Protein AF-A0A7S1AS88-F1 (afdb_monomer_lite)

Foldseek 3Di:
DDDDPPPDDDDDLPQDDQVLQAQLLVQLLVLLLDQDDPPPCNVVSNVVSCLLVNLLSLLVLLLVVLCQCPPPPPPDDDDDADDVCAFSVLLNVLSNCVQQDLCCLEPVNVVVSCCPSHAAVFRALQQQLDPPRPSNGCRVLSSLLSVQLLCLVVVPSHPDHPVLSLQLSLLSNFCQALSRNGRHPVRSVVVVVVDDGFHSQCLSCPVNRDDPPDPPDDDPDPPDPPDDPDDDPDDDDDDDDDDDDDPDPPPSPRGRRGDSDSVSGDPPVSSSLNHDPDDPPDQRVLNVLLLCQLSGFERADDPVSDQAAPPPRHGDDPVFDWDAARRRNGTHGCVQFVDWAQNNSDDPPPDPPRSPTGTHGPSSRVSRVVVVVVD

InterPro domains:
  IPR000306 FYVE zinc finger [PF01363] (302-365)
  IPR000306 FYVE zinc finger [SM00064] (298-370)
  IPR010569 Myotubularin-like, phosphatase domain [PF06602] (9-187)
  IPR010569 Myotubularin-like, phosphatase domain [PS51339] (1-272)
  IPR011011 Zinc finger, FYVE/PHD-type [SSF57903] (300-366)
  IPR013083 Zinc finger, RING/FYVE/PHD-type [G3DSA:3.30.40.10] (292-371)
  IPR016130 Protein-tyrosine phosphatase, active site [PS00383] (80-90)
  IPR017455 Zinc finger, FYVE-related [PS50178] (303-369)
  IPR029021 Protein-tyrosine phosphatase-like [SSF52799] (8-204)
  IPR030564 Myotubularin [PTHR10807] (9-269)

Radius of gyration: 24.67 Å; chains: 1; bounding box: 74×65×81 Å

pLDDT: mean 72.59, std 21.84, range [27.23, 98.38]

Secondary structure (DSSP, 8-state):
--------------PPPHHHHHHHHHHHHHHHT-S---TT-HHHHHHHT-HHHHHHHHHHHHHHHHHHHHSS-TT-------SSSSSHHHHHHHHHHHHH-GGGGSHHHHHHHHIIIIIITT--HHHHHSTT-TT---HHHHHHHHHHHHHHH-TTS-S--HHHHHHHHHHHH-TTBGGGS-SSHHHHHHHHTT---B-HHHHHHGGGPPPP----S----------S-------------PPP--------TT-------GGG----HHHHTTS----TTS--HHHHHHTTBTTB--PPPPGGG-SB-TTT-PBP-SSS--EE-TTT--EE-TGGG-EEEE--S---TT-TT---EEEE-HHHHHHHHHHHTT-

Sequence (375 aa):
MPGDNVFASVRTLDVPNLHEMRSSWQTLQDLVNRTHVPEGKWLQLVGETNWLDHCQRITEAASTVARVLVSGHSATCVVVHCSDGRDRTSQVCSLVQLLVDKRFRTRQGLCELVDKDWCRFGYKFADRSQPKHTQASPIFLQWLFCVGAVVAQFPNDFEYNSNDLMLLADLSLSKGIGTMMFNSERESREADAASCFVSMWSVWFGSDAPAPVRETANSNQSKSLGHALTSPATNARVTGDAPEEDQSYTENTDLRVPVASSKRFELWEWALRFGEKDLPGEPSWLDLHTQRVGLSPVLMLKNSSFSECMSCHLEFGPVRSRHHCKGCGRLFCHTCVQWRLPFLMISCASDQHTRRKVRVCQRCFLLGQAFVDSK

Structure (mmCIF, N/CA/C/O backbone):
data_AF-A0A7S1AS88-F1
#
_entry.id   AF-A0A7S1AS88-F1
#
loop_
_atom_site.group_PDB
_atom_site.id
_atom_site.type_symbol
_atom_site.label_atom_id
_atom_site.label_alt_id
_atom_site.label_comp_id
_atom_site.label_asym_id
_atom_site.label_entity_id
_atom_site.label_seq_id
_atom_site.pdbx_PDB_ins_code
_atom_site.Cartn_x
_atom_site.Cartn_y
_atom_site.Cartn_z
_atom_site.occupancy
_atom_site.B_iso_or_equiv
_atom_site.auth_seq_id
_atom_site.auth_comp_id
_atom_site.auth_asym_id
_atom_site.auth_atom_id
_atom_site.pdbx_PDB_model_num
ATOM 1 N N . MET A 1 1 ? 45.663 -2.039 -24.224 1.00 39.50 1 MET A N 1
ATOM 2 C CA . MET A 1 1 ? 44.771 -2.376 -23.098 1.00 39.50 1 MET A CA 1
ATOM 3 C C . MET A 1 1 ? 43.359 -2.445 -23.664 1.00 39.50 1 MET A C 1
ATOM 5 O O . MET A 1 1 ? 42.861 -1.394 -24.048 1.00 39.50 1 MET A O 1
ATOM 9 N N . PRO A 1 2 ? 42.776 -3.634 -23.883 1.00 43.41 2 PRO A N 1
ATOM 10 C CA . PRO A 1 2 ? 41.399 -3.732 -24.360 1.00 43.41 2 PRO A CA 1
ATOM 11 C C . PRO A 1 2 ? 40.446 -3.278 -23.245 1.00 43.41 2 PRO A C 1
ATOM 13 O O . PRO A 1 2 ? 40.688 -3.569 -22.076 1.00 43.41 2 PRO A O 1
ATOM 16 N N . GLY A 1 3 ? 39.442 -2.491 -23.635 1.00 47.47 3 GLY A N 1
ATOM 17 C CA . GLY A 1 3 ? 38.568 -1.717 -22.758 1.00 47.47 3 GLY A CA 1
ATOM 18 C C . GLY A 1 3 ? 37.661 -2.541 -21.850 1.00 47.47 3 GLY A C 1
ATOM 19 O O . GLY A 1 3 ? 37.371 -3.708 -22.106 1.00 47.47 3 GLY A O 1
ATOM 20 N N . ASP A 1 4 ? 37.222 -1.882 -20.783 1.00 48.50 4 ASP A N 1
ATOM 21 C CA . ASP A 1 4 ? 36.316 -2.403 -19.770 1.00 48.50 4 ASP A CA 1
ATOM 22 C C . ASP A 1 4 ? 35.006 -2.893 -20.408 1.00 48.50 4 ASP A C 1
ATOM 24 O O . ASP A 1 4 ? 34.116 -2.111 -20.746 1.00 48.50 4 ASP A O 1
ATOM 28 N N . ASN A 1 5 ? 34.877 -4.211 -20.575 1.00 48.59 5 ASN A N 1
ATOM 29 C CA . ASN A 1 5 ? 33.609 -4.856 -20.904 1.00 48.59 5 ASN A CA 1
ATOM 30 C C . ASN A 1 5 ? 32.676 -4.744 -19.692 1.00 48.59 5 ASN A C 1
ATOM 32 O O . ASN A 1 5 ? 32.646 -5.610 -18.816 1.00 48.59 5 ASN A O 1
ATOM 36 N N . VAL A 1 6 ? 31.922 -3.650 -19.619 1.00 58.56 6 VAL A N 1
ATOM 37 C CA . VAL A 1 6 ? 30.894 -3.452 -18.596 1.00 58.56 6 VAL A CA 1
ATOM 38 C C . VAL A 1 6 ? 29.683 -4.322 -18.949 1.00 58.56 6 VAL A C 1
ATOM 40 O O . VAL A 1 6 ? 28.827 -3.931 -19.736 1.00 58.56 6 VAL A O 1
ATOM 43 N N . PHE A 1 7 ? 29.596 -5.516 -18.355 1.00 77.00 7 PHE A N 1
ATOM 44 C CA . PHE A 1 7 ? 28.457 -6.439 -18.514 1.00 77.00 7 PHE A CA 1
ATOM 45 C C . PHE A 1 7 ? 27.192 -6.011 -17.739 1.00 77.00 7 PHE A C 1
ATOM 47 O O . PHE A 1 7 ? 26.195 -6.730 -17.752 1.00 77.00 7 PHE A O 1
ATOM 54 N N . ALA A 1 8 ? 27.212 -4.868 -17.040 1.00 81.38 8 ALA A N 1
ATOM 55 C CA . ALA A 1 8 ? 26.089 -4.396 -16.230 1.00 81.38 8 ALA A CA 1
ATOM 56 C C . ALA A 1 8 ? 25.986 -2.864 -16.209 1.00 81.38 8 ALA A C 1
ATOM 58 O O . ALA A 1 8 ? 26.918 -2.173 -15.806 1.00 81.38 8 ALA A O 1
ATOM 59 N N . SER A 1 9 ? 24.820 -2.324 -16.572 1.00 86.44 9 SER A N 1
ATOM 60 C CA . SER A 1 9 ? 24.505 -0.904 -16.383 1.00 86.44 9 SER A CA 1
ATOM 61 C C . SER A 1 9 ? 23.754 -0.691 -15.068 1.00 86.44 9 SER A C 1
ATOM 63 O O . SER A 1 9 ? 22.718 -1.320 -14.850 1.00 86.44 9 SER A O 1
ATOM 65 N N . VAL A 1 10 ? 24.221 0.231 -14.225 1.00 90.25 10 VAL A N 1
ATOM 66 C CA . VAL A 1 10 ? 23.545 0.593 -12.968 1.00 90.25 10 VAL A CA 1
ATOM 67 C C . VAL A 1 10 ? 22.677 1.831 -13.186 1.00 90.25 10 VAL A C 1
ATOM 69 O O . VAL A 1 10 ? 23.122 2.809 -13.783 1.00 90.25 10 VAL A O 1
ATOM 72 N N . ARG A 1 11 ? 21.433 1.797 -12.693 1.00 92.25 11 ARG A N 1
ATOM 73 C CA . ARG A 1 11 ? 20.509 2.940 -12.703 1.00 92.25 11 ARG A CA 1
ATOM 74 C C . ARG A 1 11 ? 19.909 3.138 -11.318 1.00 92.25 11 ARG A C 1
ATOM 76 O O . ARG A 1 11 ? 19.388 2.192 -10.730 1.00 92.25 11 ARG A O 1
ATOM 83 N N . THR A 1 12 ? 19.948 4.368 -10.824 1.00 93.94 12 THR A N 1
ATOM 84 C CA . THR A 1 12 ? 19.276 4.751 -9.579 1.00 93.94 12 THR A CA 1
ATOM 85 C C . THR A 1 12 ? 17.809 5.059 -9.870 1.00 93.94 12 THR A C 1
ATOM 87 O O . THR A 1 12 ? 17.502 5.724 -10.854 1.00 93.94 12 THR A O 1
ATOM 90 N N . LEU A 1 13 ? 16.903 4.546 -9.034 1.00 92.19 13 LEU A N 1
ATOM 91 C CA . LEU A 1 13 ? 15.448 4.690 -9.204 1.00 92.19 13 LEU A CA 1
ATOM 92 C C . LEU A 1 13 ? 14.826 5.758 -8.283 1.00 92.19 13 LEU A C 1
ATOM 94 O O . LEU A 1 13 ? 13.608 5.890 -8.248 1.00 92.19 13 LEU A O 1
ATOM 98 N N . ASP A 1 14 ? 15.644 6.461 -7.492 1.00 91.62 14 ASP A N 1
ATOM 99 C CA . ASP A 1 14 ? 15.264 7.562 -6.587 1.00 91.62 14 ASP A CA 1
ATOM 100 C C . ASP A 1 14 ? 14.033 7.300 -5.698 1.00 91.62 14 ASP A C 1
ATOM 102 O O . ASP A 1 14 ? 13.280 8.218 -5.348 1.00 91.62 14 ASP A O 1
ATOM 106 N N . VAL A 1 15 ? 13.843 6.033 -5.302 1.00 92.94 15 VAL A N 1
ATOM 107 C CA . VAL A 1 15 ? 12.799 5.623 -4.360 1.00 92.94 15 VAL A CA 1
ATOM 108 C C . VAL A 1 15 ? 13.239 5.987 -2.933 1.00 92.94 15 VAL A C 1
ATOM 110 O O . VAL A 1 15 ? 14.249 5.442 -2.452 1.00 92.94 15 VAL A O 1
ATOM 113 N N . PRO A 1 16 ? 12.500 6.871 -2.235 1.00 90.75 16 PRO A N 1
ATOM 114 C CA . PRO A 1 16 ? 12.947 7.411 -0.957 1.00 90.75 16 PRO A CA 1
ATOM 115 C C . PRO A 1 16 ? 12.900 6.370 0.169 1.00 90.75 16 PRO A C 1
ATOM 117 O O . PRO A 1 16 ? 12.289 5.305 0.052 1.00 90.75 16 PRO A O 1
ATOM 120 N N . ASN A 1 17 ? 13.605 6.641 1.264 1.00 93.44 17 ASN A N 1
ATOM 121 C CA . ASN A 1 17 ? 13.788 5.678 2.347 1.00 93.44 17 ASN A CA 1
ATOM 122 C C . ASN A 1 17 ? 12.576 5.609 3.301 1.00 93.44 17 ASN A C 1
ATOM 124 O O . ASN A 1 17 ? 11.672 6.444 3.284 1.00 93.44 17 ASN A O 1
ATOM 128 N N . LEU A 1 18 ? 12.571 4.613 4.193 1.00 93.44 18 LEU A N 1
ATOM 129 C CA . LEU A 1 18 ? 11.443 4.367 5.098 1.00 93.44 18 LEU A CA 1
ATOM 130 C C . LEU A 1 18 ? 11.157 5.513 6.085 1.00 93.44 18 LEU A C 1
ATOM 132 O O . LEU A 1 18 ? 10.022 5.622 6.557 1.00 93.44 18 LEU A O 1
ATOM 136 N N . HIS A 1 19 ? 12.146 6.346 6.424 1.00 93.31 19 HIS A N 1
ATOM 137 C CA . HIS A 1 19 ? 11.962 7.496 7.313 1.00 93.31 19 HIS A CA 1
ATOM 138 C C . HIS A 1 19 ? 11.226 8.631 6.605 1.00 93.31 19 HIS A C 1
ATOM 140 O O . HIS A 1 19 ? 10.324 9.223 7.197 1.00 93.31 19 HIS A O 1
ATOM 146 N N . GLU A 1 20 ? 11.542 8.875 5.333 1.00 94.44 20 GLU A N 1
ATOM 147 C CA . GLU A 1 20 ? 10.809 9.824 4.489 1.00 94.44 20 GLU A CA 1
ATOM 148 C C . GLU A 1 20 ? 9.347 9.381 4.348 1.00 94.44 20 GLU A C 1
ATOM 150 O O . GLU A 1 20 ? 8.437 10.177 4.577 1.00 94.44 20 GLU A O 1
ATOM 155 N N . MET A 1 21 ? 9.105 8.082 4.116 1.00 93.88 21 MET A N 1
ATOM 156 C CA . MET A 1 21 ? 7.739 7.543 3.999 1.00 93.88 21 MET A CA 1
ATOM 157 C C . MET A 1 21 ? 6.957 7.671 5.305 1.00 93.88 21 MET A C 1
ATOM 159 O O . MET A 1 21 ? 5.771 8.000 5.302 1.00 93.88 21 MET A O 1
ATOM 163 N N . ARG A 1 22 ? 7.623 7.444 6.445 1.00 90.00 22 ARG A N 1
ATOM 164 C CA . ARG A 1 22 ? 7.029 7.654 7.769 1.00 90.00 22 ARG A CA 1
ATOM 165 C C . ARG A 1 22 ? 6.630 9.112 7.958 1.00 90.00 22 ARG A C 1
ATOM 167 O O . ARG A 1 22 ? 5.513 9.357 8.402 1.00 90.00 22 ARG A O 1
ATOM 174 N N . SER A 1 23 ? 7.537 10.043 7.667 1.00 91.25 23 SER A N 1
ATOM 175 C CA . SER A 1 23 ? 7.296 11.476 7.845 1.00 91.25 23 SER A CA 1
ATOM 176 C C . SER A 1 23 ? 6.149 11.944 6.956 1.00 91.25 23 SER A C 1
ATOM 178 O O . SER A 1 23 ? 5.210 12.559 7.448 1.00 91.25 23 SER A O 1
ATOM 180 N N . SER A 1 24 ? 6.182 11.585 5.671 1.00 93.81 24 SER A N 1
ATOM 181 C CA . SER A 1 24 ? 5.136 11.909 4.699 1.00 93.81 24 SER A CA 1
ATOM 182 C C . SER A 1 24 ? 3.758 11.417 5.153 1.00 93.81 24 SER A C 1
ATOM 184 O O . SER A 1 24 ? 2.795 12.184 5.208 1.00 93.81 24 SER A O 1
ATOM 186 N N . TRP A 1 25 ? 3.674 10.155 5.579 1.00 89.06 25 TRP A N 1
ATOM 187 C CA . TRP A 1 25 ? 2.429 9.575 6.072 1.00 89.06 25 TRP A CA 1
ATOM 188 C C . TRP A 1 25 ? 1.942 10.200 7.375 1.00 89.06 25 TRP A C 1
ATOM 190 O O . TRP A 1 25 ? 0.742 10.383 7.545 1.00 89.06 25 TRP A O 1
ATOM 200 N N . GLN A 1 26 ? 2.843 10.541 8.299 1.00 85.19 26 GLN A N 1
ATOM 201 C CA . GLN A 1 26 ? 2.470 11.247 9.527 1.00 85.19 26 GLN A CA 1
ATOM 202 C C . GLN A 1 26 ? 1.876 12.619 9.209 1.00 85.19 26 GLN A C 1
ATOM 204 O O . GLN A 1 26 ? 0.793 12.918 9.699 1.00 85.19 26 GLN A O 1
ATOM 209 N N . THR A 1 27 ? 2.502 13.390 8.318 1.00 88.56 27 THR A N 1
ATOM 210 C CA . THR A 1 27 ? 1.971 14.685 7.873 1.00 88.56 27 THR A CA 1
ATOM 211 C C . THR A 1 27 ? 0.604 14.540 7.203 1.00 88.56 27 THR A C 1
ATOM 213 O O . THR A 1 27 ? -0.299 15.324 7.495 1.00 88.56 27 THR A O 1
ATOM 216 N N . LEU A 1 28 ? 0.415 13.522 6.353 1.00 86.12 28 LEU A N 1
ATOM 217 C CA . LEU A 1 28 ? -0.885 13.246 5.733 1.00 86.12 28 LEU A CA 1
ATOM 218 C C . LEU A 1 28 ? -1.942 12.868 6.774 1.00 86.12 28 LEU A C 1
ATOM 220 O O . LEU A 1 28 ? -3.045 13.406 6.749 1.00 86.12 28 LEU A O 1
ATOM 224 N N . GLN A 1 29 ? -1.608 11.987 7.720 1.00 79.50 29 GLN A N 1
ATOM 225 C CA . GLN A 1 29 ? -2.513 11.638 8.813 1.00 79.50 29 GLN A CA 1
ATOM 226 C C . GLN A 1 29 ? -2.887 12.875 9.628 1.00 79.50 29 GLN A C 1
ATOM 228 O O . GLN A 1 29 ? -4.067 13.087 9.892 1.00 79.50 29 GLN A O 1
ATOM 233 N N . ASP A 1 30 ? -1.918 13.700 10.009 1.00 79.75 30 ASP A N 1
ATOM 234 C CA . ASP A 1 30 ? -2.168 14.898 10.803 1.00 79.75 30 ASP A CA 1
ATOM 235 C C . ASP A 1 30 ? -3.042 15.898 10.045 1.00 79.75 30 ASP A C 1
ATOM 237 O O . ASP A 1 30 ? -3.931 16.482 10.655 1.00 79.75 30 ASP A O 1
ATOM 241 N N . LEU A 1 31 ? -2.845 16.055 8.728 1.00 82.19 31 LEU A N 1
ATOM 242 C CA . LEU A 1 31 ? -3.689 16.876 7.857 1.00 82.19 31 LEU A CA 1
ATOM 243 C C . LEU A 1 31 ? -5.135 16.371 7.810 1.00 82.19 31 LEU A C 1
ATOM 245 O O . LEU A 1 31 ? -6.055 17.157 8.016 1.00 82.19 31 LEU A O 1
ATOM 249 N N . VAL A 1 32 ? -5.334 15.072 7.575 1.00 75.56 32 VAL A N 1
ATOM 250 C CA . VAL A 1 32 ? -6.668 14.452 7.517 1.00 75.56 32 VAL A CA 1
ATOM 251 C C . VAL A 1 32 ? -7.398 14.560 8.861 1.00 75.56 32 VAL A C 1
ATOM 253 O O . VAL A 1 32 ? -8.613 14.706 8.896 1.00 75.56 32 VAL A O 1
ATOM 256 N N . ASN A 1 33 ? -6.667 14.506 9.978 1.00 69.06 33 ASN A N 1
ATOM 257 C CA . ASN A 1 33 ? -7.235 14.642 11.321 1.00 69.06 33 ASN A CA 1
ATOM 258 C C . ASN A 1 33 ? -7.496 16.110 11.731 1.00 69.06 33 ASN A C 1
ATOM 260 O O . ASN A 1 33 ? -7.945 16.349 12.856 1.00 69.06 33 ASN A O 1
ATOM 264 N N . ARG A 1 34 ? -7.206 17.114 10.885 1.00 73.50 34 ARG A N 1
ATOM 265 C CA . ARG A 1 34 ? -7.486 18.519 11.226 1.00 73.50 34 ARG A CA 1
ATOM 266 C C . ARG A 1 34 ? -8.987 18.776 11.199 1.00 73.50 34 ARG A C 1
ATOM 268 O O . ARG A 1 34 ? -9.648 18.555 10.195 1.00 73.50 34 ARG A O 1
ATOM 275 N N . THR A 1 35 ? -9.501 19.355 12.279 1.00 68.25 35 THR A N 1
ATOM 276 C CA . THR A 1 35 ? -10.908 19.772 12.389 1.00 68.25 35 THR A CA 1
ATOM 277 C C . THR A 1 35 ? -11.259 20.964 11.501 1.00 68.25 35 THR A C 1
ATOM 279 O O . THR A 1 35 ? -12.430 21.195 11.219 1.00 68.25 35 THR A O 1
ATOM 282 N N . HIS A 1 36 ? -10.256 21.733 11.072 1.00 74.69 36 HIS A N 1
ATOM 283 C CA . HIS A 1 36 ? -10.423 22.877 10.190 1.00 74.69 36 HIS A CA 1
ATOM 284 C C . HIS A 1 36 ? -9.275 22.930 9.180 1.00 74.69 36 HIS A C 1
ATOM 286 O O . HIS A 1 36 ? -8.106 23.089 9.546 1.00 74.69 36 HIS A O 1
ATOM 292 N N . VAL A 1 37 ? -9.621 22.851 7.898 1.00 77.69 37 VAL A N 1
ATOM 293 C CA . VAL A 1 37 ? -8.711 23.112 6.782 1.00 77.69 37 VAL A CA 1
ATOM 294 C C . VAL A 1 37 ? -9.159 24.416 6.124 1.00 77.69 37 VAL A C 1
ATOM 296 O O . VAL A 1 37 ? -10.337 24.528 5.793 1.00 77.69 37 VAL A O 1
ATOM 299 N N . PRO A 1 38 ? -8.270 25.412 5.942 1.00 84.12 38 PRO A N 1
ATOM 300 C CA . PRO A 1 38 ? -8.634 26.640 5.246 1.00 84.12 38 PRO A CA 1
ATOM 301 C C . PRO A 1 38 ? -9.198 26.340 3.855 1.00 84.12 38 PRO A C 1
ATOM 303 O O . PRO A 1 38 ? -8.641 25.517 3.121 1.00 84.12 38 PRO A O 1
ATOM 306 N N . GLU A 1 39 ? -10.282 27.024 3.498 1.00 84.50 39 GLU A N 1
ATOM 307 C CA . GLU A 1 39 ? -10.950 26.851 2.211 1.00 84.50 39 GLU A CA 1
ATOM 308 C C . GLU A 1 39 ? -9.958 27.006 1.046 1.00 84.50 39 GLU A C 1
ATOM 310 O O . GLU A 1 39 ? -9.055 27.846 1.073 1.00 84.50 39 GLU A O 1
ATOM 315 N N . GLY A 1 40 ? -10.067 26.127 0.049 1.00 84.94 40 GLY A N 1
ATOM 316 C CA . GLY A 1 40 ? -9.180 26.110 -1.118 1.00 84.94 40 GLY A CA 1
ATOM 317 C C . GLY A 1 40 ? -7.745 25.623 -0.866 1.00 84.94 40 GLY A C 1
ATOM 318 O O . GLY A 1 40 ? -7.009 25.429 -1.830 1.00 84.94 40 GLY A O 1
ATOM 319 N N . LYS A 1 41 ? -7.323 25.366 0.384 1.00 89.12 41 LYS A N 1
ATOM 320 C CA . LYS A 1 41 ? -5.947 24.915 0.684 1.00 89.12 41 LYS A CA 1
ATOM 321 C C . LYS A 1 41 ? -5.754 23.401 0.733 1.00 89.12 41 LYS A C 1
ATOM 323 O O . LYS A 1 41 ? -4.616 22.956 0.837 1.00 89.12 41 LYS A O 1
ATOM 328 N N . TRP A 1 42 ? -6.820 22.604 0.649 1.00 85.19 42 TRP A N 1
ATOM 329 C CA . TRP A 1 42 ? -6.743 21.143 0.792 1.00 85.19 42 TRP A CA 1
ATOM 330 C C . TRP A 1 42 ? -5.718 20.498 -0.151 1.00 85.19 42 TRP A C 1
ATOM 332 O O . TRP A 1 42 ? -4.797 19.833 0.312 1.00 85.19 42 TRP A O 1
ATOM 342 N N . LEU A 1 43 ? -5.826 20.749 -1.459 1.00 85.69 43 LEU A N 1
ATOM 343 C CA . LEU A 1 43 ? -4.927 20.153 -2.455 1.00 85.69 43 LEU A CA 1
ATOM 344 C C . LEU A 1 43 ? -3.470 20.593 -2.269 1.00 85.69 43 LEU A C 1
ATOM 346 O O . LEU A 1 43 ? -2.564 19.780 -2.428 1.00 85.69 43 LEU A O 1
ATOM 350 N N . GLN A 1 44 ? -3.246 21.856 -1.892 1.00 89.12 44 GLN A N 1
ATOM 351 C CA . GLN A 1 44 ? -1.910 22.361 -1.578 1.00 89.12 44 GLN A CA 1
ATOM 352 C C . GLN A 1 44 ? -1.319 21.607 -0.380 1.00 89.12 44 GLN A C 1
ATOM 354 O O . GLN A 1 44 ? -0.215 21.081 -0.471 1.00 89.12 44 GLN A O 1
ATOM 359 N N . LEU A 1 45 ? -2.069 21.517 0.720 1.00 88.50 45 LEU A N 1
ATOM 360 C CA . LEU A 1 45 ? -1.625 20.846 1.941 1.00 88.50 45 LEU A CA 1
ATOM 361 C C . LEU A 1 45 ? -1.397 19.348 1.715 1.00 88.50 45 LEU A C 1
ATOM 363 O O . LEU A 1 45 ? -0.456 18.791 2.268 1.00 88.50 45 LEU A O 1
ATOM 367 N N . VAL A 1 46 ? -2.220 18.699 0.883 1.00 89.44 46 VAL A N 1
ATOM 368 C CA . VAL A 1 46 ? -1.994 17.315 0.441 1.00 89.44 46 VAL A CA 1
ATOM 369 C C . VAL A 1 46 ? -0.679 17.208 -0.332 1.00 89.44 46 VAL A C 1
ATOM 371 O O . VAL A 1 46 ? 0.108 16.306 -0.048 1.00 89.44 46 VAL A O 1
ATOM 374 N N . GLY A 1 47 ? -0.406 18.131 -1.257 1.00 89.25 47 GLY A N 1
ATOM 375 C CA . GLY A 1 47 ? 0.869 18.199 -1.977 1.00 89.25 47 GLY A CA 1
ATOM 376 C C . GLY A 1 47 ? 2.070 18.350 -1.038 1.00 89.25 47 GLY A C 1
ATOM 377 O O . GLY A 1 47 ? 3.056 17.636 -1.179 1.00 89.25 47 GLY A O 1
ATOM 378 N N . GLU A 1 48 ? 1.955 19.178 0.002 1.00 94.19 48 GLU A N 1
ATOM 379 C CA . GLU A 1 48 ? 3.007 19.379 1.013 1.00 94.19 48 GLU A CA 1
ATOM 380 C C . GLU A 1 48 ? 3.333 18.108 1.826 1.00 94.19 48 GLU A C 1
ATOM 382 O O . GLU A 1 48 ? 4.416 18.002 2.406 1.00 94.19 48 GLU A O 1
ATOM 387 N N . THR A 1 49 ? 2.448 17.102 1.842 1.00 93.38 49 THR A N 1
ATOM 388 C CA . THR A 1 49 ? 2.750 15.794 2.456 1.00 93.38 49 THR A CA 1
ATOM 389 C C . THR A 1 49 ? 3.752 14.973 1.645 1.00 93.38 49 THR A C 1
ATOM 391 O O . THR A 1 49 ? 4.352 14.051 2.197 1.00 93.38 49 THR A O 1
ATOM 394 N N . ASN A 1 50 ? 3.921 15.260 0.348 1.00 94.44 50 ASN A N 1
ATOM 395 C CA . ASN A 1 50 ? 4.676 14.468 -0.634 1.00 94.44 50 ASN A CA 1
ATOM 396 C C . ASN A 1 50 ? 4.221 12.999 -0.786 1.00 94.44 50 ASN A C 1
ATOM 398 O O . ASN A 1 50 ? 4.879 12.216 -1.471 1.00 94.44 50 ASN A O 1
ATOM 402 N N . TRP A 1 51 ? 3.097 12.588 -0.182 1.00 93.69 51 TRP A N 1
ATOM 403 C CA . TRP A 1 51 ? 2.672 11.181 -0.184 1.00 93.69 51 TRP A CA 1
ATOM 404 C C . TRP A 1 51 ? 2.448 10.648 -1.602 1.00 93.69 51 TRP A C 1
ATOM 406 O O . TRP A 1 51 ? 2.945 9.578 -1.965 1.00 93.69 51 TRP A O 1
ATOM 416 N N . LEU A 1 52 ? 1.741 11.426 -2.424 1.00 92.38 52 LEU A N 1
ATOM 417 C CA . LEU A 1 52 ? 1.445 11.063 -3.809 1.00 92.38 52 LEU A CA 1
ATOM 418 C C . LEU A 1 52 ? 2.698 11.100 -4.688 1.00 92.38 52 LEU A C 1
ATOM 420 O O . LEU A 1 52 ? 2.854 10.237 -5.549 1.00 92.38 52 LEU A O 1
ATOM 424 N N . ASP A 1 53 ? 3.628 12.020 -4.427 1.00 93.50 53 ASP A N 1
ATOM 425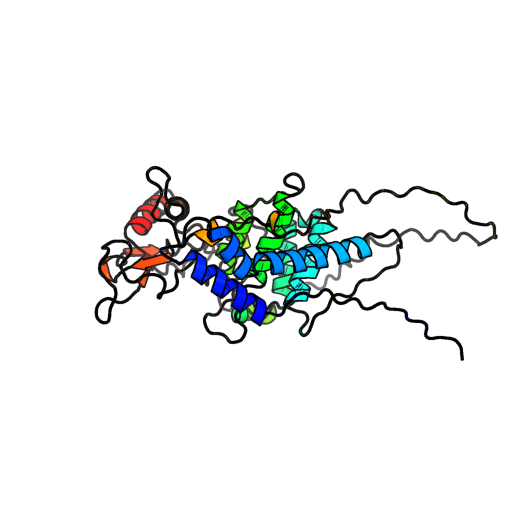 C CA . ASP A 1 53 ? 4.898 12.099 -5.155 1.00 93.50 53 ASP A CA 1
ATOM 426 C C . ASP A 1 53 ? 5.785 10.883 -4.864 1.00 93.50 53 ASP A C 1
ATOM 428 O O . ASP A 1 53 ? 6.449 10.345 -5.752 1.00 93.50 53 ASP A O 1
ATOM 432 N N . HIS A 1 54 ? 5.770 10.385 -3.628 1.00 95.50 54 HIS A N 1
ATOM 433 C CA . HIS A 1 54 ? 6.468 9.153 -3.283 1.00 95.50 54 HIS A CA 1
ATOM 434 C C . HIS A 1 54 ? 5.847 7.921 -3.962 1.00 95.50 54 HIS A C 1
ATOM 436 O O . HIS A 1 54 ? 6.581 7.072 -4.469 1.00 95.50 54 HIS A O 1
ATOM 442 N N . CYS A 1 55 ? 4.513 7.831 -4.026 1.00 95.25 55 CYS A N 1
ATOM 443 C CA . CYS A 1 55 ? 3.830 6.754 -4.755 1.00 95.25 55 CYS A CA 1
ATOM 444 C C . CYS A 1 55 ? 4.102 6.826 -6.271 1.00 95.25 55 CYS A C 1
ATOM 446 O O . CYS A 1 55 ? 4.337 5.800 -6.919 1.00 95.25 55 CYS A O 1
ATOM 448 N N . GLN A 1 56 ? 4.146 8.042 -6.829 1.00 95.19 56 GLN A N 1
ATOM 449 C CA . GLN A 1 56 ? 4.530 8.288 -8.217 1.00 95.19 56 GLN A CA 1
ATOM 450 C C . GLN A 1 56 ? 5.927 7.732 -8.510 1.00 95.19 56 GLN A C 1
ATOM 452 O O . GLN A 1 56 ? 6.073 6.971 -9.465 1.00 95.19 56 GLN A O 1
ATOM 457 N N . ARG A 1 57 ? 6.930 8.040 -7.676 1.00 96.44 57 ARG A N 1
ATOM 458 C CA . ARG A 1 57 ? 8.314 7.560 -7.861 1.00 96.44 57 ARG A CA 1
ATOM 459 C C . ARG A 1 57 ? 8.413 6.034 -7.895 1.00 96.44 57 ARG A C 1
ATOM 461 O O . ARG A 1 57 ? 9.120 5.486 -8.733 1.00 96.44 57 ARG A O 1
ATOM 468 N N . ILE A 1 58 ? 7.679 5.333 -7.029 1.00 97.38 58 ILE A N 1
ATOM 469 C CA . ILE A 1 58 ? 7.642 3.857 -7.024 1.00 97.38 58 ILE A CA 1
ATOM 470 C C . ILE A 1 58 ? 7.031 3.321 -8.322 1.00 97.38 58 ILE A C 1
ATOM 472 O O . ILE A 1 58 ? 7.558 2.385 -8.925 1.00 97.38 58 ILE A O 1
ATOM 476 N N . THR A 1 59 ? 5.933 3.927 -8.770 1.00 97.12 59 THR A N 1
ATOM 477 C CA . THR A 1 59 ? 5.230 3.515 -9.993 1.00 97.12 59 THR A CA 1
ATOM 478 C C . THR A 1 59 ? 6.071 3.781 -11.244 1.00 97.12 59 THR A C 1
ATOM 480 O O . THR A 1 59 ? 6.113 2.957 -12.160 1.00 97.12 59 THR A O 1
ATOM 483 N N . GLU A 1 60 ? 6.800 4.896 -11.271 1.00 96.69 60 GLU A N 1
ATOM 484 C CA . GLU A 1 60 ? 7.746 5.242 -12.332 1.00 96.69 60 GLU A CA 1
ATOM 485 C C . GLU A 1 60 ? 8.949 4.290 -12.365 1.00 96.69 60 GLU A C 1
ATOM 487 O O . GLU A 1 60 ? 9.328 3.802 -13.436 1.00 96.69 60 GLU A O 1
ATOM 492 N N . ALA A 1 61 ? 9.501 3.960 -11.194 1.00 97.50 61 ALA A N 1
ATOM 493 C CA . ALA A 1 61 ? 10.567 2.979 -11.043 1.00 97.50 61 ALA A CA 1
ATOM 494 C C . ALA A 1 61 ? 10.141 1.602 -11.580 1.00 97.50 61 ALA A C 1
ATOM 496 O O . ALA A 1 61 ? 10.839 1.021 -12.414 1.00 97.50 61 ALA A O 1
ATOM 497 N N . ALA A 1 62 ? 8.963 1.113 -11.178 1.00 97.75 62 ALA A N 1
ATOM 498 C CA . ALA A 1 62 ? 8.424 -0.156 -11.660 1.00 97.75 62 ALA A CA 1
ATOM 499 C C . ALA A 1 62 ? 8.152 -0.138 -13.171 1.00 97.75 62 ALA A C 1
ATOM 501 O O . ALA A 1 62 ? 8.539 -1.066 -13.876 1.00 97.75 62 ALA A O 1
ATOM 502 N N . SER A 1 63 ? 7.567 0.940 -13.697 1.00 96.25 63 SER A N 1
ATOM 503 C CA . SER A 1 63 ? 7.323 1.093 -15.138 1.00 96.25 63 SER A CA 1
ATOM 504 C C . SER A 1 63 ? 8.623 1.083 -15.945 1.00 96.25 63 SER A C 1
ATOM 506 O O . SER A 1 63 ? 8.688 0.510 -17.031 1.00 96.25 63 SER A O 1
ATOM 508 N N . THR A 1 64 ? 9.677 1.703 -15.414 1.00 94.94 64 THR A N 1
ATOM 509 C CA . THR A 1 64 ? 11.001 1.724 -16.043 1.00 94.94 64 THR A CA 1
ATOM 510 C C . THR A 1 64 ? 11.621 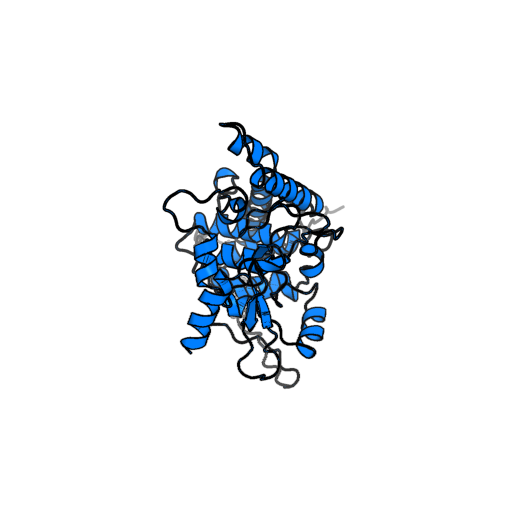0.334 -16.075 1.00 94.94 64 THR A C 1
ATOM 512 O O . THR A 1 64 ? 12.078 -0.096 -17.132 1.00 94.94 64 THR A O 1
ATOM 515 N N . VAL A 1 65 ? 11.579 -0.397 -14.959 1.00 95.19 65 VAL A N 1
ATOM 516 C CA . VAL A 1 65 ? 12.077 -1.777 -14.896 1.00 95.19 65 VAL A CA 1
ATOM 517 C C . VAL A 1 65 ? 11.271 -2.702 -15.816 1.00 95.19 65 VAL A C 1
ATOM 519 O O . VAL A 1 65 ? 11.865 -3.463 -16.575 1.00 95.19 65 VAL A O 1
ATOM 522 N N . ALA A 1 66 ? 9.939 -2.595 -15.826 1.00 94.62 66 ALA A N 1
ATOM 523 C CA . ALA A 1 66 ? 9.068 -3.396 -16.686 1.00 94.62 66 ALA A CA 1
ATOM 524 C C . ALA A 1 66 ? 9.352 -3.168 -18.182 1.00 94.62 66 ALA A C 1
ATOM 526 O O . ALA A 1 66 ? 9.452 -4.128 -18.943 1.00 94.62 66 ALA A O 1
ATOM 527 N N . ARG A 1 67 ? 9.567 -1.911 -18.602 1.00 91.69 67 ARG A N 1
ATOM 528 C CA . ARG A 1 67 ? 9.961 -1.584 -19.984 1.00 91.69 67 ARG A CA 1
ATOM 529 C C . ARG A 1 67 ? 11.305 -2.192 -20.375 1.00 91.69 67 ARG A C 1
ATOM 531 O O . ARG A 1 67 ? 11.440 -2.662 -21.496 1.00 91.69 67 ARG A O 1
ATOM 538 N N . VAL A 1 68 ? 12.290 -2.189 -19.474 1.00 90.75 68 VAL A N 1
ATOM 539 C CA . VAL A 1 68 ? 13.599 -2.810 -19.740 1.00 90.75 68 VAL A CA 1
ATOM 540 C C . VAL A 1 68 ? 13.455 -4.325 -19.893 1.00 90.75 68 VAL A C 1
ATOM 542 O O . VAL A 1 68 ? 13.981 -4.879 -20.854 1.00 90.75 68 VAL A O 1
ATOM 545 N N . LEU A 1 69 ? 12.697 -4.972 -19.004 1.00 89.12 69 LEU A N 1
ATOM 546 C CA . LEU A 1 69 ? 12.460 -6.420 -19.040 1.00 89.12 69 LEU A CA 1
ATOM 547 C C . LEU A 1 69 ? 11.752 -6.887 -20.315 1.00 89.12 69 LEU A C 1
ATOM 549 O O . LEU A 1 69 ? 12.050 -7.964 -20.815 1.00 89.12 69 LEU A O 1
ATOM 553 N N . VAL A 1 70 ? 10.811 -6.089 -20.823 1.00 85.75 70 VAL A N 1
ATOM 554 C CA . VAL A 1 70 ? 10.011 -6.429 -22.012 1.00 85.75 70 VAL A CA 1
ATOM 555 C C . VAL A 1 70 ? 10.627 -5.885 -23.308 1.00 85.75 70 VAL A C 1
ATOM 557 O O . VAL A 1 70 ? 10.169 -6.225 -24.397 1.00 85.75 70 VAL A O 1
ATOM 560 N N . SER A 1 71 ? 11.675 -5.057 -23.230 1.00 80.31 71 SER A N 1
ATOM 561 C CA . SER A 1 71 ? 12.369 -4.587 -24.431 1.00 80.31 71 SER A CA 1
ATOM 562 C C . SER A 1 71 ? 12.882 -5.785 -25.238 1.00 80.31 71 SER A C 1
ATOM 564 O O . SER A 1 71 ? 13.401 -6.736 -24.661 1.00 80.31 71 SER A O 1
ATOM 566 N N . GLY A 1 72 ? 12.730 -5.750 -26.568 1.00 62.34 72 GLY A N 1
ATOM 567 C CA . GLY A 1 72 ? 12.953 -6.886 -27.485 1.00 62.34 72 GLY A CA 1
ATOM 568 C C . GLY A 1 72 ? 14.364 -7.502 -27.505 1.00 62.34 72 GLY A C 1
ATOM 569 O O . GLY A 1 72 ? 14.645 -8.374 -28.321 1.00 62.34 72 GLY A O 1
ATOM 570 N N . HIS A 1 73 ? 15.255 -7.093 -26.604 1.00 64.06 73 HIS A N 1
ATOM 571 C CA . HIS A 1 73 ? 16.527 -7.752 -26.352 1.00 64.06 73 HIS A CA 1
ATOM 572 C C . HIS A 1 73 ? 16.292 -8.937 -25.408 1.00 64.06 73 HIS A C 1
ATOM 574 O O . HIS A 1 73 ? 16.352 -8.786 -24.187 1.00 64.06 73 HIS A O 1
ATOM 580 N N . SER A 1 74 ? 16.074 -10.121 -25.987 1.00 58.06 74 SER A N 1
ATOM 581 C CA . SER A 1 74 ? 15.788 -11.411 -25.323 1.00 58.06 74 SER A CA 1
ATOM 582 C C . SER A 1 74 ? 16.800 -11.868 -24.238 1.00 58.06 74 SER A C 1
ATOM 584 O O . SER A 1 74 ? 16.672 -12.956 -23.688 1.00 58.06 74 SER A O 1
ATOM 586 N N . ALA A 1 75 ? 17.810 -11.057 -23.902 1.00 67.12 75 ALA A N 1
ATOM 587 C CA . ALA A 1 75 ? 18.896 -11.377 -22.974 1.00 67.12 75 ALA A CA 1
ATOM 588 C C . ALA A 1 75 ? 19.074 -10.376 -21.808 1.00 67.12 75 ALA A C 1
ATOM 590 O O . ALA A 1 75 ? 20.068 -10.461 -21.085 1.00 67.12 75 ALA A O 1
ATOM 591 N N . THR A 1 76 ? 18.162 -9.415 -21.601 1.00 79.69 76 THR A N 1
ATOM 592 C CA . THR A 1 76 ? 18.337 -8.417 -20.526 1.00 79.69 76 THR A CA 1
ATOM 593 C C . THR A 1 76 ? 17.809 -8.923 -19.182 1.00 79.69 76 THR A C 1
ATOM 595 O O . THR A 1 76 ? 16.606 -8.929 -18.932 1.00 79.69 76 THR A O 1
ATOM 598 N N . CYS A 1 77 ? 18.717 -9.290 -18.276 1.00 86.50 77 CYS A N 1
ATOM 599 C CA . CYS A 1 77 ? 18.392 -9.576 -16.877 1.00 86.50 77 CYS A CA 1
ATOM 600 C C . CYS A 1 77 ? 18.444 -8.292 -16.039 1.00 86.50 77 CYS A C 1
ATOM 602 O O . CYS A 1 77 ? 19.426 -7.550 -16.095 1.00 86.50 77 CYS A O 1
ATOM 604 N N . VAL A 1 78 ? 17.423 -8.050 -15.212 1.00 91.56 78 VAL A N 1
ATOM 605 C CA . VAL A 1 78 ? 17.403 -6.911 -14.282 1.00 91.56 78 VAL A CA 1
ATOM 606 C C . VAL A 1 78 ? 17.536 -7.403 -12.847 1.00 91.56 78 VAL A C 1
ATOM 608 O O . VAL A 1 78 ? 16.749 -8.226 -12.386 1.00 91.56 78 VAL A O 1
ATOM 611 N N . VAL A 1 79 ? 18.513 -6.856 -12.124 1.00 94.19 79 VAL A N 1
ATOM 612 C CA . VAL A 1 79 ? 18.680 -7.065 -10.683 1.00 94.19 79 VAL A CA 1
ATOM 613 C C . VAL A 1 79 ? 18.211 -5.810 -9.958 1.00 94.19 79 VAL A C 1
ATOM 615 O O . VAL A 1 79 ? 18.780 -4.734 -10.136 1.00 94.19 79 VAL A O 1
ATOM 618 N N . VAL A 1 80 ? 17.176 -5.945 -9.130 1.00 95.69 80 VAL A N 1
ATOM 619 C CA . VAL A 1 80 ? 16.651 -4.852 -8.303 1.00 95.69 80 VAL A CA 1
ATOM 620 C C . VAL A 1 80 ? 17.097 -5.068 -6.863 1.00 95.69 80 VAL A C 1
ATOM 622 O O . VAL A 1 80 ? 16.787 -6.089 -6.253 1.00 95.69 80 VAL A O 1
ATOM 625 N N . HIS A 1 81 ? 17.793 -4.091 -6.287 1.00 94.06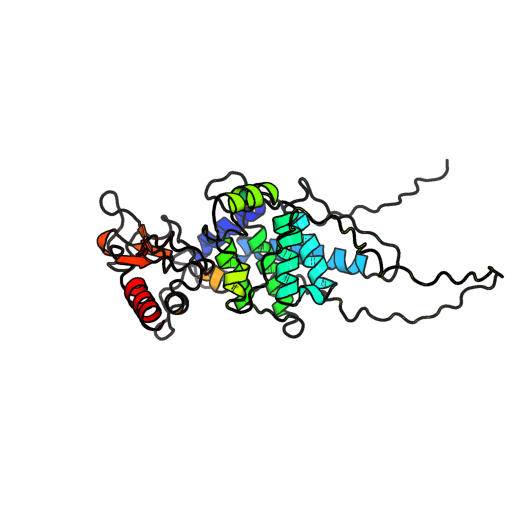 81 HIS A N 1
ATOM 626 C CA . HIS A 1 81 ? 18.150 -4.109 -4.874 1.00 94.06 81 HIS A CA 1
ATOM 627 C C . HIS A 1 81 ? 18.019 -2.714 -4.254 1.00 94.06 81 HIS A C 1
ATOM 629 O O . HIS A 1 81 ? 17.968 -1.697 -4.942 1.00 94.06 81 HIS A O 1
ATOM 635 N N . CYS A 1 82 ? 17.957 -2.677 -2.928 1.00 92.06 82 CYS A N 1
ATOM 636 C CA . CYS A 1 82 ? 18.121 -1.458 -2.143 1.00 92.06 82 CYS A CA 1
ATOM 637 C C . CYS A 1 82 ? 19.189 -1.712 -1.067 1.00 92.06 82 CYS A C 1
ATOM 639 O O . CYS A 1 82 ? 20.085 -2.521 -1.295 1.00 92.06 82 CYS A O 1
ATOM 641 N N . SER A 1 83 ? 19.115 -1.039 0.085 1.00 91.88 83 SER A N 1
ATOM 642 C CA . SER A 1 83 ? 20.063 -1.241 1.192 1.00 91.88 83 SER A CA 1
ATOM 643 C C . SER A 1 83 ? 19.948 -2.648 1.799 1.00 91.88 83 SER A C 1
ATOM 645 O O . SER A 1 83 ? 20.910 -3.402 1.768 1.00 91.88 83 SER A O 1
ATOM 647 N N . ASP A 1 84 ? 18.754 -3.027 2.275 1.00 89.69 84 ASP A N 1
ATOM 648 C CA . ASP A 1 84 ? 18.507 -4.321 2.943 1.00 89.69 84 ASP A CA 1
ATOM 649 C C . ASP A 1 84 ? 17.740 -5.335 2.079 1.00 89.69 84 ASP A C 1
ATOM 651 O O . ASP A 1 84 ? 17.417 -6.431 2.544 1.00 89.69 84 ASP A O 1
ATOM 655 N N . GLY A 1 85 ? 17.372 -4.944 0.854 1.00 90.25 85 GLY A N 1
ATOM 656 C CA . GLY A 1 85 ? 16.666 -5.797 -0.108 1.00 90.25 85 GLY A CA 1
ATOM 657 C C . GLY A 1 85 ? 15.203 -6.121 0.221 1.00 90.25 85 GLY A C 1
ATOM 658 O O . GLY A 1 85 ? 14.637 -6.984 -0.436 1.00 90.25 85 GLY A O 1
ATOM 659 N N . ARG A 1 86 ? 14.591 -5.470 1.223 1.00 91.19 86 ARG A N 1
ATOM 660 C CA . ARG A 1 86 ? 13.296 -5.901 1.800 1.00 91.19 86 ARG A CA 1
ATOM 661 C C . ARG A 1 86 ? 12.143 -4.899 1.721 1.00 91.19 86 ARG A C 1
ATOM 663 O O . ARG A 1 86 ? 10.999 -5.315 1.757 1.00 91.19 86 ARG A O 1
ATOM 670 N N . ASP A 1 87 ? 12.413 -3.593 1.633 1.00 94.88 87 ASP A N 1
ATOM 671 C CA . ASP A 1 87 ? 11.353 -2.568 1.555 1.00 94.88 87 ASP A CA 1
ATOM 672 C C . ASP A 1 87 ? 11.080 -2.169 0.095 1.00 94.88 87 ASP A C 1
ATOM 674 O O . ASP A 1 87 ? 10.165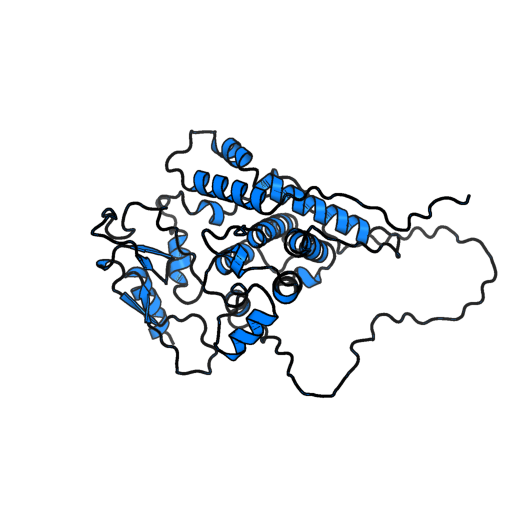 -2.667 -0.554 1.00 94.88 87 ASP A O 1
ATOM 678 N N . ARG A 1 88 ? 11.932 -1.293 -0.449 1.00 96.81 88 ARG A N 1
ATOM 679 C CA . ARG A 1 88 ? 11.816 -0.750 -1.813 1.00 96.81 88 ARG A CA 1
ATOM 680 C C . ARG A 1 88 ? 11.958 -1.826 -2.884 1.00 96.81 88 ARG A C 1
ATOM 682 O O . ARG A 1 88 ? 11.335 -1.733 -3.934 1.00 96.81 88 ARG A O 1
ATOM 689 N N . THR A 1 89 ? 12.756 -2.856 -2.603 1.00 97.44 89 THR A N 1
ATOM 690 C CA . THR A 1 89 ? 12.891 -4.018 -3.484 1.00 97.44 89 THR A CA 1
ATOM 691 C C . THR A 1 89 ? 11.552 -4.730 -3.633 1.00 97.44 89 THR A C 1
ATOM 693 O O . THR A 1 89 ? 11.103 -4.892 -4.759 1.00 97.44 89 THR A O 1
ATOM 696 N N . SER A 1 90 ? 10.867 -5.063 -2.532 1.00 97.44 90 SER A N 1
ATOM 697 C CA . SER A 1 90 ? 9.539 -5.686 -2.581 1.00 97.44 90 SER A CA 1
ATOM 698 C C . SER A 1 90 ? 8.514 -4.789 -3.272 1.00 97.44 90 SER A C 1
ATOM 700 O O . SER A 1 90 ? 7.773 -5.279 -4.120 1.00 97.44 90 SER A O 1
ATOM 702 N N . GLN A 1 91 ? 8.519 -3.475 -3.007 1.00 98.12 91 GLN A N 1
ATOM 703 C CA . GLN A 1 91 ? 7.641 -2.516 -3.696 1.00 98.12 91 GLN A CA 1
ATOM 704 C C . GLN A 1 91 ? 7.818 -2.558 -5.220 1.00 98.12 91 GLN A C 1
ATOM 706 O O . GLN A 1 91 ? 6.841 -2.720 -5.949 1.00 98.12 91 GLN A O 1
ATOM 711 N N . VAL A 1 92 ? 9.058 -2.423 -5.702 1.00 98.19 92 VAL A N 1
ATOM 712 C CA . VAL A 1 92 ? 9.354 -2.351 -7.138 1.00 98.19 92 VAL A CA 1
ATOM 713 C C . VAL A 1 92 ? 9.185 -3.717 -7.802 1.00 98.19 92 VAL A C 1
ATOM 715 O O . VAL A 1 92 ? 8.489 -3.804 -8.807 1.00 98.19 92 VAL A O 1
ATOM 718 N N . CYS A 1 93 ? 9.759 -4.789 -7.248 1.00 98.06 93 CYS A N 1
ATOM 719 C CA . CYS A 1 93 ? 9.706 -6.128 -7.845 1.00 98.06 93 CYS A CA 1
ATOM 720 C C . CYS A 1 93 ? 8.279 -6.659 -7.968 1.00 98.06 93 CYS A C 1
ATOM 722 O O . CYS A 1 93 ? 7.916 -7.202 -9.014 1.00 98.06 93 CYS A O 1
ATOM 724 N N . SER A 1 94 ? 7.457 -6.501 -6.929 1.00 98.38 94 SER A N 1
ATOM 725 C CA . SER A 1 94 ? 6.076 -6.983 -6.983 1.00 98.38 94 SER A CA 1
ATOM 726 C C . SER A 1 94 ? 5.224 -6.144 -7.935 1.00 98.38 94 SER A C 1
ATOM 728 O O . SER A 1 94 ? 4.447 -6.699 -8.710 1.00 98.38 94 SER A O 1
ATOM 730 N N . LEU A 1 95 ? 5.421 -4.820 -7.974 1.00 98.38 95 LEU A N 1
ATOM 731 C CA . LEU A 1 95 ? 4.709 -3.968 -8.925 1.00 98.38 95 LEU A CA 1
ATOM 732 C C . LEU A 1 95 ? 5.113 -4.282 -10.374 1.00 98.38 95 LEU A C 1
ATOM 734 O O . LEU A 1 95 ? 4.238 -4.437 -11.214 1.00 98.38 95 LEU A O 1
ATOM 738 N N . VAL A 1 96 ? 6.405 -4.474 -10.663 1.00 97.94 96 VAL A N 1
ATOM 739 C CA . VAL A 1 96 ? 6.902 -4.902 -11.987 1.00 97.94 96 VAL A CA 1
ATOM 740 C C . VAL A 1 96 ? 6.235 -6.195 -12.447 1.00 97.94 96 VAL A C 1
ATOM 742 O O . VAL A 1 96 ? 5.773 -6.269 -13.582 1.00 97.94 96 VAL A O 1
ATOM 745 N N . GLN A 1 97 ? 6.158 -7.201 -11.575 1.00 97.50 97 GLN A N 1
ATOM 746 C CA . GLN A 1 97 ? 5.519 -8.478 -11.897 1.00 97.50 97 GLN A CA 1
ATOM 747 C C . GLN A 1 97 ? 4.046 -8.293 -12.273 1.00 97.50 97 GLN A C 1
ATOM 749 O O . GLN A 1 97 ? 3.601 -8.838 -13.275 1.00 97.50 97 GLN A O 1
ATOM 754 N N . LEU A 1 98 ? 3.316 -7.454 -11.539 1.00 97.56 98 LEU A N 1
ATOM 755 C CA . LEU A 1 98 ? 1.930 -7.099 -11.844 1.00 97.56 98 LEU A CA 1
ATOM 756 C C . LEU A 1 98 ? 1.790 -6.335 -13.178 1.00 97.56 98 LEU A C 1
ATOM 758 O O . LEU A 1 98 ? 0.838 -6.561 -13.935 1.00 97.56 98 LEU A O 1
ATOM 762 N N . LEU A 1 99 ? 2.751 -5.463 -13.508 1.00 97.44 99 LEU A N 1
ATOM 763 C CA . LEU A 1 99 ? 2.784 -4.744 -14.787 1.00 97.44 99 LEU A CA 1
ATOM 764 C C . LEU A 1 99 ? 3.084 -5.666 -15.977 1.00 97.44 99 LEU A C 1
ATOM 766 O O . LEU A 1 99 ? 2.575 -5.410 -17.064 1.00 97.44 99 LEU A O 1
ATOM 770 N N . VAL A 1 100 ? 3.876 -6.724 -15.799 1.00 94.88 100 VAL A N 1
ATOM 771 C CA . VAL A 1 100 ? 4.352 -7.586 -16.899 1.00 94.88 100 VAL A CA 1
ATOM 772 C C . VAL A 1 100 ? 3.501 -8.845 -17.084 1.00 94.88 100 VAL A C 1
ATOM 774 O O . VAL A 1 100 ? 3.266 -9.244 -18.220 1.00 94.88 100 VAL A O 1
ATOM 777 N N . ASP A 1 101 ? 3.025 -9.465 -16.003 1.00 94.62 101 ASP A N 1
ATOM 778 C CA . ASP A 1 101 ? 2.365 -10.773 -16.034 1.00 94.62 101 ASP A CA 1
ATOM 779 C C . ASP A 1 101 ? 0.909 -10.680 -15.551 1.00 94.62 101 ASP A C 1
ATOM 781 O O . ASP A 1 101 ? 0.617 -10.361 -14.392 1.00 94.62 101 ASP A O 1
ATOM 785 N N . LYS A 1 102 ? -0.026 -11.002 -16.453 1.00 95.56 102 LYS A N 1
ATOM 786 C CA . LYS A 1 102 ? -1.468 -11.006 -16.175 1.00 95.56 102 LYS A CA 1
ATOM 787 C C . LYS A 1 102 ? -1.877 -11.976 -15.066 1.00 95.56 102 LYS A C 1
ATOM 789 O O . LYS A 1 102 ? -2.907 -11.748 -14.436 1.00 95.56 102 LYS A O 1
ATOM 794 N N . ARG A 1 103 ? -1.082 -13.015 -14.769 1.00 96.19 103 ARG A N 1
ATOM 795 C CA . ARG A 1 103 ? -1.344 -13.942 -13.656 1.00 96.19 103 ARG A CA 1
ATOM 796 C C . ARG A 1 103 ? -1.552 -13.177 -12.353 1.00 96.19 103 ARG A C 1
ATOM 798 O O . ARG A 1 103 ? -2.513 -13.453 -11.641 1.00 96.19 103 ARG A O 1
ATOM 805 N N . PHE A 1 104 ? -0.713 -12.178 -12.075 1.00 97.50 104 PHE A N 1
ATOM 806 C CA . PHE A 1 104 ? -0.757 -11.388 -10.838 1.00 97.50 104 PHE A CA 1
ATOM 807 C C . PHE A 1 104 ? -1.887 -10.342 -10.789 1.00 97.50 104 PHE A C 1
ATOM 809 O O . PHE A 1 104 ? -2.055 -9.649 -9.783 1.00 97.50 104 PHE A O 1
ATOM 816 N N . ARG A 1 105 ? -2.692 -10.240 -11.852 1.00 97.62 105 ARG A N 1
ATOM 817 C CA . ARG A 1 105 ? -3.895 -9.393 -11.913 1.00 97.62 105 ARG A CA 1
ATOM 818 C C . ARG A 1 105 ? -5.176 -10.137 -11.527 1.00 97.62 105 ARG A C 1
ATOM 820 O O . ARG A 1 105 ? -6.223 -9.517 -11.366 1.00 97.62 105 ARG A O 1
ATOM 827 N N . THR A 1 106 ? -5.081 -11.448 -11.317 1.00 96.69 106 THR A N 1
ATOM 828 C CA . THR A 1 106 ? -6.134 -12.257 -10.685 1.00 96.69 106 THR A CA 1
ATOM 829 C C . THR A 1 106 ? -6.078 -12.116 -9.162 1.00 96.69 106 THR A C 1
ATOM 831 O O . THR A 1 106 ? -5.024 -11.790 -8.602 1.00 96.69 106 THR A O 1
ATOM 834 N N . ARG A 1 107 ? -7.180 -12.394 -8.454 1.00 92.50 107 ARG A N 1
ATOM 835 C CA . ARG A 1 107 ? -7.194 -12.368 -6.976 1.00 92.50 107 ARG A CA 1
ATOM 836 C C . ARG A 1 107 ? -6.202 -13.372 -6.393 1.00 92.50 107 ARG A C 1
ATOM 838 O O . ARG A 1 107 ? -5.451 -13.044 -5.474 1.00 92.50 107 ARG A O 1
ATOM 845 N N . GLN A 1 108 ? -6.165 -14.579 -6.961 1.00 93.62 108 GLN A N 1
ATOM 846 C CA . GLN A 1 108 ? -5.211 -15.618 -6.574 1.00 93.62 108 GLN A CA 1
ATOM 847 C C . GLN A 1 108 ? -3.769 -15.186 -6.859 1.00 93.62 108 GLN A C 1
ATOM 849 O O . GLN A 1 108 ? -2.899 -15.342 -6.008 1.00 93.62 108 GLN A O 1
ATOM 854 N N . GLY A 1 109 ? -3.511 -14.588 -8.020 1.00 96.94 109 GLY A N 1
ATOM 855 C CA . GLY A 1 109 ? -2.186 -14.086 -8.354 1.00 96.94 109 GLY A CA 1
ATOM 856 C C . GLY A 1 109 ? -1.715 -12.992 -7.401 1.00 96.94 109 GLY A C 1
ATOM 857 O O . GLY A 1 109 ? -0.573 -13.038 -6.956 1.00 96.94 109 GLY A O 1
ATOM 858 N N . LEU A 1 110 ? -2.577 -12.043 -7.022 1.00 97.12 110 LEU A N 1
ATOM 859 C CA . LEU A 1 110 ? -2.211 -11.024 -6.033 1.00 97.12 110 LEU A CA 1
ATOM 860 C C . LEU A 1 110 ? -1.885 -11.646 -4.667 1.00 97.12 110 LEU A C 1
ATOM 862 O O . LEU A 1 110 ? -0.919 -11.235 -4.027 1.00 97.12 110 LEU A O 1
ATOM 866 N N . CYS A 1 111 ? -2.654 -12.655 -4.245 1.00 94.00 111 CYS A N 1
ATOM 867 C CA . CYS A 1 111 ? -2.380 -13.439 -3.037 1.00 94.00 111 CYS A CA 1
ATOM 868 C C . CYS A 1 111 ? -0.981 -14.072 -3.083 1.00 94.00 111 CYS A C 1
ATOM 870 O O . CYS A 1 111 ? -0.163 -13.844 -2.193 1.00 94.00 111 CYS A O 1
ATOM 872 N N . GLU A 1 112 ? -0.677 -14.803 -4.158 1.00 95.00 112 GLU A N 1
ATOM 873 C CA . GLU A 1 112 ? 0.623 -15.451 -4.368 1.00 95.00 112 GLU A CA 1
ATOM 874 C C . GLU A 1 112 ? 1.774 -14.437 -4.431 1.00 95.00 112 GLU A C 1
ATOM 876 O O . GLU A 1 112 ? 2.858 -14.683 -3.898 1.00 95.00 112 GLU A O 1
ATOM 881 N N . LEU A 1 113 ? 1.545 -13.283 -5.062 1.00 97.38 113 LEU A N 1
ATOM 882 C CA . LEU A 1 113 ? 2.531 -12.213 -5.176 1.00 97.38 113 LEU A CA 1
ATOM 883 C C . LEU A 1 113 ? 2.879 -11.616 -3.810 1.00 97.38 113 LEU A C 1
ATOM 885 O O . LEU A 1 113 ? 4.056 -11.410 -3.516 1.00 97.38 113 LEU A O 1
ATOM 889 N N . VAL A 1 114 ? 1.873 -11.353 -2.971 1.00 96.00 114 VAL A N 1
ATOM 890 C CA . VAL A 1 114 ? 2.083 -10.835 -1.614 1.00 96.00 114 VAL A CA 1
ATOM 891 C C . VAL A 1 114 ? 2.770 -11.878 -0.735 1.00 96.00 114 VAL A C 1
ATOM 893 O O . VAL A 1 114 ? 3.772 -11.562 -0.091 1.00 96.00 114 VAL A O 1
ATOM 896 N N . ASP A 1 115 ? 2.308 -13.129 -0.760 1.00 92.06 115 ASP A N 1
ATOM 897 C CA . ASP A 1 115 ? 2.944 -14.208 0.001 1.00 92.06 115 ASP A CA 1
ATOM 898 C C . ASP A 1 115 ? 4.419 -14.382 -0.397 1.00 92.06 115 ASP A C 1
ATOM 900 O O . ASP A 1 115 ? 5.281 -14.571 0.464 1.00 92.06 115 ASP A O 1
ATOM 904 N N . LYS A 1 116 ? 4.745 -14.261 -1.689 1.00 94.81 116 LYS A N 1
ATOM 905 C CA . LYS A 1 116 ? 6.113 -14.390 -2.203 1.00 94.81 116 LYS A CA 1
ATOM 906 C C . LYS A 1 116 ? 6.996 -13.179 -1.887 1.00 94.81 116 LYS A C 1
ATOM 908 O O . LYS A 1 116 ? 7.984 -13.316 -1.166 1.00 94.81 116 LYS A O 1
ATOM 913 N N . ASP A 1 117 ? 6.667 -12.008 -2.435 1.00 96.81 117 ASP A N 1
ATOM 914 C CA . ASP A 1 117 ? 7.553 -10.832 -2.430 1.00 96.81 117 ASP A CA 1
ATOM 915 C C . ASP A 1 117 ? 7.575 -10.092 -1.093 1.00 96.81 117 ASP A C 1
ATOM 917 O O . ASP A 1 117 ? 8.503 -9.320 -0.834 1.00 96.81 117 ASP A O 1
ATOM 921 N N . TRP A 1 118 ? 6.572 -10.324 -0.245 1.00 95.62 118 TRP A N 1
ATOM 922 C CA . TRP A 1 118 ? 6.448 -9.646 1.037 1.00 95.62 118 TRP A CA 1
ATOM 923 C C . TRP A 1 118 ? 6.626 -10.612 2.204 1.00 95.62 118 TRP A C 1
ATOM 925 O O . TRP A 1 118 ? 7.536 -10.421 3.009 1.00 95.62 118 TRP A O 1
ATOM 935 N N . CYS A 1 119 ? 5.827 -11.675 2.298 1.00 91.69 119 CYS A N 1
ATOM 936 C CA . CYS A 1 119 ? 5.900 -12.575 3.453 1.00 91.69 119 CYS A CA 1
ATOM 937 C C . CYS A 1 119 ? 7.168 -13.452 3.425 1.00 91.69 119 CYS A C 1
ATOM 939 O O . CYS A 1 119 ? 7.972 -13.415 4.361 1.00 91.69 119 CYS A O 1
ATOM 941 N N . ARG A 1 120 ? 7.394 -14.213 2.345 1.00 90.75 120 ARG A N 1
ATOM 942 C CA . ARG A 1 120 ? 8.513 -15.172 2.248 1.00 90.75 120 ARG A CA 1
ATOM 943 C C . ARG A 1 120 ? 9.872 -14.508 2.057 1.00 90.75 120 ARG A C 1
ATOM 945 O O . ARG A 1 120 ? 10.845 -14.936 2.670 1.00 90.75 120 ARG A O 1
ATOM 952 N N . PHE A 1 121 ? 9.945 -13.420 1.291 1.00 94.12 121 PHE A N 1
ATOM 953 C CA . PHE A 1 121 ? 11.178 -12.628 1.162 1.00 94.12 121 PHE A CA 1
ATOM 954 C C . PHE A 1 121 ? 11.483 -11.720 2.367 1.00 94.12 121 PHE A C 1
ATOM 956 O O . PHE A 1 121 ? 12.490 -11.011 2.370 1.00 94.12 121 PHE A O 1
ATOM 963 N N . GLY A 1 122 ? 10.694 -11.810 3.444 1.00 93.25 122 GLY A N 1
ATOM 964 C CA . GLY A 1 122 ? 11.076 -11.285 4.754 1.00 93.25 122 GLY A CA 1
ATOM 965 C C . GLY A 1 122 ? 10.897 -9.777 4.898 1.00 93.25 122 GLY A C 1
ATOM 966 O O . GLY A 1 122 ? 11.706 -9.119 5.565 1.00 93.25 122 GLY A O 1
ATOM 967 N N . TYR A 1 123 ? 9.851 -9.217 4.285 1.00 94.88 123 TYR A N 1
ATOM 968 C CA . TYR A 1 123 ? 9.388 -7.891 4.666 1.00 94.88 123 TYR A CA 1
ATOM 969 C C . TYR A 1 123 ? 8.956 -7.911 6.136 1.00 94.88 123 TYR A C 1
ATOM 971 O O . TYR A 1 123 ? 8.243 -8.798 6.607 1.00 94.88 123 TYR A O 1
ATOM 979 N N . LYS A 1 124 ? 9.412 -6.907 6.883 1.00 93.38 124 LYS A N 1
ATOM 980 C CA . LYS A 1 124 ? 9.313 -6.883 8.341 1.00 93.38 124 LYS A CA 1
ATOM 981 C C . LYS A 1 124 ? 7.964 -6.339 8.823 1.00 93.38 124 LYS A C 1
ATOM 983 O O . LYS A 1 124 ? 7.924 -5.255 9.407 1.00 93.38 124 LYS A O 1
ATOM 988 N N . PHE A 1 125 ? 6.855 -7.035 8.549 1.00 89.62 125 PHE A N 1
ATOM 989 C CA . PHE A 1 125 ? 5.506 -6.526 8.852 1.00 89.62 125 PHE A CA 1
ATOM 990 C C . PHE A 1 125 ? 5.340 -6.106 10.318 1.00 89.62 125 PHE A C 1
ATOM 992 O O . PHE A 1 125 ? 4.794 -5.030 10.589 1.00 89.62 125 PHE A O 1
ATOM 999 N N . ALA A 1 126 ? 5.861 -6.892 11.265 1.00 85.06 126 ALA A N 1
ATOM 1000 C CA . ALA A 1 126 ? 5.777 -6.575 12.690 1.00 85.06 126 ALA A CA 1
ATOM 1001 C C . ALA A 1 126 ? 6.517 -5.267 13.024 1.00 85.06 126 ALA A C 1
ATOM 1003 O O . ALA A 1 126 ? 5.944 -4.364 13.635 1.00 85.06 126 ALA A O 1
ATOM 1004 N N . ASP A 1 127 ? 7.767 -5.118 12.582 1.00 88.44 127 ASP A N 1
ATOM 1005 C CA . ASP A 1 127 ? 8.584 -3.925 12.850 1.00 88.44 127 ASP A CA 1
ATOM 1006 C C . ASP A 1 127 ? 8.009 -2.668 12.177 1.00 88.44 127 ASP A C 1
ATOM 1008 O O . ASP A 1 127 ? 8.186 -1.551 12.675 1.00 88.44 127 ASP A O 1
ATOM 1012 N N . ARG A 1 128 ? 7.366 -2.838 11.014 1.00 87.62 128 ARG A N 1
ATOM 1013 C CA . ARG A 1 128 ? 6.825 -1.751 10.183 1.00 87.62 128 ARG A CA 1
ATOM 1014 C C . ARG A 1 128 ? 5.470 -1.250 10.691 1.00 87.62 128 ARG A C 1
ATOM 1016 O O . ARG A 1 128 ? 5.192 -0.057 10.563 1.00 87.62 128 ARG A O 1
ATOM 1023 N N . SER A 1 129 ? 4.670 -2.120 11.311 1.00 76.06 129 SER A N 1
ATOM 1024 C CA . SER A 1 129 ? 3.321 -1.820 11.822 1.00 76.06 129 SER A CA 1
ATOM 1025 C C . SER A 1 129 ? 3.273 -1.427 13.311 1.00 76.06 129 SER A C 1
ATOM 1027 O O . SER A 1 129 ? 2.264 -0.892 13.785 1.00 76.06 129 SER A O 1
ATOM 1029 N N . GLN A 1 130 ? 4.352 -1.646 14.073 1.00 69.44 130 GLN A N 1
ATOM 1030 C CA . GLN A 1 130 ? 4.408 -1.325 15.502 1.00 69.44 130 GLN A CA 1
ATOM 1031 C C . GLN A 1 130 ? 4.448 0.191 15.778 1.00 69.44 130 GLN A C 1
ATOM 1033 O O . GLN A 1 130 ? 5.399 0.879 15.395 1.00 69.44 130 GLN A O 1
ATOM 1038 N N . PRO A 1 131 ? 3.471 0.748 16.525 1.00 62.03 131 PRO A N 1
ATOM 1039 C CA . PRO A 1 131 ? 3.524 2.148 16.926 1.00 62.03 131 PRO A CA 1
ATOM 1040 C C . PRO A 1 131 ? 4.763 2.423 17.782 1.00 62.03 131 PRO A C 1
ATOM 1042 O O . PRO A 1 131 ? 5.015 1.694 18.737 1.00 62.03 131 PRO A O 1
ATOM 1045 N N . LYS A 1 132 ? 5.475 3.517 17.483 1.00 66.69 132 LYS A N 1
ATOM 1046 C CA . LYS A 1 132 ? 6.710 3.968 18.162 1.00 66.69 132 LYS A CA 1
ATOM 1047 C C . LYS A 1 132 ? 7.970 3.138 17.886 1.00 66.69 132 LYS A C 1
ATOM 1049 O O . LYS A 1 132 ? 9.019 3.468 18.431 1.00 66.69 132 LYS A O 1
ATOM 1054 N N . HIS A 1 133 ? 7.910 2.121 17.029 1.00 74.81 133 HIS A N 1
ATOM 1055 C CA . HIS A 1 133 ? 9.118 1.427 16.598 1.00 74.81 133 HIS A CA 1
ATOM 1056 C C . HIS A 1 133 ? 9.966 2.331 15.684 1.00 74.81 133 HIS A C 1
ATOM 1058 O O . HIS A 1 133 ? 9.436 3.054 14.837 1.00 74.81 133 HIS A O 1
ATOM 1064 N N . THR A 1 134 ? 11.294 2.293 15.827 1.00 83.62 134 THR A N 1
ATOM 1065 C CA . THR A 1 134 ? 12.224 3.162 15.073 1.00 83.62 134 THR A CA 1
ATOM 1066 C C . THR A 1 134 ? 12.225 2.881 13.575 1.00 83.62 134 THR A C 1
ATOM 1068 O O . THR A 1 134 ? 12.640 3.739 12.793 1.00 83.62 134 THR A O 1
ATOM 1071 N N . GLN A 1 135 ? 11.725 1.710 13.177 1.00 86.12 135 GLN A N 1
ATOM 1072 C CA . GLN A 1 135 ? 11.576 1.254 11.797 1.00 86.12 135 GLN A CA 1
ATOM 1073 C C . GLN A 1 135 ? 10.108 1.219 11.331 1.00 86.12 135 GLN A C 1
ATOM 1075 O O . GLN A 1 135 ? 9.840 0.754 10.230 1.00 86.12 135 GLN A O 1
ATOM 1080 N N . ALA A 1 136 ? 9.154 1.728 12.123 1.00 83.88 136 ALA A N 1
ATOM 1081 C CA . ALA A 1 136 ? 7.743 1.783 11.728 1.00 83.88 136 ALA A CA 1
ATOM 1082 C C . ALA A 1 136 ? 7.569 2.615 10.449 1.00 83.88 136 ALA A C 1
ATOM 1084 O O . ALA A 1 136 ? 8.057 3.741 10.393 1.00 83.88 136 ALA A O 1
ATOM 1085 N N . SER A 1 137 ? 6.921 2.105 9.408 1.00 89.38 137 SER A N 1
ATOM 1086 C CA . SER A 1 137 ? 6.763 2.844 8.147 1.00 89.38 137 SER A CA 1
ATOM 1087 C C . SER A 1 137 ? 5.706 2.181 7.257 1.00 89.38 137 SER A C 1
ATOM 1089 O O . SER A 1 137 ? 5.666 0.951 7.203 1.00 89.38 137 SER A O 1
ATOM 1091 N N . PRO A 1 138 ? 4.855 2.944 6.547 1.00 90.94 138 PRO A N 1
ATOM 1092 C CA . PRO A 1 138 ? 3.713 2.413 5.796 1.00 90.94 138 PRO A CA 1
ATOM 1093 C C . PRO A 1 138 ? 4.102 1.860 4.409 1.00 90.94 138 PRO A C 1
ATOM 1095 O O . PRO A 1 138 ? 3.436 2.145 3.421 1.00 90.94 138 PRO A O 1
ATOM 1098 N N . ILE A 1 139 ? 5.178 1.075 4.311 1.00 94.88 139 ILE A N 1
ATOM 1099 C CA . ILE A 1 139 ? 5.749 0.630 3.021 1.00 94.88 139 ILE A CA 1
ATOM 1100 C C . ILE A 1 139 ? 4.785 -0.281 2.243 1.00 94.88 139 ILE A C 1
ATOM 1102 O O . ILE A 1 139 ? 4.583 -0.073 1.046 1.00 94.88 139 ILE A O 1
ATOM 1106 N N . PHE A 1 140 ? 4.158 -1.258 2.912 1.00 94.56 140 PHE A N 1
ATOM 1107 C CA . PHE A 1 140 ? 3.157 -2.128 2.279 1.00 94.56 140 PHE A CA 1
ATOM 1108 C C . PHE A 1 140 ? 1.893 -1.357 1.883 1.00 94.56 140 PHE A C 1
ATOM 1110 O O . PHE A 1 140 ? 1.384 -1.511 0.777 1.00 94.56 140 PHE A O 1
ATOM 1117 N N . LEU A 1 141 ? 1.425 -0.456 2.754 1.00 91.25 141 LEU A N 1
ATOM 1118 C CA . LEU A 1 141 ? 0.289 0.414 2.453 1.00 91.25 141 LEU A CA 1
ATOM 1119 C C . LEU A 1 141 ? 0.568 1.276 1.216 1.00 91.25 141 LEU A C 1
ATOM 1121 O O . LEU A 1 141 ? -0.271 1.373 0.330 1.00 91.25 141 LEU A O 1
ATOM 1125 N N . GLN A 1 142 ? 1.754 1.874 1.134 1.00 93.75 142 GLN A N 1
ATOM 1126 C CA . GLN A 1 142 ? 2.171 2.668 -0.014 1.00 93.75 142 GLN A CA 1
ATOM 1127 C C . GLN A 1 142 ? 2.166 1.853 -1.312 1.00 93.75 142 GLN A C 1
ATOM 1129 O O . GLN A 1 142 ? 1.742 2.349 -2.355 1.00 93.75 142 GLN A O 1
ATOM 1134 N N . TRP A 1 143 ? 2.611 0.597 -1.254 1.00 97.12 143 TRP A N 1
ATOM 1135 C CA . TRP A 1 143 ? 2.528 -0.297 -2.403 1.00 97.12 143 TRP A CA 1
ATOM 1136 C C . TRP A 1 143 ? 1.080 -0.546 -2.827 1.00 97.12 143 TRP A C 1
ATOM 1138 O O . TRP A 1 143 ? 0.787 -0.448 -4.014 1.00 97.12 143 TRP A O 1
ATOM 1148 N N . LEU A 1 144 ? 0.158 -0.759 -1.883 1.00 95.00 144 LEU A N 1
ATOM 1149 C CA . LEU A 1 144 ? -1.269 -0.892 -2.194 1.00 95.00 144 LEU A CA 1
ATOM 1150 C C . LEU A 1 144 ? -1.837 0.361 -2.885 1.00 95.00 144 LEU A C 1
ATOM 1152 O O . LEU A 1 144 ? -2.594 0.216 -3.842 1.00 95.00 144 LEU A O 1
ATOM 1156 N N . PHE A 1 145 ? -1.432 1.574 -2.483 1.00 92.81 145 PHE A N 1
ATOM 1157 C CA . PHE A 1 145 ? -1.790 2.807 -3.210 1.00 92.81 145 PHE A CA 1
ATOM 1158 C C . PHE A 1 145 ? -1.271 2.797 -4.655 1.00 92.81 145 PHE A C 1
ATOM 1160 O O . PHE A 1 145 ? -1.981 3.219 -5.567 1.00 92.81 145 PHE A O 1
ATOM 1167 N N . CYS A 1 146 ? -0.052 2.297 -4.880 1.00 96.50 146 CYS A N 1
ATOM 1168 C CA . CYS A 1 146 ? 0.504 2.153 -6.227 1.00 96.50 146 CYS A CA 1
ATOM 1169 C C . CYS A 1 146 ? -0.290 1.139 -7.054 1.00 96.50 146 CYS A C 1
ATOM 1171 O O . CYS A 1 146 ? -0.649 1.440 -8.188 1.00 96.50 146 CYS A O 1
ATOM 1173 N N . VAL A 1 147 ? -0.634 -0.019 -6.483 1.00 97.31 147 VAL A N 1
ATOM 1174 C CA . VAL A 1 147 ? -1.498 -1.012 -7.141 1.00 97.31 147 VAL A CA 1
ATOM 1175 C C . VAL A 1 147 ? -2.859 -0.400 -7.481 1.00 97.31 147 VAL A C 1
ATOM 1177 O O . VAL A 1 147 ? -3.313 -0.535 -8.611 1.00 97.31 147 VAL A O 1
ATOM 1180 N N . GLY A 1 148 ? -3.470 0.347 -6.559 1.00 93.81 148 GLY A N 1
ATOM 1181 C CA . GLY A 1 148 ? -4.738 1.042 -6.795 1.00 93.81 148 GLY A CA 1
ATOM 1182 C C . GLY A 1 148 ? -4.680 2.024 -7.961 1.00 93.81 148 GLY A C 1
ATOM 1183 O O . GLY A 1 148 ? -5.569 2.021 -8.807 1.00 93.81 148 GLY A O 1
ATOM 1184 N N . ALA A 1 149 ? -3.602 2.806 -8.062 1.00 93.81 149 ALA A N 1
ATOM 1185 C CA . ALA A 1 149 ? -3.398 3.730 -9.177 1.00 93.81 149 ALA A CA 1
ATOM 1186 C C . ALA A 1 149 ? -3.216 3.015 -10.528 1.00 93.81 149 ALA A C 1
ATOM 1188 O O . ALA A 1 149 ? -3.578 3.571 -11.567 1.00 93.81 149 ALA A O 1
ATOM 1189 N N . VAL A 1 150 ? -2.668 1.795 -10.532 1.00 96.06 150 VAL A N 1
ATOM 1190 C CA . VAL A 1 150 ? -2.593 0.951 -11.735 1.00 96.06 150 VAL A CA 1
ATOM 1191 C C . VAL A 1 150 ? -3.970 0.395 -12.086 1.00 96.06 150 VAL A C 1
ATOM 1193 O O . VAL A 1 150 ? -4.407 0.550 -13.224 1.00 96.06 150 VAL A O 1
ATOM 1196 N N . VAL A 1 151 ? -4.679 -0.191 -11.118 1.00 95.06 151 VAL A N 1
ATOM 1197 C CA . VAL A 1 151 ? -6.024 -0.759 -11.313 1.00 95.06 151 VAL A CA 1
ATOM 1198 C C . VAL A 1 151 ? -6.995 0.296 -11.844 1.00 95.06 151 VAL A C 1
ATOM 1200 O O . VAL A 1 151 ? -7.715 0.037 -12.802 1.00 95.06 151 VAL A O 1
ATOM 1203 N N . ALA A 1 152 ? -6.959 1.516 -11.303 1.00 91.25 152 ALA A N 1
ATOM 1204 C CA . ALA A 1 152 ? -7.802 2.621 -11.759 1.00 91.25 152 ALA A CA 1
ATOM 1205 C C . ALA A 1 152 ? -7.548 3.024 -13.226 1.00 91.25 152 ALA A C 1
ATOM 1207 O O . ALA A 1 152 ? -8.449 3.528 -13.894 1.00 91.25 152 ALA A O 1
ATOM 1208 N N . GLN A 1 153 ? -6.334 2.807 -13.741 1.00 94.00 153 GLN A N 1
ATOM 1209 C CA . GLN A 1 153 ? -5.985 3.097 -15.136 1.00 94.00 153 GLN A CA 1
ATOM 1210 C C . GLN A 1 153 ? -6.330 1.947 -16.090 1.00 94.00 153 GLN A C 1
ATOM 1212 O O . GLN A 1 153 ? -6.486 2.186 -17.286 1.00 94.00 153 GLN A O 1
ATOM 1217 N N . PHE A 1 154 ? -6.481 0.725 -15.574 1.00 94.69 154 PHE A N 1
ATOM 1218 C CA . PHE A 1 154 ? -6.717 -0.489 -16.359 1.00 94.69 154 PHE A CA 1
ATOM 1219 C C . PHE A 1 154 ? -7.824 -1.371 -15.744 1.00 94.69 154 PHE A C 1
ATOM 1221 O O . PHE A 1 154 ? -7.595 -2.553 -15.495 1.00 94.69 154 PHE A O 1
ATOM 1228 N N . PRO A 1 155 ? -9.037 -0.849 -15.489 1.00 92.19 155 PRO A N 1
ATOM 1229 C CA . PRO A 1 155 ? -10.040 -1.528 -14.659 1.00 92.19 155 PRO A CA 1
ATOM 1230 C C . PRO A 1 155 ? -10.505 -2.892 -15.195 1.00 92.19 155 PRO A C 1
ATOM 1232 O O . PRO A 1 155 ? -10.951 -3.724 -14.416 1.00 92.19 155 PRO A O 1
ATOM 1235 N N . ASN A 1 156 ? -10.384 -3.141 -16.503 1.00 93.94 156 ASN A N 1
ATOM 1236 C CA . ASN A 1 156 ? -10.795 -4.403 -17.131 1.00 93.94 156 ASN A CA 1
ATOM 1237 C C . ASN A 1 156 ? -9.699 -5.482 -17.130 1.00 93.94 156 ASN A C 1
ATOM 1239 O O . ASN A 1 156 ? -9.964 -6.613 -17.526 1.00 93.94 156 ASN A O 1
ATOM 1243 N N . ASP A 1 157 ? -8.473 -5.146 -16.722 1.00 95.94 157 ASP A N 1
ATOM 1244 C CA . ASP A 1 157 ? -7.340 -6.079 -16.720 1.00 95.94 157 ASP A CA 1
ATOM 1245 C C . ASP A 1 157 ? -7.112 -6.749 -15.358 1.00 95.94 157 ASP A C 1
ATOM 1247 O O . ASP A 1 157 ? -6.201 -7.568 -15.231 1.00 95.94 157 ASP A O 1
ATOM 1251 N N . PHE A 1 158 ? -7.910 -6.397 -14.344 1.00 96.88 158 PHE A N 1
ATOM 1252 C CA . PHE A 1 158 ? -7.779 -6.863 -12.965 1.00 96.88 158 PHE A CA 1
ATOM 1253 C C . PHE A 1 158 ? -9.084 -7.488 -12.465 1.00 96.88 158 PHE A C 1
ATOM 1255 O O . PHE A 1 158 ? -10.159 -6.930 -12.654 1.00 96.88 158 PHE A O 1
ATOM 1262 N N . GLU A 1 159 ? -8.991 -8.625 -11.770 1.00 94.94 159 GLU A N 1
ATOM 1263 C CA . GLU A 1 159 ? -10.150 -9.221 -11.080 1.00 94.94 159 GLU A CA 1
ATOM 1264 C C . GLU A 1 159 ? -10.507 -8.497 -9.776 1.00 94.94 159 GLU A C 1
ATOM 1266 O O . GLU A 1 159 ? -11.612 -8.654 -9.259 1.00 94.94 159 GLU A O 1
ATOM 1271 N N . TYR A 1 160 ? -9.556 -7.758 -9.206 1.00 92.56 160 TYR A N 1
ATOM 1272 C CA . TYR A 1 160 ? -9.731 -7.010 -7.966 1.00 92.56 160 TYR A CA 1
ATOM 1273 C C . TYR A 1 160 ? -9.863 -5.515 -8.235 1.00 92.56 160 TYR A C 1
ATOM 1275 O O . TYR A 1 160 ? -9.298 -4.979 -9.186 1.00 92.56 160 TYR A O 1
ATOM 1283 N N . ASN A 1 161 ? -10.595 -4.832 -7.363 1.00 85.12 161 ASN A N 1
ATOM 1284 C CA . ASN A 1 161 ? -10.908 -3.410 -7.495 1.00 85.12 161 ASN A CA 1
ATOM 1285 C C . ASN A 1 161 ? -10.440 -2.601 -6.271 1.00 85.12 161 ASN A C 1
ATOM 1287 O O . ASN A 1 161 ? -9.853 -3.131 -5.326 1.00 85.12 161 ASN A O 1
ATOM 1291 N N . SER A 1 162 ? -10.713 -1.294 -6.268 1.00 82.19 162 SER A N 1
ATOM 1292 C CA . SER A 1 162 ? -10.331 -0.400 -5.169 1.00 82.19 162 SER A CA 1
ATOM 1293 C C . SER A 1 162 ? -10.873 -0.844 -3.804 1.00 82.19 162 SER A C 1
ATOM 1295 O O . SER A 1 162 ? -10.172 -0.689 -2.808 1.00 82.19 162 SER A O 1
ATOM 1297 N N . ASN A 1 163 ? -12.064 -1.452 -3.729 1.00 78.56 163 ASN A N 1
ATOM 1298 C CA . ASN A 1 163 ? -12.620 -1.943 -2.461 1.00 78.56 163 ASN A CA 1
ATOM 1299 C C . ASN A 1 163 ? -11.827 -3.125 -1.903 1.00 78.56 163 ASN A C 1
ATOM 1301 O O . ASN A 1 163 ? -11.608 -3.199 -0.694 1.00 78.56 163 ASN A O 1
ATOM 1305 N N . ASP A 1 164 ? -11.362 -4.023 -2.772 1.00 82.81 164 ASP A N 1
ATOM 1306 C CA . ASP A 1 164 ? -10.489 -5.124 -2.371 1.00 82.81 164 ASP A CA 1
ATOM 1307 C C . ASP A 1 164 ? -9.174 -4.592 -1.798 1.00 82.81 164 ASP A C 1
ATOM 1309 O O . ASP A 1 164 ? -8.751 -4.996 -0.717 1.00 82.81 164 ASP A O 1
ATOM 1313 N N . LEU A 1 165 ? -8.551 -3.630 -2.482 1.00 88.94 165 LEU A N 1
ATOM 1314 C CA . LEU A 1 165 ? -7.285 -3.039 -2.049 1.00 88.94 165 LEU A CA 1
ATOM 1315 C C . LEU A 1 165 ? -7.428 -2.231 -0.752 1.00 88.94 165 LEU A C 1
ATOM 1317 O O . LEU A 1 165 ? -6.544 -2.295 0.104 1.00 88.94 165 LEU A O 1
ATOM 1321 N N . MET A 1 166 ? -8.546 -1.522 -0.568 1.00 79.38 166 MET A N 1
ATOM 1322 C CA . MET A 1 166 ? -8.874 -0.846 0.691 1.00 79.38 166 MET A CA 1
ATOM 1323 C C . MET A 1 166 ? -9.071 -1.846 1.834 1.00 79.38 166 MET A C 1
ATOM 1325 O O . MET A 1 166 ? -8.551 -1.626 2.927 1.00 79.38 166 MET A O 1
ATOM 1329 N N . LEU A 1 167 ? -9.737 -2.980 1.581 1.00 76.56 167 LEU A N 1
ATOM 1330 C CA . LEU A 1 167 ? -9.827 -4.059 2.561 1.00 76.56 167 LEU A CA 1
ATOM 1331 C C . LEU A 1 167 ? -8.428 -4.576 2.916 1.00 76.56 167 LEU A C 1
ATOM 1333 O O . LEU A 1 167 ? -8.082 -4.607 4.090 1.00 76.56 167 LEU A O 1
ATOM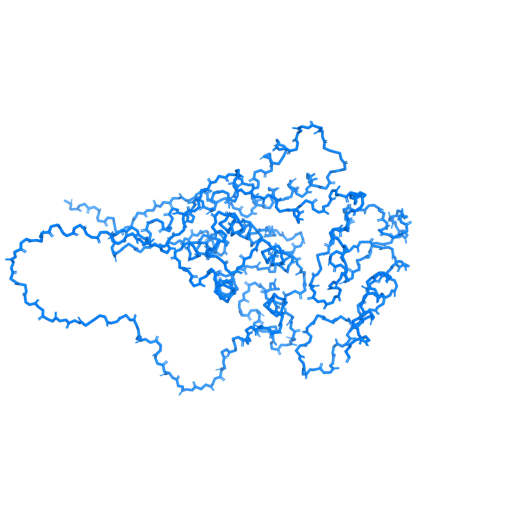 1337 N N . LEU A 1 168 ? -7.584 -4.919 1.939 1.00 84.31 168 LEU A N 1
ATOM 1338 C CA . LEU A 1 168 ? -6.212 -5.374 2.204 1.00 84.31 168 LEU A CA 1
ATOM 1339 C C . LEU A 1 168 ? -5.391 -4.336 2.993 1.00 84.31 168 LEU A C 1
ATOM 1341 O O . LEU A 1 168 ? -4.616 -4.704 3.881 1.00 84.31 168 LEU A O 1
ATOM 1345 N N . ALA A 1 169 ? -5.592 -3.042 2.730 1.00 83.56 169 ALA A N 1
ATOM 1346 C CA . ALA A 1 169 ? -4.978 -1.961 3.495 1.00 83.56 169 ALA A CA 1
ATOM 1347 C C . ALA A 1 169 ? -5.430 -1.980 4.965 1.00 83.56 169 ALA A C 1
ATOM 1349 O O . ALA A 1 169 ? -4.579 -1.948 5.861 1.00 83.56 169 ALA A O 1
ATOM 1350 N N . ASP A 1 170 ? -6.732 -2.117 5.224 1.00 72.62 170 ASP A N 1
ATOM 1351 C CA . ASP A 1 170 ? -7.280 -2.284 6.574 1.00 72.62 170 ASP A CA 1
ATOM 1352 C C . ASP A 1 170 ? -6.693 -3.511 7.279 1.00 72.62 170 ASP A C 1
ATOM 1354 O O . ASP A 1 170 ? -6.246 -3.415 8.426 1.00 72.62 170 ASP A O 1
ATOM 1358 N N . LEU A 1 171 ? -6.638 -4.654 6.587 1.00 74.31 171 LEU A N 1
ATOM 1359 C CA . LEU A 1 171 ? -6.084 -5.902 7.114 1.00 74.31 171 LEU A CA 1
ATOM 1360 C C . LEU A 1 171 ? -4.615 -5.730 7.505 1.00 74.31 171 LEU A C 1
ATOM 1362 O O . LEU A 1 171 ? -4.233 -6.137 8.603 1.00 74.31 171 LEU A O 1
ATOM 1366 N N . SER A 1 172 ? -3.819 -5.069 6.659 1.00 77.75 172 SER A N 1
ATOM 1367 C CA . SER A 1 172 ? -2.387 -4.836 6.895 1.00 77.75 172 SER A CA 1
ATOM 1368 C C . SER A 1 172 ? -2.094 -3.932 8.093 1.00 77.75 172 SER A C 1
ATOM 1370 O O . SER A 1 172 ? -1.048 -4.042 8.730 1.00 77.75 172 SER A O 1
ATOM 1372 N N . LEU A 1 173 ? -3.027 -3.039 8.421 1.00 72.31 173 LEU A N 1
ATOM 1373 C CA . LEU A 1 173 ? -2.923 -2.136 9.565 1.00 72.31 173 LEU A CA 1
ATOM 1374 C C . LEU A 1 173 ? -3.641 -2.688 10.799 1.00 72.31 173 LEU A C 1
ATOM 1376 O O . LEU A 1 173 ? -3.446 -2.199 11.920 1.00 72.31 173 LEU A O 1
ATOM 1380 N N . SER A 1 174 ? -4.461 -3.722 10.614 1.00 64.06 174 SER A N 1
ATOM 1381 C CA . SER A 1 174 ? -5.082 -4.456 11.698 1.00 64.06 174 SER A CA 1
ATOM 1382 C C . SER A 1 174 ? -4.018 -5.291 12.414 1.00 64.06 174 SER A C 1
ATOM 1384 O O . SER A 1 174 ? -3.339 -6.136 11.843 1.00 64.06 174 SER A O 1
ATOM 1386 N N . LYS A 1 175 ? -3.886 -5.103 13.727 1.00 57.25 175 LYS A N 1
ATOM 1387 C CA . LYS A 1 175 ? -2.945 -5.880 14.559 1.00 57.25 175 LYS A CA 1
ATOM 1388 C C . LYS A 1 175 ? -3.409 -7.323 14.818 1.00 57.25 175 LYS A C 1
ATOM 1390 O O . LYS A 1 175 ? -3.046 -7.907 15.834 1.00 57.25 175 LYS A O 1
ATOM 1395 N N . GLY A 1 176 ? -4.318 -7.835 13.991 1.00 56.28 176 GLY A N 1
ATOM 1396 C CA . GLY A 1 176 ? -5.070 -9.066 14.227 1.00 56.28 176 GLY A CA 1
ATOM 1397 C C . GLY A 1 176 ? -4.921 -10.117 13.133 1.00 56.28 176 GLY A C 1
ATOM 1398 O O . GLY A 1 176 ? -5.403 -11.227 13.333 1.00 56.28 176 GLY A O 1
ATOM 1399 N N . ILE A 1 177 ? -4.246 -9.804 12.023 1.00 65.75 177 ILE A N 1
ATOM 1400 C CA . ILE A 1 177 ? -4.128 -10.695 10.864 1.00 65.75 177 ILE A CA 1
ATOM 1401 C C . ILE A 1 177 ? -2.757 -11.360 10.821 1.00 65.75 177 ILE A C 1
ATOM 1403 O O . ILE A 1 177 ? -1.752 -10.680 10.640 1.00 65.75 177 ILE A O 1
ATOM 1407 N N . GLY A 1 178 ? -2.740 -12.688 10.965 1.00 65.19 178 GLY A N 1
ATOM 1408 C CA . GLY A 1 178 ? -1.538 -13.518 11.097 1.00 65.19 178 GLY A CA 1
ATOM 1409 C C . GLY A 1 178 ? -0.546 -13.351 9.954 1.00 65.19 178 GLY A C 1
ATOM 1410 O O . GLY A 1 178 ? 0.645 -13.209 10.207 1.00 65.19 178 GLY A O 1
ATOM 1411 N N . THR A 1 179 ? -1.045 -13.238 8.716 1.00 68.56 179 THR A N 1
ATOM 1412 C CA . THR A 1 179 ? -0.230 -12.997 7.508 1.00 68.56 179 THR A CA 1
ATOM 1413 C C . THR A 1 179 ? 0.702 -11.784 7.651 1.00 68.56 179 THR A C 1
ATOM 1415 O O . THR A 1 179 ? 1.770 -11.755 7.050 1.00 68.56 179 THR A O 1
ATOM 1418 N N . MET A 1 180 ? 0.320 -10.801 8.477 1.00 77.06 180 MET A N 1
ATOM 1419 C CA . MET A 1 180 ? 1.005 -9.516 8.649 1.00 77.06 180 MET A CA 1
ATOM 1420 C C . MET A 1 180 ? 1.580 -9.324 10.066 1.00 77.06 180 MET A C 1
ATOM 1422 O O . MET A 1 180 ? 1.870 -8.199 10.471 1.00 77.06 180 MET A O 1
ATOM 1426 N N . MET A 1 181 ? 1.725 -10.396 10.858 1.00 75.88 181 MET A N 1
ATOM 1427 C CA . MET A 1 181 ? 2.188 -10.303 12.255 1.00 75.88 181 MET A CA 1
ATOM 1428 C C . MET A 1 181 ? 3.691 -10.484 12.453 1.00 75.88 181 MET A C 1
ATOM 1430 O O . MET A 1 181 ? 4.188 -10.148 13.528 1.00 75.88 181 MET A O 1
ATOM 1434 N N . PHE A 1 182 ? 4.407 -11.010 11.462 1.00 86.19 182 PHE A N 1
ATOM 1435 C CA . PHE A 1 182 ? 5.773 -11.511 11.635 1.00 86.19 182 PHE A CA 1
ATOM 1436 C C . PHE A 1 182 ? 6.775 -10.766 10.755 1.00 86.19 182 PHE A C 1
ATOM 1438 O O . PHE A 1 182 ? 6.399 -10.091 9.796 1.00 86.19 182 PHE A O 1
ATOM 1445 N N . ASN A 1 183 ? 8.064 -10.862 11.086 1.00 91.25 183 ASN A N 1
ATOM 1446 C CA . ASN A 1 183 ? 9.129 -10.229 10.308 1.00 91.25 183 ASN A CA 1
ATOM 1447 C C . ASN A 1 183 ? 9.805 -11.165 9.302 1.00 91.25 183 ASN A C 1
ATOM 1449 O O . ASN A 1 183 ? 10.651 -10.724 8.522 1.00 91.25 183 ASN A O 1
ATOM 1453 N N . SER A 1 184 ? 9.484 -12.457 9.345 1.00 90.69 184 SER A N 1
ATOM 1454 C CA . SER A 1 184 ? 10.011 -13.456 8.422 1.00 90.69 184 SER A CA 1
ATOM 1455 C C . SER A 1 184 ? 9.105 -14.681 8.344 1.00 90.69 184 SER A C 1
ATOM 1457 O O . SER A 1 184 ? 8.344 -14.969 9.269 1.00 90.69 184 SER A O 1
ATOM 1459 N N . GLU A 1 185 ? 9.250 -15.453 7.266 1.00 90.19 185 GLU A N 1
ATOM 1460 C CA . GLU A 1 185 ? 8.607 -16.764 7.131 1.00 90.19 185 GLU A CA 1
ATOM 1461 C C . GLU A 1 185 ? 8.962 -17.705 8.289 1.00 90.19 185 GLU A C 1
ATOM 1463 O O . GLU A 1 185 ? 8.102 -18.433 8.780 1.00 90.19 185 GLU A O 1
ATOM 1468 N N . ARG A 1 186 ? 10.214 -17.667 8.762 1.00 89.50 186 ARG A N 1
ATOM 1469 C CA . ARG A 1 186 ? 10.660 -18.478 9.899 1.00 89.50 186 ARG A CA 1
ATOM 1470 C C . ARG A 1 186 ? 9.843 -18.172 11.155 1.00 89.50 186 ARG A C 1
ATOM 1472 O O . ARG A 1 186 ? 9.314 -19.098 11.760 1.00 89.50 186 ARG A O 1
ATOM 1479 N N . GLU A 1 187 ? 9.724 -16.894 11.513 1.00 88.12 187 GLU A N 1
ATOM 1480 C CA . GLU A 1 187 ? 8.929 -16.460 12.671 1.00 88.12 187 GLU A CA 1
ATOM 1481 C C . GLU A 1 187 ? 7.457 -16.870 12.529 1.00 88.12 187 GLU A C 1
ATOM 1483 O O . GLU A 1 187 ? 6.867 -17.360 13.489 1.00 88.12 187 GLU A O 1
ATOM 1488 N N . SER A 1 188 ? 6.883 -16.735 11.326 1.00 83.56 188 SER A N 1
ATOM 1489 C CA . SER A 1 188 ? 5.507 -17.166 11.053 1.00 83.56 188 SER A CA 1
ATOM 1490 C C . SER A 1 188 ? 5.325 -18.664 11.282 1.00 83.56 188 SER A C 1
ATOM 1492 O O . SER A 1 188 ? 4.406 -19.062 11.988 1.00 83.56 188 SER A O 1
ATOM 1494 N N . ARG A 1 189 ? 6.220 -19.504 10.744 1.00 82.31 189 ARG A N 1
ATOM 1495 C CA . ARG A 1 189 ? 6.144 -20.970 10.881 1.00 82.31 189 ARG A CA 1
ATOM 1496 C C . ARG A 1 189 ? 6.289 -21.421 12.337 1.00 82.31 189 ARG A C 1
ATOM 1498 O O . ARG A 1 189 ? 5.579 -22.325 12.772 1.00 82.31 189 ARG A O 1
ATOM 1505 N N . GLU A 1 190 ? 7.199 -20.797 13.087 1.00 81.25 190 GLU A N 1
ATOM 1506 C CA . GLU A 1 190 ? 7.394 -21.074 14.517 1.00 81.25 190 GLU A CA 1
ATOM 1507 C C . GLU A 1 190 ? 6.147 -20.689 15.338 1.00 81.25 190 GLU A C 1
ATOM 1509 O O . GLU A 1 190 ? 5.751 -21.426 16.242 1.00 81.25 190 GLU A O 1
ATOM 1514 N N . ALA A 1 191 ? 5.487 -19.577 14.997 1.00 68.62 191 ALA A N 1
ATOM 1515 C CA . ALA A 1 191 ? 4.271 -19.126 15.669 1.00 68.62 191 ALA A CA 1
ATOM 1516 C C . ALA A 1 191 ? 3.022 -19.934 15.278 1.00 68.62 191 ALA A C 1
ATOM 1518 O O . ALA A 1 191 ? 2.217 -20.256 16.152 1.00 68.62 191 ALA A O 1
ATOM 1519 N N . ASP A 1 192 ? 2.867 -20.295 14.002 1.00 63.34 192 ASP A N 1
ATOM 1520 C CA . ASP A 1 192 ? 1.751 -21.110 13.496 1.00 63.34 192 ASP A CA 1
ATOM 1521 C C . ASP A 1 192 ? 1.737 -22.511 14.124 1.00 63.34 192 ASP A C 1
ATOM 1523 O O . ASP A 1 192 ? 0.676 -23.084 14.373 1.00 63.34 192 ASP A O 1
ATOM 1527 N N . ALA A 1 193 ? 2.914 -23.066 14.432 1.00 58.00 193 ALA A N 1
ATOM 1528 C CA . ALA A 1 193 ? 3.027 -24.321 15.172 1.00 58.00 193 ALA A CA 1
ATOM 1529 C C . ALA A 1 193 ? 2.514 -24.205 16.622 1.00 58.00 193 ALA A C 1
ATOM 1531 O O . ALA A 1 193 ? 2.112 -25.205 17.216 1.00 58.00 193 ALA A O 1
ATOM 1532 N N . ALA A 1 194 ? 2.522 -22.995 17.190 1.00 43.00 194 ALA A N 1
ATOM 1533 C CA . ALA A 1 194 ? 2.136 -22.723 18.571 1.00 43.00 194 ALA A CA 1
ATOM 1534 C C . ALA A 1 194 ? 0.711 -22.157 18.719 1.00 43.00 194 ALA A C 1
ATOM 1536 O O . ALA A 1 194 ? 0.157 -22.173 19.821 1.00 43.00 194 ALA A O 1
ATOM 1537 N N . SER A 1 195 ? 0.115 -21.592 17.666 1.00 52.88 195 SER A N 1
ATOM 1538 C CA . SER A 1 195 ? -1.186 -20.908 17.711 1.00 52.88 195 SER A CA 1
ATOM 1539 C C . SER A 1 195 ? -1.819 -20.784 16.323 1.00 52.88 195 SER A C 1
ATOM 1541 O O . SER A 1 195 ? -1.124 -20.688 15.322 1.00 52.88 195 SER A O 1
ATOM 1543 N N . CYS A 1 196 ? -3.153 -20.719 16.256 1.00 56.41 196 CYS A N 1
ATOM 1544 C CA . CYS A 1 196 ? -3.868 -20.439 15.009 1.00 56.41 196 CYS A CA 1
ATOM 1545 C C . CYS A 1 196 ? -4.131 -18.932 14.869 1.00 56.41 196 CYS A C 1
ATOM 1547 O O . CYS A 1 196 ? -4.771 -18.332 15.737 1.00 56.41 196 CYS A O 1
ATOM 1549 N N . PHE A 1 197 ? -3.699 -18.336 13.757 1.00 62.47 197 PHE A N 1
ATOM 1550 C CA . PHE A 1 197 ? -3.995 -16.945 13.403 1.00 62.47 197 PHE A CA 1
ATOM 1551 C C . PHE A 1 197 ? -4.962 -16.867 12.219 1.00 62.47 197 PHE A C 1
ATOM 1553 O O . PHE A 1 197 ? -5.071 -17.798 11.423 1.00 62.47 197 PHE A O 1
ATOM 1560 N N . VAL A 1 198 ? -5.662 -15.737 12.084 1.00 63.25 198 VAL A N 1
ATOM 1561 C CA . VAL A 1 198 ? -6.515 -15.492 10.915 1.00 63.25 198 VAL A CA 1
ATOM 1562 C C . VAL A 1 198 ? -5.663 -15.050 9.736 1.00 63.25 198 VAL A C 1
ATOM 1564 O O . VAL A 1 198 ? -4.911 -14.079 9.837 1.00 63.25 198 VAL A O 1
ATOM 1567 N N . SER A 1 199 ? -5.812 -15.749 8.613 1.00 69.75 199 SER A N 1
ATOM 1568 C CA . SER A 1 199 ? -5.154 -15.399 7.357 1.00 69.75 199 SER A CA 1
ATOM 1569 C C . SER A 1 199 ? -5.848 -14.207 6.703 1.00 69.75 199 SER A C 1
ATOM 1571 O O . SER A 1 199 ? -7.078 -14.173 6.614 1.00 69.75 199 SER A O 1
ATOM 1573 N N . MET A 1 200 ? -5.071 -13.262 6.173 1.00 75.69 200 MET A N 1
ATOM 1574 C CA . MET A 1 200 ? -5.586 -12.159 5.355 1.00 75.69 200 MET A CA 1
ATOM 1575 C C . MET A 1 200 ? -6.464 -12.674 4.208 1.00 75.69 200 MET A C 1
ATOM 1577 O O . MET A 1 200 ? -7.529 -12.127 3.923 1.00 75.69 200 MET A O 1
ATOM 1581 N N . TRP A 1 201 ? -6.045 -13.787 3.611 1.00 79.81 201 TRP A N 1
ATOM 1582 C CA . TRP A 1 201 ? -6.704 -14.429 2.482 1.00 79.81 201 TRP A CA 1
ATOM 1583 C C . TRP A 1 201 ? -8.040 -15.046 2.879 1.00 79.81 201 TRP A C 1
ATOM 1585 O O . TRP A 1 201 ? -9.020 -14.882 2.164 1.00 79.81 201 TRP A O 1
ATOM 1595 N N . SER A 1 202 ? -8.135 -15.645 4.068 1.00 68.50 202 SER A N 1
ATOM 1596 C CA . SER A 1 202 ? -9.424 -16.149 4.563 1.00 68.50 202 SER A CA 1
ATOM 1597 C C . SER A 1 202 ? -10.475 -15.047 4.724 1.00 68.50 202 SER A C 1
ATOM 1599 O O . SER A 1 202 ? -11.655 -15.290 4.489 1.00 68.50 202 SER A O 1
ATOM 1601 N N . VAL A 1 203 ? -10.055 -13.821 5.058 1.00 68.44 203 VAL A N 1
ATOM 1602 C CA . VAL A 1 203 ? -10.967 -12.672 5.123 1.00 68.44 203 VAL A CA 1
ATOM 1603 C C . VAL A 1 203 ? -11.331 -12.182 3.727 1.00 68.44 203 VAL A C 1
ATOM 1605 O O . VAL A 1 203 ? -12.498 -11.912 3.458 1.00 68.44 203 VAL A O 1
ATOM 1608 N N . TRP A 1 204 ? -10.344 -12.050 2.838 1.00 76.44 204 TRP A N 1
ATOM 1609 C CA . TRP A 1 204 ? -10.580 -11.473 1.519 1.00 76.44 204 TRP A CA 1
ATOM 1610 C C . TRP A 1 204 ? -11.406 -12.394 0.614 1.00 76.44 204 TRP A C 1
ATOM 1612 O O . TRP A 1 204 ? -12.360 -11.945 -0.019 1.00 76.44 204 TRP A O 1
ATOM 1622 N N . PHE A 1 205 ? -11.074 -13.683 0.563 1.00 68.31 205 PHE A N 1
ATOM 1623 C CA . PHE A 1 205 ? -11.754 -14.665 -0.284 1.00 68.31 205 PHE A CA 1
ATOM 1624 C C . PHE A 1 205 ? -13.038 -15.232 0.341 1.00 68.31 205 PHE A C 1
ATOM 1626 O O . PHE A 1 205 ? -13.894 -15.732 -0.384 1.00 68.31 205 PHE A O 1
ATOM 1633 N N . GLY A 1 206 ? -13.206 -15.158 1.665 1.00 64.12 206 GLY A N 1
ATOM 1634 C CA . GLY A 1 206 ? -14.368 -15.736 2.340 1.00 64.12 206 GLY A CA 1
ATOM 1635 C C . GLY A 1 206 ? -14.417 -17.262 2.194 1.00 64.12 206 GLY A C 1
ATOM 1636 O O . GLY A 1 206 ? -13.470 -17.949 2.573 1.00 64.12 206 GLY A O 1
ATOM 1637 N N . SER A 1 207 ? -15.521 -17.799 1.659 1.00 51.72 207 SER A N 1
ATOM 1638 C CA . SER A 1 207 ? -15.687 -19.243 1.407 1.00 51.72 207 SER A CA 1
ATOM 1639 C C . SER A 1 207 ? -14.702 -19.800 0.383 1.00 51.72 207 SER A C 1
ATOM 1641 O O . SER A 1 207 ? -14.377 -20.982 0.440 1.00 51.72 207 SER A O 1
ATOM 1643 N N . ASP A 1 208 ? -14.204 -18.946 -0.509 1.00 55.47 208 ASP A N 1
ATOM 1644 C CA . ASP A 1 208 ? -13.373 -19.344 -1.647 1.00 55.47 208 ASP A CA 1
ATOM 1645 C C . ASP A 1 208 ? -11.878 -19.236 -1.313 1.00 55.47 208 ASP A C 1
ATOM 1647 O O . ASP A 1 208 ? -11.029 -19.116 -2.196 1.00 55.47 208 ASP A O 1
ATOM 1651 N N . ALA A 1 209 ? -11.543 -19.203 -0.018 1.00 58.06 209 ALA A N 1
ATOM 1652 C CA . ALA A 1 209 ? -10.178 -19.009 0.432 1.00 58.06 209 ALA A CA 1
ATOM 1653 C C . ALA A 1 209 ? -9.263 -20.135 -0.064 1.00 58.06 209 ALA A C 1
ATOM 1655 O O . ALA A 1 209 ? -9.566 -21.312 0.162 1.00 58.06 209 ALA A O 1
ATOM 1656 N N . PRO A 1 210 ? -8.120 -19.799 -0.694 1.00 57.88 210 PRO A N 1
ATOM 1657 C CA . PRO A 1 210 ? -7.154 -20.807 -1.084 1.00 57.88 210 PRO A CA 1
ATOM 1658 C C . PRO A 1 210 ? -6.674 -21.551 0.164 1.00 57.88 210 PRO A C 1
ATOM 1660 O O . PRO A 1 210 ? -6.432 -20.949 1.218 1.00 57.88 210 PRO A O 1
ATOM 1663 N N . ALA A 1 211 ? -6.555 -22.876 0.053 1.00 51.88 211 ALA A N 1
ATOM 1664 C CA . ALA A 1 211 ? -6.031 -23.688 1.139 1.00 51.88 211 ALA A CA 1
ATOM 1665 C C . ALA A 1 211 ? -4.635 -23.167 1.528 1.00 51.88 211 ALA A C 1
ATOM 1667 O O . ALA A 1 211 ? -3.836 -22.859 0.638 1.00 51.88 211 ALA A O 1
ATOM 1668 N N . PRO A 1 212 ? -4.315 -23.063 2.831 1.00 50.78 212 PRO A N 1
ATOM 1669 C CA . PRO A 1 212 ? -2.988 -22.642 3.250 1.00 50.78 212 PRO A CA 1
ATOM 1670 C C . PRO A 1 212 ? -1.956 -23.583 2.628 1.00 50.78 212 PRO A C 1
ATOM 1672 O O . PRO A 1 212 ? -2.050 -24.804 2.791 1.00 50.78 212 PRO A O 1
ATOM 1675 N N . VAL A 1 213 ? -0.985 -23.017 1.907 1.00 44.69 213 VAL A N 1
ATOM 1676 C CA . VAL A 1 213 ? 0.098 -23.768 1.266 1.00 44.69 213 VAL A CA 1
ATOM 1677 C C . VAL A 1 213 ? 1.004 -24.327 2.364 1.00 44.69 213 VAL A C 1
ATOM 1679 O O . VAL A 1 213 ? 2.003 -23.730 2.755 1.00 44.69 213 VAL A O 1
ATOM 1682 N N . ARG A 1 214 ? 0.620 -25.474 2.926 1.00 43.91 214 ARG A N 1
ATOM 1683 C CA . ARG A 1 214 ? 1.461 -26.254 3.828 1.00 43.91 214 ARG A CA 1
ATOM 1684 C C . ARG A 1 214 ? 2.415 -27.061 2.960 1.00 43.91 214 ARG A C 1
ATOM 1686 O O . ARG A 1 214 ? 2.018 -28.064 2.374 1.00 43.91 214 ARG A O 1
ATOM 1693 N N . GLU A 1 215 ? 3.673 -26.636 2.887 1.00 39.56 215 GLU A N 1
ATOM 1694 C CA . GLU A 1 215 ? 4.762 -27.538 2.507 1.00 39.56 215 GLU A CA 1
ATOM 1695 C C . GLU A 1 215 ? 4.769 -28.671 3.545 1.00 39.56 215 GLU A C 1
ATOM 1697 O O . GLU A 1 215 ? 5.259 -28.511 4.663 1.00 39.56 215 GLU A O 1
ATOM 1702 N N . THR A 1 216 ? 4.138 -29.802 3.227 1.00 30.05 216 THR A N 1
ATOM 1703 C CA . THR A 1 216 ? 4.191 -30.989 4.077 1.00 30.05 216 THR A CA 1
ATOM 1704 C C . THR A 1 216 ? 5.641 -31.445 4.148 1.00 30.05 216 THR A C 1
ATOM 1706 O O . THR A 1 216 ? 6.182 -31.973 3.174 1.00 30.05 216 THR A O 1
ATOM 1709 N N . ALA A 1 217 ? 6.270 -31.249 5.306 1.00 36.84 217 ALA A N 1
ATOM 1710 C CA . ALA A 1 217 ? 7.478 -31.972 5.653 1.00 36.84 217 ALA A CA 1
ATOM 1711 C C . ALA A 1 217 ? 7.161 -33.474 5.562 1.00 36.84 217 ALA A C 1
ATOM 1713 O O . ALA A 1 217 ? 6.238 -33.954 6.218 1.00 36.84 217 ALA A O 1
ATOM 1714 N N . ASN A 1 218 ? 7.927 -34.182 4.732 1.00 34.00 218 ASN A N 1
ATOM 1715 C CA . ASN A 1 218 ? 7.856 -35.613 4.417 1.00 34.00 218 ASN A CA 1
ATOM 1716 C C . ASN A 1 218 ? 6.846 -36.042 3.338 1.00 34.00 218 ASN A C 1
ATOM 1718 O O . ASN A 1 218 ? 5.841 -36.692 3.605 1.00 34.00 218 ASN A O 1
ATOM 1722 N N . SER A 1 219 ? 7.255 -35.882 2.079 1.00 31.70 219 SER A N 1
ATOM 1723 C CA . SER A 1 219 ? 7.360 -37.058 1.211 1.00 31.70 219 SER A CA 1
ATOM 1724 C C . SER A 1 219 ? 8.582 -36.915 0.301 1.00 31.70 219 SER A C 1
ATOM 1726 O O . SER A 1 219 ? 8.760 -35.908 -0.380 1.00 31.70 219 SER A O 1
ATOM 1728 N N . ASN A 1 220 ? 9.452 -37.925 0.313 1.00 36.19 220 ASN A N 1
ATOM 1729 C CA . ASN A 1 220 ? 10.524 -38.101 -0.663 1.00 36.19 220 ASN A CA 1
ATOM 1730 C C . ASN A 1 220 ? 9.920 -38.448 -2.035 1.00 36.19 220 ASN A C 1
ATOM 1732 O O . ASN A 1 220 ? 10.030 -39.575 -2.511 1.00 36.19 220 ASN A O 1
ATOM 1736 N N . GLN A 1 221 ? 9.266 -37.481 -2.671 1.00 32.41 221 GLN A N 1
ATOM 1737 C CA . GLN A 1 221 ? 9.034 -37.476 -4.110 1.00 32.41 221 GLN A CA 1
ATOM 1738 C C . GLN A 1 221 ? 9.465 -36.123 -4.656 1.00 32.41 221 GLN A C 1
ATOM 1740 O O . GLN A 1 221 ? 8.673 -35.203 -4.842 1.00 32.41 221 GLN A O 1
ATOM 1745 N N . SER A 1 222 ? 10.753 -36.028 -4.959 1.00 31.84 222 SER A N 1
ATOM 1746 C CA . SER A 1 222 ? 11.275 -35.111 -5.960 1.00 31.84 222 SER A CA 1
ATOM 1747 C C . SER A 1 222 ? 10.648 -35.446 -7.321 1.00 31.84 222 SER A C 1
ATOM 1749 O O . SER A 1 222 ? 11.251 -36.104 -8.164 1.00 31.84 222 SER A O 1
ATOM 1751 N N . LYS A 1 223 ? 9.411 -34.998 -7.556 1.00 30.92 223 LYS A N 1
ATOM 1752 C CA . LYS A 1 223 ? 8.928 -34.774 -8.919 1.00 30.92 223 LYS A CA 1
ATOM 1753 C C . LYS A 1 223 ? 9.444 -33.408 -9.339 1.00 30.92 223 LYS A C 1
ATOM 1755 O O . LYS A 1 223 ? 9.021 -32.383 -8.815 1.00 30.92 223 LYS A O 1
ATOM 1760 N N . SER A 1 224 ? 10.418 -33.422 -10.240 1.00 28.08 224 SER A N 1
ATOM 1761 C CA . SER A 1 224 ? 11.023 -32.234 -10.823 1.00 28.08 224 SER A CA 1
ATOM 1762 C C . SER A 1 224 ? 9.958 -31.352 -11.481 1.00 28.08 224 SER A C 1
ATOM 1764 O O . SER A 1 224 ? 9.485 -31.643 -12.580 1.00 28.08 224 SER A O 1
ATOM 1766 N N . LEU A 1 225 ? 9.621 -30.232 -10.846 1.00 31.19 225 LEU A N 1
ATOM 1767 C CA . LEU A 1 225 ? 9.070 -29.057 -11.525 1.00 31.19 225 LEU A CA 1
ATOM 1768 C C . LEU A 1 225 ? 10.221 -28.361 -12.256 1.00 31.19 225 LEU A C 1
ATOM 1770 O O . LEU A 1 225 ? 10.738 -27.328 -11.851 1.00 31.19 225 LEU A O 1
ATOM 1774 N N . GLY A 1 226 ? 10.666 -29.023 -13.314 1.00 30.45 226 GLY A N 1
ATOM 1775 C CA . GLY A 1 226 ? 11.719 -28.586 -14.211 1.00 30.45 226 GLY A CA 1
ATOM 1776 C C . GLY A 1 226 ? 11.396 -29.070 -15.612 1.00 30.45 226 GLY A C 1
ATOM 1777 O O . GLY A 1 226 ? 12.160 -29.838 -16.164 1.00 30.45 226 GLY A O 1
ATOM 1778 N N . HIS A 1 227 ? 10.238 -28.688 -16.153 1.00 30.19 227 HIS A N 1
ATOM 1779 C CA . HIS A 1 227 ? 9.947 -28.784 -17.585 1.00 30.19 227 HIS A CA 1
ATOM 1780 C C . HIS A 1 227 ? 8.841 -27.796 -17.960 1.00 30.19 227 HIS A C 1
ATOM 1782 O O . HIS A 1 227 ? 7.662 -28.129 -17.953 1.00 30.19 227 HIS A O 1
ATOM 1788 N N . ALA A 1 228 ? 9.253 -26.570 -18.282 1.00 28.44 228 ALA A N 1
ATOM 1789 C CA . ALA A 1 228 ? 8.630 -25.742 -19.317 1.00 28.44 228 ALA A CA 1
ATOM 1790 C C . ALA A 1 228 ? 9.592 -24.624 -19.771 1.00 28.44 228 ALA A C 1
ATOM 1792 O O . ALA A 1 228 ? 9.185 -23.486 -19.940 1.00 28.44 228 ALA A O 1
ATOM 1793 N N . LEU A 1 229 ? 10.880 -24.942 -19.943 1.00 30.94 229 LEU A N 1
ATOM 1794 C CA . LEU A 1 229 ? 11.837 -24.145 -20.721 1.00 30.94 229 LEU A CA 1
ATOM 1795 C C . LEU A 1 229 ? 12.852 -25.104 -21.356 1.00 30.94 229 LEU A C 1
ATOM 1797 O O . LEU A 1 229 ? 14.030 -25.123 -21.020 1.00 30.94 229 LEU A O 1
ATOM 1801 N N . THR A 1 230 ? 12.377 -25.961 -22.253 1.00 27.23 230 THR A N 1
ATOM 1802 C CA . THR A 1 230 ? 13.245 -26.671 -23.197 1.00 27.23 230 THR A CA 1
ATOM 1803 C C . THR A 1 230 ? 12.602 -26.545 -24.564 1.00 27.23 230 THR A C 1
ATOM 1805 O O . THR A 1 230 ? 11.717 -27.322 -24.916 1.00 27.23 230 THR A O 1
ATOM 1808 N N . SER A 1 231 ? 13.011 -25.514 -25.302 1.00 30.56 231 SER A N 1
ATOM 1809 C CA . SER A 1 231 ? 12.796 -25.464 -26.747 1.00 30.56 231 SER A CA 1
ATOM 1810 C C . SER A 1 231 ? 13.595 -26.612 -27.388 1.00 30.56 231 SER A C 1
ATOM 1812 O O . SER A 1 231 ? 14.679 -26.928 -26.882 1.00 30.56 231 SER A O 1
ATOM 1814 N N . PRO A 1 232 ? 13.114 -27.278 -28.452 1.00 28.84 232 PRO A N 1
ATOM 1815 C CA . PRO A 1 232 ? 13.864 -28.355 -29.081 1.00 28.84 232 PRO A CA 1
ATOM 1816 C C . PRO A 1 232 ? 15.118 -27.777 -29.738 1.00 28.84 232 PRO A C 1
ATOM 1818 O O . PRO A 1 232 ? 15.033 -26.964 -30.656 1.00 28.84 232 PRO A O 1
ATOM 1821 N N . ALA A 1 233 ? 16.290 -28.213 -29.284 1.00 29.64 233 ALA A N 1
ATOM 1822 C CA . ALA A 1 233 ? 17.534 -28.000 -30.004 1.00 29.64 233 ALA A CA 1
ATOM 1823 C C . ALA A 1 233 ? 17.496 -28.827 -31.298 1.00 29.64 233 ALA A C 1
ATOM 1825 O O . ALA A 1 233 ? 17.814 -30.016 -31.306 1.00 29.64 233 ALA A O 1
ATOM 1826 N N . THR A 1 234 ? 17.088 -28.211 -32.404 1.00 30.62 234 THR A N 1
ATOM 1827 C CA . THR A 1 234 ? 17.375 -28.741 -33.736 1.00 30.62 234 THR A CA 1
ATOM 1828 C C . THR A 1 234 ? 18.787 -28.319 -34.119 1.00 30.62 234 THR A C 1
ATOM 1830 O O . THR A 1 234 ? 19.059 -27.138 -34.324 1.00 30.62 234 THR A O 1
ATOM 1833 N N . ASN A 1 235 ? 19.690 -29.297 -34.207 1.00 36.44 235 ASN A N 1
ATOM 1834 C CA . ASN A 1 235 ? 21.015 -29.148 -34.800 1.00 36.44 235 ASN A CA 1
ATOM 1835 C C . ASN A 1 235 ? 20.882 -28.703 -36.266 1.00 36.44 235 ASN A C 1
ATOM 1837 O O . ASN A 1 235 ? 20.749 -29.541 -37.157 1.00 36.44 235 ASN A O 1
ATOM 1841 N N . ALA A 1 236 ? 20.939 -27.396 -36.519 1.00 31.20 236 ALA A N 1
ATOM 1842 C CA . ALA A 1 236 ? 21.139 -26.840 -37.849 1.00 31.20 236 ALA A CA 1
ATOM 1843 C C . ALA A 1 236 ? 22.576 -26.318 -37.951 1.00 31.20 236 ALA A C 1
ATOM 1845 O O . ALA A 1 236 ? 23.019 -25.444 -37.209 1.00 31.20 236 ALA A O 1
ATOM 1846 N N . ARG A 1 237 ? 23.325 -26.941 -38.856 1.00 28.03 237 ARG A N 1
ATOM 1847 C CA . ARG A 1 237 ? 24.703 -26.622 -39.220 1.00 28.03 237 ARG A CA 1
ATOM 1848 C C . ARG A 1 237 ? 24.734 -25.205 -39.807 1.00 28.03 237 ARG A C 1
ATOM 1850 O O . ARG A 1 237 ? 24.007 -24.934 -40.753 1.00 28.03 237 ARG A O 1
ATOM 1857 N N . VAL A 1 238 ? 25.571 -24.327 -39.256 1.00 30.58 238 VAL A N 1
ATOM 1858 C CA . VAL A 1 238 ? 25.793 -22.969 -39.775 1.00 30.58 238 VAL A CA 1
ATOM 1859 C C . VAL A 1 238 ? 26.459 -23.066 -41.150 1.00 30.58 238 VAL A C 1
ATOM 1861 O O . VAL A 1 238 ? 27.648 -23.364 -41.249 1.00 30.58 238 VAL A O 1
ATOM 1864 N N . THR A 1 239 ? 25.694 -22.827 -42.211 1.00 32.28 239 THR A N 1
ATOM 1865 C CA . THR A 1 239 ? 26.213 -22.302 -43.477 1.00 32.28 239 THR A CA 1
ATOM 1866 C C . THR A 1 239 ? 25.816 -20.837 -43.526 1.00 32.28 239 THR A C 1
ATOM 1868 O O . THR A 1 239 ? 24.646 -20.515 -43.341 1.00 32.28 239 THR A O 1
ATOM 1871 N N . GLY A 1 240 ? 26.816 -19.966 -43.647 1.00 41.88 240 GLY A N 1
ATOM 1872 C CA . GLY A 1 240 ? 26.628 -18.526 -43.592 1.00 41.88 240 GLY A CA 1
ATOM 1873 C C . GLY A 1 240 ? 25.785 -18.029 -44.753 1.00 41.88 240 GLY A C 1
ATOM 1874 O O . GLY A 1 240 ? 26.123 -18.311 -45.892 1.00 41.88 240 GLY A O 1
ATOM 1875 N N . ASP A 1 241 ? 24.746 -17.279 -44.413 1.00 31.69 241 ASP A N 1
ATOM 1876 C CA . ASP A 1 241 ? 24.171 -16.196 -45.199 1.00 31.69 241 ASP A CA 1
ATOM 1877 C C . ASP A 1 241 ? 23.523 -15.212 -44.206 1.00 31.69 241 ASP A C 1
ATOM 1879 O O . ASP A 1 241 ? 23.102 -15.597 -43.111 1.00 31.69 241 ASP A O 1
ATOM 1883 N N . ALA A 1 242 ? 23.583 -13.920 -44.530 1.00 36.31 242 ALA A N 1
ATOM 1884 C CA . ALA A 1 242 ? 23.223 -12.806 -43.651 1.00 36.31 242 ALA A CA 1
ATOM 1885 C C . ALA A 1 242 ? 21.748 -12.862 -43.199 1.00 36.31 242 ALA A C 1
ATOM 1887 O O . ALA A 1 242 ? 20.898 -13.243 -44.002 1.00 36.31 242 ALA A O 1
ATOM 1888 N N . PRO A 1 243 ? 21.404 -12.460 -41.958 1.00 36.47 243 PRO A N 1
ATOM 1889 C CA . PRO A 1 243 ? 20.009 -12.438 -41.551 1.00 36.47 243 PRO A CA 1
ATOM 1890 C C . PRO A 1 243 ? 19.307 -11.226 -42.174 1.00 36.47 243 PRO A C 1
ATOM 1892 O O . PRO A 1 243 ? 19.666 -10.078 -41.907 1.00 36.47 243 PRO A O 1
ATOM 1895 N N . GLU A 1 244 ? 18.311 -11.508 -43.011 1.00 35.28 244 GLU A N 1
ATOM 1896 C CA . GLU A 1 244 ? 17.278 -10.557 -43.415 1.00 35.28 244 GLU A CA 1
ATOM 1897 C C . GLU A 1 244 ? 16.537 -10.032 -42.172 1.00 35.28 244 GLU A C 1
ATOM 1899 O O . GLU A 1 244 ? 16.241 -10.778 -41.236 1.00 35.28 244 GLU A O 1
ATOM 1904 N N . GLU A 1 245 ? 16.267 -8.726 -42.155 1.00 42.22 245 GLU A N 1
ATOM 1905 C CA . GLU A 1 245 ? 15.489 -8.044 -41.121 1.00 42.22 245 GLU A CA 1
ATOM 1906 C C . GLU A 1 245 ? 14.029 -8.532 -41.135 1.00 42.22 245 GLU A C 1
ATOM 1908 O O . GLU A 1 245 ? 13.203 -8.011 -41.882 1.00 42.22 245 GLU A O 1
ATOM 1913 N N . ASP A 1 246 ? 13.684 -9.507 -40.290 1.00 31.81 246 ASP A N 1
ATOM 1914 C CA . ASP A 1 246 ? 12.283 -9.863 -40.045 1.00 31.81 246 ASP A CA 1
ATOM 1915 C C . ASP A 1 246 ? 11.683 -8.958 -38.951 1.00 31.81 246 ASP A C 1
ATOM 1917 O O . ASP A 1 246 ? 11.845 -9.163 -37.744 1.00 31.81 246 ASP A O 1
ATOM 1921 N N . GLN A 1 247 ? 11.019 -7.893 -39.405 1.00 38.94 247 GLN A N 1
ATOM 1922 C CA . GLN A 1 247 ? 10.266 -6.924 -38.608 1.00 38.94 247 GLN A CA 1
ATOM 1923 C C . GLN A 1 247 ? 8.905 -7.486 -38.158 1.00 38.94 247 GLN A C 1
ATOM 1925 O O . GLN A 1 247 ? 7.853 -6.982 -38.551 1.00 38.94 247 GLN A O 1
ATOM 1930 N N . SER A 1 248 ? 8.892 -8.480 -37.269 1.00 34.91 248 SER A N 1
ATOM 1931 C CA . SER A 1 248 ? 7.671 -8.874 -36.549 1.00 34.91 248 SER A CA 1
ATOM 1932 C C . SER A 1 248 ? 7.816 -8.658 -35.040 1.00 34.91 248 SER A C 1
ATOM 1934 O O . SER A 1 248 ? 7.897 -9.578 -34.231 1.00 34.91 248 SER A O 1
ATOM 1936 N N . TYR A 1 249 ? 7.826 -7.384 -34.633 1.00 37.53 249 TYR A N 1
ATOM 1937 C CA . TYR A 1 249 ? 7.582 -7.014 -33.239 1.00 37.53 249 TYR A CA 1
ATOM 1938 C C . TYR A 1 249 ? 6.155 -7.433 -32.866 1.00 37.53 249 TYR A C 1
ATOM 1940 O O . TYR A 1 249 ? 5.195 -6.715 -33.136 1.00 37.53 249 TYR A O 1
ATOM 1948 N N . THR A 1 250 ? 5.992 -8.589 -32.226 1.00 41.75 250 THR A N 1
ATOM 1949 C CA . THR A 1 250 ? 4.778 -8.847 -31.452 1.00 41.75 250 THR A CA 1
ATOM 1950 C C . THR A 1 250 ? 4.797 -7.873 -30.277 1.00 41.75 250 THR A C 1
ATOM 1952 O O . THR A 1 250 ? 5.580 -8.055 -29.342 1.00 41.75 250 THR A O 1
ATOM 1955 N N . GLU A 1 251 ? 3.998 -6.803 -30.331 1.00 53.31 251 GLU A N 1
ATOM 1956 C CA . GLU A 1 251 ? 3.731 -5.977 -29.152 1.00 53.31 251 GLU A CA 1
ATOM 1957 C C . GLU A 1 251 ? 3.364 -6.915 -28.000 1.00 53.31 251 GLU A C 1
ATOM 1959 O O . GLU A 1 251 ? 2.472 -7.753 -28.136 1.00 53.31 251 GLU A O 1
ATOM 1964 N N . ASN A 1 252 ? 4.077 -6.825 -26.875 1.00 62.34 252 ASN A N 1
ATOM 1965 C CA . ASN A 1 252 ? 3.702 -7.583 -25.691 1.00 62.34 252 ASN A CA 1
ATOM 1966 C C . ASN A 1 252 ? 2.369 -7.022 -25.175 1.00 62.34 252 ASN A C 1
ATOM 1968 O O . ASN A 1 252 ? 2.342 -6.069 -24.394 1.00 62.34 252 ASN A O 1
ATOM 1972 N N . THR A 1 253 ? 1.268 -7.618 -25.633 1.00 65.69 253 THR A N 1
ATOM 1973 C CA . THR A 1 253 ? -0.107 -7.207 -25.332 1.00 65.69 253 THR A CA 1
ATOM 1974 C C . THR A 1 253 ? -0.450 -7.313 -23.852 1.00 65.69 253 THR A C 1
ATOM 1976 O O . THR A 1 253 ? -1.459 -6.756 -23.424 1.00 65.69 253 THR A O 1
ATOM 1979 N N . ASP A 1 254 ? 0.365 -8.014 -23.060 1.00 84.31 254 ASP A N 1
ATOM 1980 C CA . ASP A 1 254 ? 0.124 -8.223 -21.638 1.00 84.31 254 ASP A CA 1
ATOM 1981 C C . ASP A 1 254 ? 0.777 -7.136 -20.766 1.00 84.31 254 ASP A C 1
ATOM 1983 O O . ASP A 1 254 ? 0.328 -6.946 -19.637 1.00 84.31 254 ASP A O 1
ATOM 1987 N N . LEU A 1 255 ? 1.748 -6.355 -21.262 1.00 93.12 255 LEU A N 1
ATOM 1988 C CA . LEU A 1 255 ? 2.382 -5.275 -20.491 1.00 93.12 255 LEU A CA 1
ATOM 1989 C C . LEU A 1 255 ? 1.385 -4.139 -20.185 1.00 93.12 255 LEU A C 1
ATOM 1991 O O . LEU A 1 255 ? 0.660 -3.660 -21.059 1.00 93.12 255 LEU A O 1
ATOM 1995 N N . ARG A 1 256 ? 1.369 -3.660 -18.938 1.00 94.94 256 ARG A N 1
ATOM 1996 C CA . ARG A 1 256 ? 0.620 -2.470 -18.509 1.00 94.94 256 ARG A CA 1
ATOM 1997 C C . ARG A 1 256 ? 1.579 -1.430 -17.971 1.00 94.94 256 ARG A C 1
ATOM 1999 O O . ARG A 1 256 ? 2.255 -1.647 -16.975 1.00 94.94 256 ARG A O 1
ATOM 2006 N N . VAL A 1 257 ? 1.648 -0.292 -18.649 1.00 93.88 257 VAL A N 1
ATOM 2007 C CA . VAL A 1 257 ? 2.505 0.826 -18.257 1.00 93.88 257 VAL A CA 1
ATOM 2008 C C . VAL A 1 257 ? 1.609 1.968 -17.781 1.00 93.88 257 VAL A C 1
ATOM 2010 O O . VAL A 1 257 ? 1.059 2.684 -18.617 1.00 93.88 257 VAL A O 1
ATOM 2013 N N . PRO A 1 258 ? 1.425 2.147 -16.464 1.00 94.69 258 PRO A N 1
ATOM 2014 C CA . PRO A 1 258 ? 0.626 3.246 -15.939 1.00 94.69 258 PRO A CA 1
ATOM 2015 C C . PRO A 1 258 ? 1.308 4.593 -16.202 1.00 94.69 258 PRO A C 1
ATOM 2017 O O . PRO A 1 258 ? 2.537 4.711 -16.218 1.00 94.69 258 PRO A O 1
ATOM 2020 N N . VAL A 1 259 ? 0.506 5.648 -16.319 1.00 92.81 259 VAL A N 1
ATOM 2021 C CA . VAL A 1 259 ? 1.000 7.020 -16.222 1.00 92.81 259 VAL A CA 1
ATOM 2022 C C . VAL A 1 259 ? 1.359 7.286 -14.761 1.00 92.81 259 VAL A C 1
ATOM 2024 O O . VAL A 1 259 ? 0.482 7.410 -13.903 1.00 92.81 259 VAL A O 1
ATOM 2027 N N . ALA A 1 260 ? 2.656 7.389 -14.474 1.00 89.12 260 ALA A N 1
ATOM 2028 C CA . ALA A 1 260 ? 3.165 7.756 -13.158 1.00 89.12 260 ALA A CA 1
ATOM 2029 C C . ALA A 1 260 ? 3.035 9.274 -12.954 1.00 89.12 260 ALA A C 1
ATOM 2031 O O . ALA A 1 260 ? 3.959 10.041 -13.203 1.00 89.12 260 ALA A O 1
ATOM 2032 N N . SER A 1 261 ? 1.857 9.719 -12.522 1.00 88.62 261 SER A N 1
ATOM 2033 C CA . SER A 1 261 ? 1.586 11.115 -12.171 1.00 88.62 261 SER A CA 1
ATOM 2034 C C . SER A 1 261 ? 0.819 11.168 -10.863 1.00 88.62 261 SER A C 1
ATOM 2036 O O . SER A 1 261 ? -0.157 10.437 -10.719 1.00 88.62 261 SER A O 1
ATOM 2038 N N . SER A 1 262 ? 1.187 12.076 -9.957 1.00 83.38 262 SER A N 1
ATOM 2039 C CA . SER A 1 262 ? 0.449 12.342 -8.714 1.00 83.38 262 SER A CA 1
ATOM 2040 C C . SER A 1 262 ? -1.054 12.583 -8.934 1.00 83.38 262 SER A C 1
ATOM 2042 O O . SER A 1 262 ? -1.861 12.193 -8.100 1.00 83.38 262 SER A O 1
ATOM 2044 N N . LYS A 1 263 ? -1.458 13.108 -10.103 1.00 81.81 263 LYS A N 1
ATOM 2045 C CA . LYS A 1 263 ? -2.868 13.310 -10.502 1.00 81.81 263 LYS A CA 1
ATOM 2046 C C . LYS A 1 263 ? -3.644 12.019 -10.783 1.00 81.81 263 LYS A C 1
ATOM 2048 O O . LYS A 1 263 ? -4.862 12.060 -10.913 1.00 81.81 263 LYS A O 1
ATOM 2053 N N . ARG A 1 264 ? -2.947 10.898 -10.973 1.00 82.81 264 ARG A N 1
ATOM 2054 C CA . ARG A 1 264 ? -3.536 9.569 -11.208 1.00 82.81 264 ARG A CA 1
ATOM 2055 C C . ARG A 1 264 ? -3.645 8.745 -9.932 1.00 82.81 264 ARG A C 1
ATOM 2057 O O . ARG A 1 264 ? -4.188 7.647 -9.976 1.00 82.81 264 ARG A O 1
ATOM 2064 N N . PHE A 1 265 ? -3.143 9.264 -8.817 1.00 82.31 265 PHE A N 1
ATOM 2065 C CA . PHE A 1 265 ? -3.353 8.654 -7.520 1.00 82.31 265 PHE A CA 1
ATOM 2066 C C . PHE A 1 265 ? -4.610 9.233 -6.903 1.00 82.31 265 PHE A C 1
ATOM 2068 O O . PHE A 1 265 ? -4.723 10.437 -6.679 1.00 82.31 265 PHE A O 1
ATOM 2075 N N . GLU A 1 266 ? -5.538 8.345 -6.600 1.00 75.38 266 GLU A N 1
ATOM 2076 C CA . GLU A 1 266 ? -6.673 8.673 -5.770 1.00 75.38 266 GLU A CA 1
ATOM 2077 C C . GLU A 1 266 ? -6.253 8.530 -4.306 1.00 75.38 266 GLU A C 1
ATOM 2079 O O . GLU A 1 266 ? -5.778 7.473 -3.873 1.00 75.38 266 GLU A O 1
ATOM 2084 N N . LEU A 1 267 ? -6.411 9.600 -3.525 1.00 74.69 267 LEU A N 1
ATOM 2085 C CA . LEU A 1 267 ? -6.459 9.444 -2.079 1.00 74.69 267 LEU A CA 1
ATOM 2086 C C . LEU A 1 267 ? -7.773 8.746 -1.765 1.00 74.69 267 LEU A C 1
ATOM 2088 O O . LEU A 1 267 ? -8.808 9.398 -1.688 1.00 74.69 267 LEU A O 1
ATOM 2092 N N . TRP A 1 268 ? -7.709 7.426 -1.612 1.00 70.50 268 TRP A N 1
ATOM 2093 C CA . TRP A 1 268 ? -8.836 6.614 -1.177 1.00 70.50 268 TRP A CA 1
ATOM 2094 C C . TRP A 1 268 ? -9.575 7.299 -0.027 1.00 70.50 268 TRP A C 1
ATOM 2096 O O . TRP A 1 268 ? -8.932 7.712 0.940 1.00 70.50 268 TRP A O 1
ATOM 2106 N N . GLU A 1 269 ? -10.904 7.371 -0.096 1.00 61.28 269 GLU A N 1
ATOM 2107 C CA . GLU A 1 269 ? -11.748 7.910 0.983 1.00 61.28 269 GLU A CA 1
ATOM 2108 C C . GLU A 1 269 ? -11.403 7.276 2.334 1.00 61.28 269 GLU A C 1
ATOM 2110 O O . GLU A 1 269 ? -11.344 7.950 3.363 1.00 61.28 269 GLU A O 1
ATOM 2115 N N . TRP A 1 270 ? -11.031 5.990 2.310 1.00 59.03 270 TRP A N 1
ATOM 2116 C CA . TRP A 1 270 ? -10.453 5.284 3.445 1.00 59.03 270 TRP A CA 1
ATOM 2117 C C . TRP A 1 270 ? -9.342 6.111 4.113 1.00 59.03 270 TRP A C 1
ATOM 2119 O O . TRP A 1 270 ? -9.361 6.272 5.323 1.00 59.03 270 TRP A O 1
ATOM 2129 N N . ALA A 1 271 ? -8.390 6.690 3.384 1.00 57.00 271 ALA A N 1
ATOM 2130 C CA . ALA A 1 271 ? -7.301 7.502 3.929 1.00 57.00 271 ALA A CA 1
ATOM 2131 C C . ALA A 1 271 ? -7.772 8.833 4.539 1.00 57.00 271 ALA A C 1
ATOM 2133 O O . ALA A 1 271 ? -7.049 9.397 5.358 1.00 57.00 271 ALA A O 1
ATOM 2134 N N . LEU A 1 272 ? -8.978 9.288 4.179 1.00 55.78 272 LEU A N 1
ATOM 2135 C CA . LEU A 1 272 ? -9.627 10.530 4.612 1.00 55.78 272 LEU A CA 1
ATOM 2136 C C . LEU A 1 272 ? -10.597 10.341 5.802 1.00 55.78 272 LEU A C 1
ATOM 2138 O O . LEU A 1 272 ? -11.050 11.319 6.394 1.00 55.78 272 LEU A O 1
ATOM 2142 N N . ARG A 1 273 ? -10.844 9.089 6.220 1.00 55.16 273 ARG A N 1
ATOM 2143 C CA . ARG A 1 273 ? -11.821 8.631 7.240 1.00 55.16 273 ARG A CA 1
ATOM 2144 C C . ARG A 1 273 ? -11.762 9.254 8.644 1.00 55.16 273 ARG A C 1
ATOM 2146 O O . ARG A 1 273 ? -12.511 8.833 9.523 1.00 55.16 273 ARG A O 1
ATOM 2153 N N . PHE A 1 274 ? -10.831 10.167 8.916 1.00 50.62 274 PHE A N 1
ATOM 2154 C CA . PHE A 1 274 ? -10.691 10.794 10.233 1.00 50.62 274 PHE A CA 1
ATOM 2155 C C . PHE A 1 274 ? -11.281 12.212 10.314 1.00 50.62 274 PHE A C 1
ATOM 2157 O O . PHE A 1 274 ? -11.263 12.793 11.398 1.00 50.62 274 PHE A O 1
ATOM 2164 N N . GLY A 1 275 ? -11.802 12.749 9.202 1.00 40.25 275 GLY A N 1
ATOM 2165 C CA . GLY A 1 275 ? -12.319 14.121 9.119 1.00 40.25 275 GLY A CA 1
ATOM 2166 C C . GLY A 1 275 ? -13.842 14.276 9.022 1.00 40.25 275 GLY A C 1
ATOM 2167 O O . GLY A 1 275 ? -14.342 15.372 9.268 1.00 40.25 275 GLY A O 1
ATOM 2168 N N . GLU A 1 276 ? -14.607 13.232 8.695 1.00 40.62 276 GLU A N 1
ATOM 2169 C CA . GLU A 1 276 ? -16.046 13.401 8.453 1.00 40.62 276 GLU A CA 1
ATOM 2170 C C . GLU A 1 276 ? -16.871 13.309 9.743 1.00 40.62 276 GLU A C 1
ATOM 2172 O O . GLU A 1 276 ? -17.001 12.258 10.371 1.00 40.62 276 GLU A O 1
ATOM 2177 N N . LYS A 1 277 ? -17.485 14.440 10.117 1.00 40.91 277 LYS A N 1
ATOM 2178 C CA . LYS A 1 277 ? -18.840 14.391 10.673 1.00 40.91 277 LYS A CA 1
ATOM 2179 C C . LYS A 1 277 ? -19.714 13.799 9.571 1.00 40.91 277 LYS A C 1
ATOM 2181 O O . LYS A 1 277 ? -19.697 14.338 8.469 1.00 40.91 277 LYS A O 1
ATOM 2186 N N . ASP A 1 278 ? -20.418 12.714 9.877 1.00 38.56 278 ASP A N 1
ATOM 2187 C CA . ASP A 1 278 ? -21.314 12.021 8.950 1.00 38.56 278 ASP A CA 1
ATOM 2188 C C . ASP A 1 278 ? -22.133 13.039 8.123 1.00 38.56 278 ASP A C 1
ATOM 2190 O O . ASP A 1 278 ? -22.813 13.902 8.693 1.00 38.56 278 ASP A O 1
ATOM 2194 N N . LEU A 1 279 ? -22.038 12.978 6.787 1.00 37.56 279 LEU A N 1
ATOM 2195 C CA . LEU A 1 279 ? -22.899 13.768 5.903 1.00 37.56 279 LEU A CA 1
ATOM 2196 C C . LEU A 1 279 ? -24.367 13.408 6.204 1.00 37.56 279 LEU A C 1
ATOM 2198 O O . LEU A 1 279 ? -24.689 12.221 6.308 1.00 37.56 279 LEU A O 1
ATOM 2202 N N . PRO A 1 280 ? -25.284 14.382 6.358 1.00 34.38 280 PRO A N 1
ATOM 2203 C CA . PRO A 1 280 ? -26.676 14.075 6.667 1.00 34.38 280 PRO A CA 1
ATOM 2204 C C . PRO A 1 280 ? -27.319 13.256 5.539 1.00 34.38 280 PRO A C 1
ATOM 2206 O O . PRO A 1 280 ? -27.539 13.776 4.449 1.00 34.38 280 PRO A O 1
ATOM 2209 N N . GLY A 1 281 ? -27.654 11.994 5.816 1.00 40.47 281 GLY A N 1
ATOM 2210 C CA . GLY A 1 281 ? -28.394 11.120 4.898 1.00 40.47 281 GLY A CA 1
ATOM 2211 C C . GLY A 1 281 ? -27.581 10.002 4.242 1.00 40.47 281 GLY A C 1
ATOM 2212 O O . GLY A 1 281 ? -28.193 9.069 3.732 1.00 40.47 281 GLY A O 1
ATOM 2213 N N . GLU A 1 282 ? -26.250 10.030 4.321 1.00 37.56 282 GLU A N 1
ATOM 2214 C CA . GLU A 1 282 ? -25.406 8.905 3.902 1.00 37.56 282 GLU A CA 1
ATOM 2215 C C . GLU A 1 282 ? -25.142 7.978 5.101 1.00 37.56 282 GLU A C 1
ATOM 2217 O O . GLU A 1 282 ? -24.857 8.468 6.203 1.00 37.56 282 GLU A O 1
ATOM 2222 N N . PRO A 1 283 ? -25.246 6.641 4.953 1.00 37.19 283 PRO A N 1
ATOM 2223 C CA . PRO A 1 283 ? -24.783 5.744 5.996 1.00 37.19 283 PRO A CA 1
ATOM 2224 C C . PRO A 1 283 ? -23.297 6.020 6.220 1.00 37.19 283 PRO A C 1
ATOM 2226 O O . PRO A 1 283 ? -22.493 5.897 5.300 1.00 37.19 283 PRO A O 1
ATOM 2229 N N . SER A 1 284 ? -22.941 6.386 7.454 1.00 41.94 284 SER A N 1
ATOM 2230 C CA . SER A 1 284 ? -21.549 6.546 7.887 1.00 41.94 284 SER A CA 1
ATOM 2231 C C . SER A 1 284 ? -20.700 5.414 7.301 1.00 41.94 284 SER A C 1
ATOM 2233 O O . SER A 1 284 ? -21.114 4.257 7.349 1.00 41.94 284 SER A O 1
ATOM 2235 N N . TRP A 1 285 ? -19.495 5.667 6.792 1.00 39.78 285 TRP A N 1
ATOM 2236 C CA . TRP A 1 285 ? -18.602 4.578 6.346 1.00 39.78 285 TRP A CA 1
ATOM 2237 C C . TRP A 1 285 ? -18.409 3.507 7.443 1.00 39.78 285 TRP A C 1
ATOM 2239 O O . TRP A 1 285 ? -18.259 2.303 7.223 1.00 39.78 285 TRP A O 1
ATOM 2249 N N . LEU A 1 286 ? -18.525 3.955 8.686 1.00 41.12 286 LEU A N 1
ATOM 2250 C CA . LEU A 1 286 ? -18.463 3.149 9.884 1.00 41.12 286 LEU A CA 1
ATOM 2251 C C . LEU A 1 286 ? -19.712 2.269 10.090 1.00 41.12 286 LEU A C 1
ATOM 2253 O O . LEU A 1 286 ? -19.619 1.263 10.798 1.00 41.12 286 LEU A O 1
ATOM 2257 N N . ASP A 1 287 ? -20.837 2.613 9.458 1.00 40.56 287 ASP A N 1
ATOM 2258 C CA . ASP A 1 287 ? -22.083 1.844 9.320 1.00 40.56 287 ASP A CA 1
ATOM 2259 C C . ASP A 1 287 ? -21.921 0.694 8.320 1.00 40.56 287 ASP A C 1
ATOM 2261 O O . ASP A 1 287 ? -22.339 -0.425 8.627 1.00 40.56 287 ASP A O 1
ATOM 2265 N N . LEU A 1 288 ? -21.203 0.913 7.207 1.00 42.47 288 LEU A N 1
ATOM 2266 C CA . LEU A 1 288 ? -20.782 -0.157 6.290 1.00 42.47 288 LEU A CA 1
ATOM 2267 C C . LEU A 1 288 ? -19.891 -1.193 6.997 1.00 42.47 288 LEU A C 1
ATOM 2269 O O . LEU A 1 288 ? -20.100 -2.399 6.853 1.00 42.47 288 LEU A O 1
ATOM 2273 N N . HIS A 1 289 ? -18.944 -0.750 7.835 1.00 44.09 289 HIS A N 1
ATOM 2274 C CA . HIS A 1 289 ? -18.106 -1.669 8.624 1.00 44.09 289 HIS A CA 1
ATOM 2275 C C . HIS A 1 289 ? -18.880 -2.338 9.768 1.00 44.09 289 HIS A C 1
ATOM 2277 O O . HIS A 1 289 ? -18.573 -3.471 10.147 1.00 44.09 289 HIS A O 1
ATOM 2283 N N . THR A 1 290 ? -19.918 -1.684 10.315 1.00 43.12 290 THR A N 1
ATOM 2284 C CA . THR A 1 290 ? -20.749 -2.306 11.360 1.00 43.12 290 THR A CA 1
ATOM 2285 C C . THR A 1 290 ? -21.654 -3.417 10.823 1.00 43.12 290 THR A C 1
ATOM 2287 O O . THR A 1 290 ? -21.959 -4.341 11.574 1.00 43.12 290 THR A O 1
ATOM 2290 N N . GLN A 1 291 ? -22.014 -3.414 9.535 1.00 43.94 291 GLN A N 1
ATOM 2291 C CA . GLN A 1 291 ? -22.712 -4.547 8.904 1.00 43.94 291 GLN A CA 1
ATOM 2292 C C . GLN A 1 291 ? -21.846 -5.821 8.815 1.00 43.94 291 GLN A C 1
ATOM 2294 O O . GLN A 1 291 ? -22.369 -6.906 8.581 1.00 43.94 291 GLN A O 1
ATOM 2299 N N . ARG A 1 292 ? -20.527 -5.715 9.044 1.00 50.00 292 ARG A N 1
ATOM 2300 C CA . ARG A 1 292 ? -19.554 -6.821 8.994 1.00 50.00 292 ARG A CA 1
ATOM 2301 C C . ARG A 1 292 ? -18.861 -7.085 10.338 1.00 50.00 292 ARG A C 1
ATOM 2303 O O . ARG A 1 292 ? -17.731 -7.579 10.366 1.00 50.00 292 ARG A O 1
ATOM 2310 N N . VAL A 1 293 ? -19.507 -6.771 11.468 1.00 53.06 293 VAL A N 1
ATOM 2311 C CA . VAL A 1 293 ? -18.956 -7.045 12.812 1.00 53.06 293 VAL A CA 1
ATOM 2312 C C . VAL A 1 293 ? -18.628 -8.533 12.953 1.00 53.06 293 VAL A C 1
ATOM 2314 O O . VAL A 1 293 ? -19.515 -9.378 12.954 1.00 53.06 293 VAL A O 1
ATOM 2317 N N . GLY A 1 294 ? -17.338 -8.846 13.098 1.00 51.00 294 GLY A N 1
ATOM 2318 C CA . GLY A 1 294 ? -16.851 -10.224 13.216 1.00 51.00 294 GLY A CA 1
ATOM 2319 C C . GLY A 1 294 ? -16.547 -10.923 11.887 1.00 51.00 294 GLY A C 1
ATOM 2320 O O . GLY A 1 294 ? -16.055 -12.040 11.925 1.00 51.00 294 GLY A O 1
ATOM 2321 N N . LEU A 1 295 ? -16.779 -10.279 10.740 1.00 47.84 295 LEU A N 1
ATOM 2322 C CA . LEU A 1 295 ? -16.465 -10.809 9.403 1.00 47.84 295 LEU A CA 1
ATOM 2323 C C . LEU A 1 295 ? -15.243 -10.141 8.762 1.00 47.84 295 LEU A C 1
ATOM 2325 O O . LEU A 1 295 ? -14.653 -10.696 7.843 1.00 47.84 295 LEU A O 1
ATOM 2329 N N . SER A 1 296 ? -14.852 -8.962 9.252 1.00 46.59 296 SER A N 1
ATOM 2330 C CA . SER A 1 296 ? -13.663 -8.237 8.807 1.00 46.59 296 SER A CA 1
ATOM 2331 C C . SER A 1 296 ? -12.886 -7.687 10.011 1.00 46.59 296 SER A C 1
ATOM 2333 O O . SER A 1 296 ? -13.500 -7.240 10.988 1.00 46.59 296 SER A O 1
ATOM 2335 N N . PRO A 1 297 ? -11.545 -7.705 9.986 1.00 47.88 297 PRO A N 1
ATOM 2336 C CA . PRO A 1 297 ? -10.711 -6.956 10.906 1.00 47.88 297 PRO A CA 1
ATOM 2337 C C . PRO A 1 297 ? -11.031 -5.475 10.885 1.00 47.88 297 PRO A C 1
ATOM 2339 O O . PRO A 1 297 ? -11.507 -4.892 9.911 1.00 47.88 297 PRO A O 1
ATOM 2342 N N . VAL A 1 298 ? -10.758 -4.860 12.024 1.00 53.97 298 VAL A N 1
ATOM 2343 C CA . VAL A 1 298 ? -11.193 -3.505 12.288 1.00 53.97 298 VAL A CA 1
ATOM 2344 C C . VAL A 1 298 ? -9.992 -2.677 12.676 1.00 53.97 298 VAL A C 1
ATOM 2346 O O . VAL A 1 298 ? -9.259 -3.019 13.612 1.00 53.97 298 VAL A O 1
ATOM 2349 N N . LEU A 1 299 ? -9.792 -1.578 11.956 1.00 51.53 299 LEU A N 1
ATOM 2350 C CA . LEU A 1 299 ? -8.746 -0.632 12.278 1.00 51.53 299 LEU A CA 1
ATOM 2351 C C . LEU A 1 299 ? -9.029 0.026 13.632 1.00 51.53 299 LEU A C 1
ATOM 2353 O O . LEU A 1 299 ? -10.080 0.614 13.869 1.00 51.53 299 LEU A O 1
ATOM 2357 N N . MET A 1 300 ? -8.040 -0.022 14.515 1.00 62.25 300 MET A N 1
ATOM 2358 C CA . MET A 1 300 ? -8.119 0.574 15.844 1.00 62.25 300 MET A CA 1
ATOM 2359 C C . MET A 1 300 ? -7.653 2.031 15.780 1.00 62.25 300 MET A C 1
ATOM 2361 O O . MET A 1 300 ? -6.499 2.292 15.434 1.00 62.25 300 MET A O 1
ATOM 2365 N N . LEU A 1 301 ? -8.525 2.979 16.138 1.00 53.16 301 LEU A N 1
ATOM 2366 C CA . LEU A 1 301 ? -8.190 4.409 16.129 1.00 53.16 301 LEU A CA 1
ATOM 2367 C C . LEU A 1 301 ? -7.039 4.724 17.099 1.00 53.16 301 LEU A C 1
ATOM 2369 O O . LEU A 1 301 ? -6.895 4.080 18.139 1.00 53.16 301 LEU A O 1
ATOM 2373 N N . LYS A 1 302 ? -6.206 5.733 16.819 1.00 53.72 302 LYS A N 1
ATOM 2374 C CA . LYS A 1 302 ? -5.191 6.159 17.798 1.00 53.72 302 LYS A CA 1
ATOM 2375 C C . LYS A 1 302 ? -5.889 6.790 19.004 1.00 53.72 302 LYS A C 1
ATOM 2377 O O . LYS A 1 302 ? -6.818 7.574 18.853 1.00 53.72 302 LYS A O 1
ATOM 2382 N N . ASN A 1 303 ? -5.393 6.506 20.208 1.00 57.28 303 ASN A N 1
ATOM 2383 C CA . ASN A 1 303 ? -5.944 7.073 21.447 1.00 57.28 303 ASN A CA 1
ATOM 2384 C C . ASN A 1 303 ? -5.949 8.611 21.461 1.00 57.28 303 ASN A C 1
ATOM 2386 O O . ASN A 1 303 ? -6.809 9.203 22.100 1.00 57.28 303 ASN A O 1
ATOM 2390 N N . SER A 1 304 ? -4.997 9.250 20.779 1.00 59.78 304 SER A N 1
ATOM 2391 C CA . SER A 1 304 ? -4.877 10.710 20.702 1.00 59.78 304 SER A CA 1
ATOM 2392 C C . SER A 1 304 ? -5.838 11.361 19.711 1.00 59.78 304 SER A C 1
ATOM 2394 O O . SER A 1 304 ? -5.993 12.572 19.762 1.00 59.78 304 SER A O 1
ATOM 2396 N N . SER A 1 305 ? -6.468 10.590 18.819 1.00 51.19 305 SER A N 1
ATOM 2397 C CA . SER A 1 305 ? -7.313 11.148 17.757 1.00 51.19 305 SER A CA 1
ATOM 2398 C C . SER A 1 305 ? -8.615 11.753 18.284 1.00 51.19 305 SER A C 1
ATOM 2400 O O . SER A 1 305 ? -9.232 12.538 17.581 1.00 51.19 305 SER A O 1
ATOM 2402 N N . PHE A 1 306 ? -9.039 11.399 19.505 1.00 61.44 306 PHE A N 1
ATOM 2403 C CA . PHE A 1 306 ? -10.308 11.859 20.068 1.00 61.44 306 PHE A CA 1
ATOM 2404 C C . PHE A 1 306 ? -10.191 12.178 21.563 1.00 61.44 306 PHE A C 1
ATOM 2406 O O . PHE A 1 306 ? -9.640 11.405 22.368 1.00 61.44 306 PHE A O 1
ATOM 2413 N N . SER A 1 307 ? -10.723 13.341 21.936 1.00 78.00 307 SER A N 1
ATOM 2414 C CA . SER A 1 307 ? -10.826 13.809 23.319 1.00 78.00 307 SER A CA 1
ATOM 2415 C C . SER A 1 307 ? -12.077 13.293 24.025 1.00 78.00 307 SER A C 1
ATOM 2417 O O . SER A 1 307 ? -12.081 13.289 25.246 1.00 78.00 307 SER A O 1
ATOM 2419 N N . GLU A 1 308 ? -13.079 12.778 23.309 1.00 80.75 308 GLU A N 1
ATOM 2420 C CA . GLU A 1 308 ? -14.372 12.360 23.867 1.00 80.75 308 GLU A CA 1
ATOM 2421 C C . GLU A 1 308 ? -14.800 10.939 23.473 1.00 80.75 308 GLU A C 1
ATOM 2423 O O . GLU A 1 308 ? -14.371 10.375 22.464 1.00 80.75 308 GLU A O 1
ATOM 2428 N N . CYS A 1 309 ? -15.677 10.344 24.285 1.00 77.69 309 CYS A N 1
ATOM 2429 C CA . CYS A 1 309 ? -16.271 9.041 24.011 1.00 77.69 309 CYS A CA 1
ATOM 2430 C C . CYS A 1 309 ? -17.218 9.090 22.806 1.00 77.69 309 CYS A C 1
ATOM 2432 O O . CYS A 1 309 ? -18.231 9.773 22.854 1.00 77.69 309 CYS A O 1
ATOM 2434 N N . MET A 1 310 ? -17.023 8.213 21.819 1.00 76.50 310 MET A N 1
ATOM 2435 C CA . MET A 1 310 ? -17.825 8.147 20.581 1.00 76.50 310 MET A CA 1
ATOM 2436 C C . MET A 1 310 ? -19.243 7.555 20.745 1.00 76.50 310 MET A C 1
ATOM 2438 O O . MET A 1 310 ? -19.790 6.960 19.820 1.00 76.50 310 MET A O 1
ATOM 2442 N N . SER A 1 311 ? -19.812 7.625 21.948 1.00 77.38 311 SER A N 1
ATOM 2443 C CA . SER A 1 311 ? -21.180 7.173 22.239 1.00 77.38 311 SER A CA 1
ATOM 2444 C C . SER A 1 311 ? -21.870 8.108 23.218 1.00 77.38 311 SER A C 1
ATOM 2446 O O . SER A 1 311 ? -22.994 8.507 22.963 1.00 77.38 311 SER A O 1
ATOM 2448 N N . CYS A 1 312 ? -21.216 8.454 24.330 1.00 80.19 312 CYS A N 1
ATOM 2449 C CA . CYS A 1 312 ? -21.786 9.394 25.298 1.00 80.19 312 CYS A CA 1
ATOM 2450 C C . CYS A 1 312 ? -21.259 10.826 25.153 1.00 80.19 312 CYS A C 1
ATOM 2452 O O . CYS A 1 312 ? -21.695 11.679 25.912 1.00 80.19 312 CYS A O 1
ATOM 2454 N N . HIS A 1 313 ? -20.305 11.080 24.249 1.00 82.75 313 HIS A N 1
ATOM 2455 C CA . HIS A 1 313 ? -19.685 12.390 23.981 1.00 82.75 313 HIS A CA 1
ATOM 2456 C C . HIS A 1 313 ? -19.022 13.065 25.188 1.00 82.75 313 HIS A C 1
ATOM 2458 O O . HIS A 1 313 ? -18.643 14.226 25.155 1.00 82.75 313 HIS A O 1
ATOM 2464 N N . LEU A 1 314 ? -18.831 12.323 26.277 1.00 83.94 314 LEU A N 1
ATOM 2465 C CA . LEU A 1 314 ? -18.148 12.823 27.461 1.00 83.94 314 LEU A CA 1
ATOM 2466 C C . LEU A 1 314 ? -16.632 12.715 27.286 1.00 83.94 314 LEU A C 1
ATOM 2468 O O . LEU A 1 314 ? -16.125 11.679 26.835 1.00 83.94 314 LEU A O 1
ATOM 2472 N N . GLU A 1 315 ? -15.923 13.755 27.716 1.00 89.50 315 GLU A N 1
ATOM 2473 C CA . GLU A 1 315 ? -14.471 13.859 27.602 1.00 89.50 315 GLU A CA 1
ATOM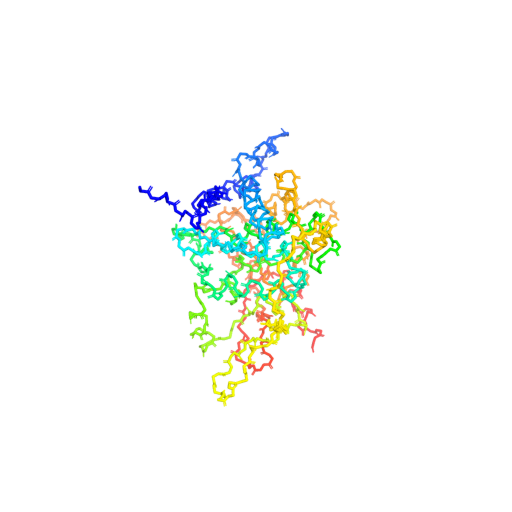 2474 C C . GLU A 1 315 ? -13.730 12.743 28.350 1.00 89.50 315 GLU A C 1
ATOM 2476 O O . GLU A 1 315 ? -14.052 12.352 29.480 1.00 89.50 315 GLU A O 1
ATOM 2481 N N . PHE A 1 316 ? -12.702 12.224 27.691 1.00 86.88 316 PHE A N 1
ATOM 2482 C CA . PHE A 1 316 ? -11.701 11.346 28.262 1.00 86.88 316 PHE A CA 1
ATOM 2483 C C . PHE A 1 316 ? -10.722 12.143 29.115 1.00 86.88 316 PHE A C 1
ATOM 2485 O O . PHE A 1 316 ? -10.280 13.228 28.751 1.00 86.88 316 PHE A O 1
ATOM 2492 N N . GLY A 1 317 ? -10.285 11.539 30.211 1.00 86.00 317 GLY A N 1
ATOM 2493 C CA . GLY A 1 317 ? -9.380 12.182 31.150 1.00 86.00 317 GLY A CA 1
ATOM 2494 C C . GLY A 1 317 ? -8.801 11.180 32.142 1.00 86.00 317 GLY A C 1
ATOM 2495 O O . GLY A 1 317 ? -8.914 9.971 31.924 1.00 86.00 317 GLY A O 1
ATOM 2496 N N . PRO A 1 318 ? -8.221 11.654 33.254 1.00 83.12 318 PRO A N 1
ATOM 2497 C CA . PRO A 1 318 ? -7.609 10.795 34.269 1.00 83.12 318 PRO A CA 1
ATOM 2498 C C . PRO A 1 318 ? -8.577 9.743 34.829 1.00 83.12 318 PRO A C 1
ATOM 2500 O O . PRO A 1 318 ? -8.186 8.611 35.092 1.00 83.12 318 PRO A O 1
ATOM 2503 N N . VAL A 1 319 ? -9.857 10.106 34.955 1.00 85.62 319 VAL A N 1
ATOM 2504 C CA . VAL A 1 319 ? -10.915 9.245 35.508 1.00 85.62 319 VAL A CA 1
ATOM 2505 C C . VAL A 1 319 ? -11.618 8.420 34.422 1.00 85.62 319 VAL A C 1
ATOM 2507 O O . VAL A 1 319 ? -12.109 7.324 34.679 1.00 85.62 319 VAL A O 1
ATOM 2510 N N . ARG A 1 320 ? -11.659 8.920 33.179 1.00 87.50 320 ARG A N 1
ATOM 2511 C CA . ARG A 1 320 ? -12.342 8.272 32.052 1.00 87.50 320 ARG A CA 1
ATOM 2512 C C . ARG A 1 320 ? -11.322 7.792 31.031 1.00 87.50 320 ARG A C 1
ATOM 2514 O O . ARG A 1 320 ? -10.958 8.518 30.105 1.00 87.50 320 ARG A O 1
ATOM 2521 N N . SER A 1 321 ? -10.879 6.550 31.201 1.00 87.69 321 SER A N 1
ATOM 2522 C CA . SER A 1 321 ? -9.939 5.910 30.284 1.00 87.69 321 SER A CA 1
ATOM 2523 C C . SER A 1 321 ? -10.559 5.608 28.917 1.00 87.69 321 SER A C 1
ATOM 2525 O O . SER A 1 321 ? -11.766 5.398 28.767 1.00 87.69 321 SER A O 1
ATOM 2527 N N . ARG A 1 322 ? -9.681 5.565 27.915 1.00 86.06 322 ARG A N 1
ATOM 2528 C CA . ARG A 1 322 ? -9.988 5.242 26.522 1.00 86.06 322 ARG A CA 1
ATOM 2529 C C . ARG A 1 322 ? -9.983 3.733 26.308 1.00 86.06 322 ARG A C 1
ATOM 2531 O O . ARG A 1 322 ? -9.020 3.058 26.672 1.00 86.06 322 ARG A O 1
ATOM 2538 N N . HIS A 1 323 ? -11.025 3.212 25.671 1.00 86.25 323 HIS A N 1
ATOM 2539 C CA . HIS A 1 323 ? -11.129 1.804 25.311 1.00 86.25 323 HIS A CA 1
ATOM 2540 C C . HIS A 1 323 ? -11.628 1.641 23.883 1.00 86.25 323 HIS A C 1
ATOM 2542 O O . HIS A 1 323 ? -12.622 2.243 23.491 1.00 86.25 323 HIS A O 1
ATOM 2548 N N . HIS A 1 324 ? -10.986 0.767 23.120 1.00 79.25 324 HIS A N 1
ATOM 2549 C CA . HIS A 1 324 ? -11.449 0.443 21.779 1.00 79.25 324 HIS A CA 1
ATOM 2550 C C . HIS A 1 324 ? -12.537 -0.623 21.783 1.00 79.25 324 HIS A C 1
ATOM 2552 O O . HIS A 1 324 ? -12.420 -1.644 22.468 1.00 79.25 324 HIS A O 1
ATOM 2558 N N . CYS A 1 325 ? -13.544 -0.436 20.938 1.00 76.88 325 CYS A N 1
ATOM 2559 C CA . CYS A 1 325 ? -14.425 -1.522 20.529 1.00 76.88 325 CYS A CA 1
ATOM 2560 C C . CYS A 1 325 ? -13.683 -2.450 19.564 1.00 76.88 325 CYS A C 1
ATOM 2562 O O . CYS A 1 325 ? -13.171 -2.001 18.544 1.00 76.88 325 CYS A O 1
ATOM 2564 N N . LYS A 1 326 ? -13.671 -3.757 19.835 1.00 75.31 326 LYS A N 1
ATOM 2565 C CA . LYS A 1 326 ? -13.059 -4.748 18.937 1.00 75.31 326 LYS A CA 1
ATOM 2566 C C . LYS A 1 326 ? -13.889 -5.056 17.685 1.00 75.31 326 LYS A C 1
ATOM 2568 O O . LYS A 1 326 ? -13.382 -5.731 16.803 1.00 75.31 326 LYS A O 1
ATOM 2573 N N . GLY A 1 327 ? -15.129 -4.565 17.616 1.00 69.25 327 GLY A N 1
ATOM 2574 C CA . GLY A 1 327 ? -16.031 -4.725 16.470 1.00 69.25 327 GLY A CA 1
ATOM 2575 C C . GLY A 1 327 ? -16.096 -3.523 15.520 1.00 69.25 327 GLY A C 1
ATOM 2576 O O . GLY A 1 327 ? -16.412 -3.714 14.358 1.00 69.25 327 GLY A O 1
ATOM 2577 N N . CYS A 1 328 ? -15.788 -2.301 15.975 1.00 66.06 328 CYS A N 1
ATOM 2578 C CA . CYS A 1 328 ? -15.784 -1.100 15.117 1.00 66.06 328 CYS A CA 1
ATOM 2579 C C . CYS A 1 328 ? -14.548 -0.202 15.280 1.00 66.06 328 CYS A C 1
ATOM 2581 O O . CYS A 1 328 ? -14.473 0.842 14.646 1.00 66.06 328 CYS A O 1
ATOM 2583 N N . GLY A 1 329 ? -13.589 -0.554 16.146 1.00 69.75 329 GLY A N 1
ATOM 2584 C CA . GLY A 1 329 ? -12.317 0.168 16.275 1.00 69.75 329 GLY A CA 1
ATOM 2585 C C . GLY A 1 329 ? -12.409 1.549 16.932 1.00 69.75 329 GLY A C 1
ATOM 2586 O O . GLY A 1 329 ? -11.377 2.123 17.285 1.00 69.75 329 GLY A O 1
ATOM 2587 N N . ARG A 1 330 ? -13.633 2.057 17.146 1.00 69.50 330 ARG A N 1
ATOM 2588 C CA . ARG A 1 330 ? -13.960 3.331 17.802 1.00 69.50 330 ARG A CA 1
ATOM 2589 C C . ARG A 1 330 ? -13.537 3.369 19.274 1.00 69.50 330 ARG A C 1
ATOM 2591 O O . ARG A 1 330 ? -13.432 2.328 19.933 1.00 69.50 330 ARG A O 1
ATOM 2598 N N . LEU A 1 331 ? -13.350 4.587 19.786 1.00 77.00 331 LEU A N 1
ATOM 2599 C CA . LEU A 1 331 ? -12.961 4.881 21.166 1.00 77.00 331 LEU A CA 1
ATOM 2600 C C . LEU A 1 331 ? -14.166 5.179 22.060 1.00 77.00 331 LEU A C 1
ATOM 2602 O O . LEU A 1 331 ? -14.990 6.042 21.773 1.00 77.00 331 LEU A O 1
ATOM 2606 N N . PHE A 1 332 ? -14.220 4.506 23.202 1.00 83.00 332 PHE A N 1
ATOM 2607 C CA . PHE A 1 332 ? -15.315 4.597 24.156 1.00 83.00 332 PHE A CA 1
ATOM 2608 C C . PHE A 1 332 ? -14.817 4.602 25.601 1.00 83.00 332 PHE A C 1
ATOM 2610 O O . PHE A 1 332 ? -13.714 4.142 25.903 1.00 83.00 332 PHE A O 1
ATOM 2617 N N . CYS A 1 333 ? -15.655 5.094 26.512 1.00 90.19 333 CYS A N 1
ATOM 2618 C CA . CYS A 1 333 ? -15.451 4.915 27.945 1.00 90.19 333 CYS A CA 1
ATOM 2619 C C . CYS A 1 333 ? -15.806 3.486 28.369 1.00 90.19 333 CYS A C 1
ATOM 2621 O O . CYS A 1 333 ? -16.498 2.770 27.645 1.00 90.19 333 CYS A O 1
ATOM 2623 N N . HIS A 1 334 ? -15.371 3.082 29.565 1.00 90.38 334 HIS A N 1
ATOM 2624 C CA . HIS A 1 334 ? -15.605 1.734 30.088 1.00 90.38 334 HIS A CA 1
ATOM 2625 C C . HIS A 1 334 ? -17.081 1.306 29.993 1.00 90.38 334 HIS A C 1
ATOM 2627 O O . HIS A 1 334 ? -17.373 0.206 29.530 1.00 90.38 334 HIS A O 1
ATOM 2633 N N . THR A 1 335 ? -18.000 2.204 30.357 1.00 90.06 335 THR A N 1
ATOM 2634 C CA . THR A 1 335 ? -19.451 1.971 30.345 1.00 90.06 335 THR A CA 1
ATOM 2635 C C . THR A 1 335 ? -19.998 1.737 28.935 1.00 90.06 335 THR A C 1
ATOM 2637 O O . THR A 1 335 ? -20.783 0.820 28.715 1.00 90.06 335 THR A O 1
ATOM 2640 N N . CYS A 1 336 ? -19.546 2.512 27.946 1.00 85.69 336 CYS A N 1
ATOM 2641 C CA . CYS A 1 336 ? -20.033 2.424 26.564 1.00 85.69 336 CYS A CA 1
ATOM 2642 C C . CYS A 1 336 ? -19.500 1.198 25.796 1.00 85.69 336 CYS A C 1
ATOM 2644 O O . CYS A 1 336 ? -20.003 0.876 24.719 1.00 85.69 336 CYS A O 1
ATOM 2646 N N . VAL A 1 337 ? -18.509 0.488 26.345 1.00 88.94 337 VAL A N 1
ATOM 2647 C CA . VAL A 1 337 ? -17.983 -0.776 25.804 1.00 88.94 337 VAL A CA 1
ATOM 2648 C C . VAL A 1 337 ? -18.031 -1.903 26.831 1.00 88.94 337 VAL A C 1
ATOM 2650 O O . VAL A 1 337 ? -17.115 -2.704 26.935 1.00 88.94 337 VAL A O 1
ATOM 2653 N N . GLN A 1 338 ? -19.083 -1.996 27.632 1.00 89.94 338 GLN A N 1
ATOM 2654 C CA . GLN A 1 338 ? -19.232 -3.103 28.587 1.00 89.94 338 GLN A CA 1
ATOM 2655 C C . GLN A 1 338 ? -19.637 -4.437 27.935 1.00 89.94 338 GLN A C 1
ATOM 2657 O O . GLN A 1 338 ? -19.484 -5.502 28.535 1.00 89.94 338 GLN A O 1
ATOM 2662 N N . TRP A 1 339 ? -20.118 -4.390 26.693 1.00 85.38 339 TRP A N 1
ATOM 2663 C CA . TRP A 1 339 ? -20.637 -5.549 25.981 1.00 85.38 339 TRP A CA 1
ATOM 2664 C C . TRP A 1 339 ? -19.527 -6.464 25.488 1.00 85.38 339 TRP A C 1
ATOM 2666 O O . TRP A 1 339 ? -18.399 -6.032 25.223 1.00 85.38 339 TRP A O 1
ATOM 2676 N N . ARG A 1 340 ? -19.848 -7.752 25.348 1.00 85.25 340 ARG A N 1
ATOM 2677 C CA . ARG A 1 340 ? -18.888 -8.732 24.858 1.00 85.25 340 ARG A CA 1
ATOM 2678 C C . ARG A 1 340 ? -19.479 -9.668 23.823 1.00 85.25 340 ARG A C 1
ATOM 2680 O O . ARG A 1 340 ? -20.482 -10.316 24.092 1.00 85.25 340 ARG A O 1
ATOM 2687 N N . LEU A 1 341 ? -18.785 -9.803 22.700 1.00 72.56 341 LEU A N 1
ATOM 2688 C CA . LEU A 1 341 ? -19.101 -10.779 21.663 1.00 72.56 341 LEU A CA 1
ATOM 2689 C C . LEU A 1 341 ? -18.015 -11.851 21.582 1.00 72.56 341 LEU A C 1
ATOM 2691 O O . LEU A 1 341 ? -16.849 -11.553 21.869 1.00 72.56 341 LEU A O 1
ATOM 2695 N N . PRO A 1 342 ? -18.360 -13.089 21.187 1.00 66.75 342 PRO A N 1
ATOM 2696 C CA . PRO A 1 342 ? -17.363 -14.041 20.719 1.00 66.75 342 PRO A CA 1
ATOM 2697 C C . PRO A 1 342 ? -16.560 -13.372 19.602 1.00 66.75 342 PRO A C 1
ATOM 2699 O O . PRO A 1 342 ? -17.137 -12.797 18.680 1.00 66.75 342 PRO A O 1
ATOM 2702 N N . PHE A 1 343 ? -15.234 -13.385 19.701 1.00 57.53 343 PHE A N 1
ATOM 2703 C CA . PHE A 1 343 ? -14.400 -12.890 18.613 1.00 57.53 343 PHE A CA 1
ATOM 2704 C C . PHE A 1 343 ? -14.484 -13.891 17.458 1.00 57.53 343 PHE A C 1
ATOM 2706 O O . PHE A 1 343 ? -13.746 -14.866 17.437 1.00 57.53 343 PHE A O 1
ATOM 2713 N N . LEU A 1 344 ? -15.421 -13.676 16.531 1.00 51.50 344 LEU A N 1
ATOM 2714 C CA . LEU A 1 344 ? -15.647 -14.511 15.343 1.00 51.50 344 LEU A CA 1
ATOM 2715 C C . LEU A 1 344 ? -14.610 -14.264 14.241 1.00 51.50 344 LEU A C 1
ATOM 2717 O O . LEU A 1 344 ? -14.894 -14.420 13.061 1.00 51.50 344 LEU A O 1
ATOM 2721 N N . MET A 1 345 ? -13.388 -13.897 14.609 1.00 46.16 345 MET A N 1
ATOM 2722 C CA . MET A 1 345 ? -12.282 -13.929 13.665 1.00 46.16 345 MET A CA 1
ATOM 2723 C C . MET A 1 345 ? -11.972 -15.393 13.372 1.00 46.16 345 MET A C 1
ATOM 2725 O O . MET A 1 345 ? -11.240 -16.025 14.125 1.00 46.16 345 MET A O 1
ATOM 2729 N N . ILE A 1 346 ? -12.634 -15.900 12.326 1.00 40.16 346 ILE A N 1
ATOM 2730 C CA . ILE A 1 346 ? -12.332 -17.092 11.531 1.00 40.16 346 ILE A CA 1
ATOM 2731 C C . ILE A 1 346 ? -11.567 -18.132 12.355 1.00 40.16 346 ILE A C 1
ATOM 2733 O O . ILE A 1 346 ? -10.370 -18.343 12.170 1.00 40.16 346 ILE A O 1
ATOM 2737 N N . SER A 1 347 ? -12.245 -18.789 13.300 1.00 33.38 347 SER A N 1
ATOM 2738 C CA . SER A 1 347 ? -11.725 -20.072 13.751 1.00 33.38 347 SER A CA 1
ATOM 2739 C C . SER A 1 347 ? -11.827 -20.997 12.549 1.00 33.38 347 SER A C 1
ATOM 2741 O O . SER A 1 347 ? -12.936 -21.259 12.070 1.00 33.38 347 SER A O 1
ATOM 2743 N N . CYS A 1 348 ? -10.681 -21.495 12.079 1.00 33.66 348 CYS A N 1
ATOM 2744 C CA . CYS A 1 348 ? -10.633 -22.778 11.392 1.00 33.66 348 CYS A CA 1
ATOM 2745 C C . CYS A 1 348 ? -11.630 -23.706 12.096 1.00 33.66 348 CYS A C 1
ATOM 2747 O O . CYS A 1 348 ? -11.629 -23.783 13.327 1.00 33.66 348 CYS A O 1
ATOM 2749 N N . ALA A 1 349 ? -12.526 -24.317 11.327 1.00 35.84 349 ALA A N 1
ATOM 2750 C CA . ALA A 1 349 ? -13.729 -25.009 11.787 1.00 35.84 349 ALA A CA 1
ATOM 2751 C C . ALA A 1 349 ? -13.476 -26.257 12.667 1.00 35.84 349 ALA A C 1
ATOM 2753 O O . ALA A 1 349 ? -14.327 -27.136 12.747 1.00 35.84 349 ALA A O 1
ATOM 2754 N N . SER A 1 350 ? -12.320 -26.370 13.320 1.00 36.00 350 SER A N 1
ATOM 2755 C CA . SER A 1 350 ? -11.845 -27.598 13.942 1.00 36.00 350 SER A CA 1
ATOM 2756 C C . SER A 1 350 ? -11.346 -27.466 15.378 1.00 36.00 350 SER A C 1
ATOM 2758 O O . SER A 1 350 ? -10.918 -28.483 15.911 1.00 36.00 350 SER A O 1
ATOM 2760 N N . ASP A 1 351 ? -11.401 -26.300 16.037 1.00 36.59 351 ASP A N 1
ATOM 2761 C CA . ASP A 1 351 ? -10.970 -26.232 17.441 1.00 36.59 351 ASP A CA 1
ATOM 2762 C C . ASP A 1 351 ? -11.970 -25.525 18.365 1.00 36.59 351 ASP A C 1
ATOM 2764 O O . ASP A 1 351 ? -12.264 -24.335 18.247 1.00 36.59 351 ASP A O 1
ATOM 2768 N N . GLN A 1 352 ? -12.515 -26.289 19.313 1.00 41.88 352 GLN A N 1
ATOM 2769 C CA . GLN A 1 352 ? -13.557 -25.864 20.254 1.00 41.88 352 GLN A CA 1
ATOM 2770 C C . GLN A 1 352 ? -13.037 -24.896 21.338 1.00 41.88 352 GLN A C 1
ATOM 2772 O O . GLN A 1 352 ? -13.805 -24.498 22.217 1.00 41.88 352 GLN A O 1
ATOM 2777 N N . HIS A 1 353 ? -11.762 -24.483 21.295 1.00 40.22 353 HIS A N 1
ATOM 2778 C CA . HIS A 1 353 ? -11.081 -23.897 22.454 1.00 40.22 353 HIS A CA 1
ATOM 2779 C C . HIS A 1 353 ? -10.765 -22.389 22.446 1.00 40.22 353 HIS A C 1
ATOM 2781 O O . HIS A 1 353 ? -10.113 -21.914 23.374 1.00 40.22 353 HIS A O 1
ATOM 2787 N N . THR A 1 354 ? -11.273 -21.569 21.516 1.00 46.75 354 THR A N 1
ATOM 2788 C CA . THR A 1 354 ? -11.034 -20.103 21.571 1.00 46.75 354 THR A CA 1
ATOM 2789 C C . THR A 1 354 ? -12.273 -19.229 21.340 1.00 46.75 354 THR A C 1
ATOM 2791 O O . THR A 1 354 ? -12.238 -18.219 20.644 1.00 46.75 354 THR A O 1
ATOM 2794 N N . ARG A 1 355 ? -13.371 -19.492 22.066 1.00 54.06 355 ARG A N 1
ATOM 2795 C CA . ARG A 1 355 ? -14.494 -18.534 22.239 1.00 54.06 355 ARG A CA 1
ATOM 2796 C C . ARG A 1 355 ? -14.134 -17.358 23.167 1.00 54.06 355 ARG A C 1
ATOM 2798 O O . ARG A 1 355 ? -14.882 -17.025 24.093 1.00 54.06 355 ARG A O 1
ATOM 2805 N N . ARG A 1 356 ? -12.977 -16.713 22.983 1.00 60.41 356 ARG A N 1
ATOM 2806 C CA . ARG A 1 356 ? -12.580 -15.593 23.848 1.00 60.41 356 ARG A CA 1
ATOM 2807 C C . ARG A 1 356 ? -13.481 -14.394 23.554 1.00 60.41 356 ARG A C 1
ATOM 2809 O O . ARG A 1 356 ? -13.429 -13.798 22.482 1.00 60.41 356 ARG A O 1
ATOM 2816 N N . LYS A 1 357 ? -14.330 -14.042 24.521 1.00 73.81 357 LYS A N 1
ATOM 2817 C CA . LYS A 1 357 ? -15.263 -12.920 24.392 1.00 73.81 357 LYS A CA 1
ATOM 2818 C C . LYS A 1 357 ? -14.513 -11.585 24.435 1.00 73.81 357 LYS A C 1
ATOM 2820 O O . LYS A 1 357 ? -13.958 -11.213 25.478 1.00 73.81 357 LYS A O 1
ATOM 2825 N N . VAL A 1 358 ? -14.517 -10.857 23.322 1.00 75.38 358 VAL A N 1
ATOM 2826 C CA . VAL A 1 358 ? -13.905 -9.531 23.205 1.00 75.38 358 VAL A CA 1
ATOM 2827 C C . VAL A 1 358 ? -14.890 -8.429 23.537 1.00 75.38 358 VAL A C 1
ATOM 2829 O O . VAL A 1 358 ? -16.098 -8.573 23.388 1.00 75.38 358 VAL A O 1
ATOM 2832 N N . ARG A 1 359 ? -14.341 -7.304 23.979 1.00 84.00 359 ARG A N 1
ATOM 2833 C CA . ARG A 1 359 ? -15.097 -6.115 24.331 1.00 84.00 359 ARG A CA 1
ATOM 2834 C C . ARG A 1 359 ? -15.572 -5.363 23.084 1.00 84.00 359 ARG A C 1
ATOM 2836 O O . ARG A 1 359 ? -14.758 -5.053 22.213 1.00 84.00 359 ARG A O 1
ATOM 2843 N N . VAL A 1 360 ? -16.851 -5.006 23.036 1.00 81.44 360 VAL A N 1
ATOM 2844 C CA . VAL A 1 360 ? -17.466 -4.259 21.932 1.00 81.44 360 VAL A CA 1
ATOM 2845 C C . VAL A 1 360 ? -18.422 -3.174 22.447 1.00 81.44 360 VAL A C 1
ATOM 2847 O O . VAL A 1 360 ? -18.827 -3.194 23.608 1.00 81.44 360 VAL A O 1
ATOM 2850 N N . CYS A 1 361 ? -18.767 -2.197 21.604 1.00 78.06 361 CYS A N 1
ATOM 2851 C CA . CYS A 1 361 ? -19.813 -1.220 21.910 1.00 78.06 361 CYS A CA 1
ATOM 2852 C C . CYS A 1 361 ? -21.206 -1.841 21.735 1.00 78.06 361 CYS A C 1
ATOM 2854 O O . CYS A 1 361 ? -21.346 -2.896 21.114 1.00 78.06 361 CYS A O 1
ATOM 2856 N N . GLN A 1 362 ? -22.237 -1.174 22.259 1.00 79.50 362 GLN A N 1
ATOM 2857 C CA . GLN A 1 362 ? -23.620 -1.669 22.215 1.00 79.50 362 GLN A CA 1
ATOM 2858 C C . GLN A 1 362 ? -24.096 -1.959 20.791 1.00 79.50 362 GLN A C 1
ATOM 2860 O O . GLN A 1 362 ? -24.661 -3.014 20.530 1.00 79.50 362 GLN A O 1
ATOM 2865 N N . ARG A 1 363 ? -23.801 -1.058 19.850 1.00 67.00 363 ARG A N 1
ATOM 2866 C CA . ARG A 1 363 ? -24.170 -1.238 18.445 1.00 67.00 363 ARG A CA 1
ATOM 2867 C C . ARG A 1 363 ? -23.552 -2.500 17.842 1.00 67.00 363 ARG A C 1
ATOM 2869 O O . ARG A 1 363 ? -24.258 -3.301 17.244 1.00 67.00 363 ARG A O 1
ATOM 2876 N N . CYS A 1 364 ? -22.246 -2.700 18.029 1.00 70.19 364 CYS A N 1
ATOM 2877 C CA . CYS A 1 364 ? -21.569 -3.903 17.545 1.00 70.19 364 CYS A CA 1
ATOM 2878 C C . CYS A 1 364 ? -22.102 -5.169 18.213 1.00 70.19 364 CYS A C 1
ATOM 2880 O O . CYS A 1 364 ? -22.204 -6.189 17.548 1.00 70.19 364 CYS A O 1
ATOM 2882 N N . PHE A 1 365 ? -22.447 -5.102 19.501 1.00 73.62 365 PHE A N 1
ATOM 2883 C CA . PHE A 1 365 ? -23.047 -6.218 20.224 1.00 73.62 365 PHE A CA 1
ATOM 2884 C C . PHE A 1 365 ? -24.379 -6.658 19.606 1.00 73.62 365 PHE A C 1
ATOM 2886 O O . PHE A 1 365 ? -24.522 -7.834 19.291 1.00 73.62 365 PHE A O 1
ATOM 2893 N N . LEU A 1 366 ? -25.296 -5.715 19.366 1.00 66.12 366 LEU A N 1
ATOM 2894 C CA . LEU A 1 366 ? -26.603 -5.996 18.760 1.00 66.12 366 LEU A CA 1
ATOM 2895 C C . LEU A 1 366 ? -26.468 -6.583 17.346 1.00 66.12 366 LEU A C 1
ATOM 2897 O O . LEU A 1 366 ? -27.131 -7.562 17.018 1.00 66.12 366 LEU A O 1
ATOM 2901 N N . LEU A 1 367 ? -25.566 -6.030 16.530 1.00 60.56 367 LEU A N 1
ATOM 2902 C CA . LEU A 1 367 ? -25.329 -6.515 15.165 1.00 60.56 367 LEU A CA 1
ATOM 2903 C C . LEU A 1 367 ? -24.680 -7.904 15.140 1.00 60.56 367 LEU A C 1
ATOM 2905 O O . LEU A 1 367 ? -25.078 -8.759 14.356 1.00 60.56 367 LEU A O 1
ATOM 2909 N N . GLY A 1 368 ? -23.711 -8.156 16.022 1.00 61.66 368 GLY A N 1
ATOM 2910 C CA . GLY A 1 368 ? -23.077 -9.469 16.116 1.00 61.66 368 GLY A CA 1
ATOM 2911 C C . GLY A 1 368 ? -23.994 -10.554 16.688 1.00 61.66 368 GLY A C 1
ATOM 2912 O O . GLY A 1 368 ? -23.832 -11.712 16.323 1.00 61.66 368 GLY A O 1
ATOM 2913 N N . GLN A 1 369 ? -24.964 -10.210 17.545 1.00 63.38 369 GLN A N 1
ATOM 2914 C CA . GLN A 1 369 ? -25.974 -11.163 18.026 1.00 63.38 369 GLN A CA 1
ATOM 2915 C C . GLN A 1 369 ? -26.884 -11.652 16.898 1.00 63.38 369 GLN A C 1
ATOM 2917 O O . GLN A 1 369 ? -27.010 -12.856 16.721 1.00 63.38 369 GLN A O 1
ATOM 2922 N N . ALA A 1 370 ? -27.403 -10.746 16.062 1.00 54.41 370 ALA A N 1
ATOM 2923 C CA . ALA A 1 370 ? -28.230 -11.118 14.910 1.00 54.41 370 ALA A CA 1
ATOM 2924 C C . ALA A 1 370 ? -27.520 -12.096 13.946 1.00 54.41 370 ALA A C 1
ATOM 2926 O O . ALA A 1 370 ? -28.156 -12.945 13.323 1.00 54.41 370 ALA A O 1
ATOM 2927 N N . PHE A 1 371 ? -26.190 -12.009 13.843 1.00 50.41 371 PHE A N 1
ATOM 2928 C CA . PHE A 1 371 ? -25.383 -12.944 13.056 1.00 50.41 371 PHE A CA 1
ATOM 2929 C C . PHE A 1 371 ? -25.161 -14.299 13.750 1.00 50.41 371 PHE A C 1
ATOM 2931 O O . PHE A 1 371 ? -25.129 -15.333 13.091 1.00 50.41 371 PHE A O 1
ATOM 2938 N N . VAL A 1 372 ? -24.995 -14.311 15.077 1.00 54.06 372 VAL A N 1
ATOM 2939 C CA . VAL A 1 372 ? -24.888 -15.557 15.857 1.00 54.06 372 VAL A CA 1
ATOM 2940 C C . VAL A 1 372 ? -26.209 -16.323 15.850 1.00 54.06 372 VAL A C 1
ATOM 2942 O O . VAL A 1 372 ? -26.176 -17.543 15.790 1.00 54.06 372 VAL A O 1
ATOM 2945 N N . ASP A 1 373 ? -27.340 -15.619 15.867 1.00 46.53 373 ASP A N 1
ATOM 2946 C CA . ASP A 1 373 ? -28.679 -16.217 15.926 1.00 46.53 373 ASP A CA 1
ATOM 2947 C C . ASP A 1 373 ? -29.201 -16.687 14.548 1.00 46.53 373 ASP A C 1
ATOM 2949 O O . ASP A 1 373 ? -30.228 -17.357 14.474 1.00 46.53 373 ASP A O 1
ATOM 2953 N N . SER A 1 374 ? -28.514 -16.339 13.450 1.00 43.12 374 SER A N 1
ATOM 2954 C CA . SER A 1 374 ? -28.863 -16.733 12.069 1.00 43.12 374 SER A CA 1
ATOM 2955 C C . SER A 1 374 ? -28.045 -17.914 11.521 1.00 43.12 374 SER A C 1
ATOM 2957 O O . SER A 1 374 ? -28.220 -18.291 10.360 1.00 43.12 374 SER A O 1
ATOM 2959 N N . LYS A 1 375 ? -27.176 -18.510 12.345 1.00 39.41 375 LYS A N 1
ATOM 2960 C CA . LYS A 1 375 ? -26.466 -19.774 12.095 1.00 39.41 375 LYS A CA 1
ATOM 2961 C C . LYS A 1 375 ? -26.891 -20.820 13.112 1.00 39.41 375 LYS A C 1
ATOM 2963 O O . LYS A 1 375 ? -26.869 -22.011 12.734 1.00 39.41 375 LYS A O 1
#

Organism: Noctiluca scintillans (NCBI:txid2966)